Protein AF-A0A9D5T3R0-F1 (afdb_monomer)

Mean predicted aligned error: 9.76 Å

Radius of gyration: 25.77 Å; Cα contacts (8 Å, |Δi|>4): 1450; chains: 1; bounding box: 68×59×73 Å

Sequence (669 aa):
MNKKFLKVVSVVVALMMLISTFTFAYAADATETNAGKAVSDIINTDEATLSSIEKLIADYVKGYNERHAQPENQWLITLNGKQIDILSLPGAKEAILNIGDVNELKYVFMQYLEVLASGILNALANTIPDPASFKPEAEYKSENFYAGTGYQKAPSANAKWSLGYANASLVPEDWETKDYYLGGFIDINNGFSNNVESIVDDMKIRIVALDDGSGRGISIFATIDSIGVSNKHIREIRAQAAQIAAEKGVKIASINVAATHSHSGIDTQGLWTNLFPKLFGNLAKGWIGLGELEKGVDEDYMAFVVAKSSEAMGRAIDDMKTGTLTYSKKDIGDGYFNNKNRPSATSKDNTVTRLVFTPDDVTATPTIIANMAGHPEVAGLPTDDGKGTGRELCGEYIYYIEKYLNEFKDETLAINEGGEGYNFYFINGAIAGIYMARGLTGDSVPTVHRYEESIRYGTEIGRILLALNMTEEEILANDKISGESIIKEEIEKHGLQDSYTIWYEGWTPVEEVELEPLLNVIIKEIRVPVTNNFIKLAGRLNLVNYNILRKADGSYEVVTETGYVEIGQKMKAVMVPGEMVTDIVYGGGSITAEGSFTCQDFQYKSIQEIFGDNQLTAFGLCNDALGYIVPDNDYSLISYHELISLGNKTASSVVGALSEIAAEIKAAA

pLDDT: mean 81.65, std 20.26, range [25.42, 98.94]

Nearest PDB structures (foldseek):
  2zws-assembly1_A  TM=6.554E-01  e=2.056E-18  Pseudomonas aeruginosa
  4wgk-assembly2_B  TM=6.215E-01  e=2.148E-17  Homo sapiens
  4wgk-assembly1_A  TM=6.067E-01  e=1.388E-17  Homo sapiens
  2zxc-assembly1_A  TM=6.189E-01  e=3.324E-17  Pseudomonas aeruginosa
  3ngq-assembly1_A  TM=4.071E-01  e=1.440E+00  Homo sapiens

Structure (mmCIF, N/CA/C/O backbone):
data_AF-A0A9D5T3R0-F1
#
_entry.id   AF-A0A9D5T3R0-F1
#
loop_
_atom_site.group_PDB
_atom_site.id
_atom_site.type_symbol
_atom_site.label_atom_id
_atom_site.label_alt_id
_atom_site.label_comp_id
_atom_site.label_asym_id
_atom_site.label_entity_id
_atom_site.label_seq_id
_atom_site.pdbx_PDB_ins_code
_atom_site.Cartn_x
_atom_site.Cartn_y
_atom_site.Cartn_z
_atom_site.occupancy
_atom_site.B_iso_or_equiv
_atom_site.auth_seq_id
_atom_site.auth_comp_id
_atom_site.auth_asym_id
_atom_site.auth_atom_id
_atom_site.pdbx_PDB_model_num
ATOM 1 N N . MET A 1 1 ? 32.465 -14.367 -29.317 1.00 44.66 1 MET A N 1
ATOM 2 C CA . MET A 1 1 ? 31.686 -13.222 -28.796 1.00 44.66 1 MET A CA 1
ATOM 3 C C . MET A 1 1 ? 31.649 -12.132 -29.864 1.00 44.66 1 MET A C 1
ATOM 5 O O . MET A 1 1 ? 32.705 -11.748 -30.354 1.00 44.66 1 MET A O 1
ATOM 9 N N . ASN A 1 2 ? 30.466 -11.728 -30.337 1.00 46.22 2 ASN A N 1
ATOM 10 C CA . ASN A 1 2 ? 30.318 -10.803 -31.472 1.00 46.22 2 ASN A CA 1
ATOM 11 C C . ASN A 1 2 ? 30.859 -9.404 -31.096 1.00 46.22 2 ASN A C 1
ATOM 13 O O . ASN A 1 2 ? 30.504 -8.887 -30.046 1.00 46.22 2 ASN A O 1
ATOM 17 N N . LYS A 1 3 ? 31.685 -8.750 -31.927 1.00 38.75 3 LYS A N 1
ATOM 18 C CA . LYS A 1 3 ? 32.181 -7.380 -31.648 1.00 38.75 3 LYS A CA 1
ATOM 19 C C . LYS A 1 3 ? 31.045 -6.360 -31.457 1.00 38.75 3 LYS A C 1
ATOM 21 O O . LYS A 1 3 ? 31.244 -5.362 -30.772 1.00 38.75 3 LYS A O 1
ATOM 26 N N . LYS A 1 4 ? 29.860 -6.620 -32.026 1.00 43.81 4 LYS A N 1
ATOM 27 C CA . LYS A 1 4 ? 28.641 -5.837 -31.765 1.00 43.81 4 LYS A CA 1
ATOM 28 C C . LYS A 1 4 ? 28.136 -5.996 -30.322 1.00 43.81 4 LYS A C 1
ATOM 30 O O . LYS A 1 4 ? 27.757 -5.001 -29.728 1.00 43.81 4 LYS A O 1
ATOM 35 N N . PHE A 1 5 ? 28.214 -7.204 -29.751 1.00 40.75 5 PHE A N 1
ATOM 36 C CA . PHE A 1 5 ? 27.823 -7.510 -28.366 1.00 40.75 5 PHE A CA 1
ATOM 37 C C . PHE A 1 5 ? 28.626 -6.675 -27.361 1.00 40.75 5 PHE A C 1
ATOM 39 O O . PHE A 1 5 ? 28.040 -5.960 -26.560 1.00 40.75 5 PHE A O 1
ATOM 46 N N . LEU A 1 6 ? 29.966 -6.696 -27.453 1.00 41.81 6 LEU A N 1
ATOM 47 C CA . LEU A 1 6 ? 30.811 -5.917 -26.537 1.00 41.81 6 LEU A CA 1
ATOM 48 C C . LEU A 1 6 ? 30.565 -4.412 -26.661 1.00 41.81 6 LEU A C 1
ATOM 50 O O . LEU A 1 6 ? 30.475 -3.741 -25.645 1.00 41.81 6 LEU A O 1
ATOM 54 N N . LYS A 1 7 ? 30.431 -3.885 -27.886 1.00 45.41 7 LYS A N 1
ATOM 55 C CA . LYS A 1 7 ? 30.175 -2.451 -28.094 1.00 45.41 7 LYS A CA 1
ATOM 56 C C . LYS A 1 7 ? 28.870 -2.002 -27.446 1.00 45.41 7 LYS A C 1
ATOM 58 O O . LYS A 1 7 ? 28.828 -0.944 -26.837 1.00 45.41 7 LYS A O 1
ATOM 63 N N . VAL A 1 8 ? 27.824 -2.810 -27.569 1.00 42.78 8 VAL A N 1
ATOM 64 C CA . VAL A 1 8 ? 26.516 -2.502 -26.996 1.00 42.78 8 VAL A CA 1
ATOM 65 C C . VAL A 1 8 ? 26.540 -2.605 -25.467 1.00 42.78 8 VAL A C 1
ATOM 67 O O . VAL A 1 8 ? 26.046 -1.705 -24.800 1.00 42.78 8 VAL A O 1
ATOM 70 N N . VAL A 1 9 ? 27.187 -3.631 -24.905 1.00 41.12 9 VAL A N 1
ATOM 71 C CA . VAL A 1 9 ? 27.389 -3.753 -23.450 1.00 41.12 9 VAL A CA 1
ATOM 72 C C . VAL A 1 9 ? 28.175 -2.562 -22.889 1.00 41.12 9 VAL A C 1
ATOM 74 O O . VAL A 1 9 ? 27.787 -2.005 -21.869 1.00 41.12 9 VAL A O 1
ATOM 77 N N . SER A 1 10 ? 29.230 -2.109 -23.573 1.00 42.78 10 SER A N 1
ATOM 78 C CA . SER A 1 10 ? 29.981 -0.912 -23.172 1.00 42.78 10 SER A CA 1
ATOM 79 C C . SER A 1 10 ? 29.132 0.363 -23.202 1.00 42.78 10 SER A C 1
ATOM 81 O O . SER A 1 10 ? 29.291 1.202 -22.323 1.00 42.78 10 SER A O 1
ATOM 83 N N . VAL A 1 11 ? 28.211 0.497 -24.163 1.00 45.72 11 VAL A N 1
ATOM 84 C CA . VAL A 1 11 ? 27.263 1.625 -24.224 1.00 45.72 11 VAL A CA 1
ATOM 85 C C . VAL A 1 11 ? 26.250 1.560 -23.080 1.00 45.72 11 VAL A C 1
ATOM 87 O O . VAL A 1 11 ? 25.974 2.589 -22.479 1.00 45.72 11 VAL A O 1
ATOM 90 N N . VAL A 1 12 ? 25.742 0.373 -22.731 1.00 43.22 12 VAL A N 1
ATOM 91 C CA . VAL A 1 12 ? 24.824 0.191 -21.589 1.00 43.22 12 VAL A CA 1
ATOM 92 C C . VAL A 1 12 ? 25.504 0.567 -20.275 1.00 43.22 12 VAL A C 1
ATOM 94 O O . VAL A 1 12 ? 24.943 1.334 -19.503 1.00 43.22 12 VAL A O 1
ATOM 97 N N . VAL A 1 13 ? 26.730 0.089 -20.044 1.00 43.22 13 VAL A N 1
ATOM 98 C CA . VAL A 1 13 ? 27.495 0.416 -18.829 1.00 43.22 13 VAL A CA 1
ATOM 99 C C . VAL A 1 13 ? 27.820 1.908 -18.771 1.00 43.22 13 VAL A C 1
ATOM 101 O O . VAL A 1 13 ? 27.628 2.528 -17.731 1.00 43.22 13 VAL A O 1
ATOM 104 N N . ALA A 1 14 ? 28.248 2.507 -19.887 1.00 44.25 14 ALA A N 1
ATOM 105 C CA . ALA A 1 14 ? 28.514 3.942 -19.951 1.00 44.25 14 ALA A CA 1
ATOM 106 C C . ALA A 1 14 ? 27.248 4.776 -19.704 1.00 44.25 14 ALA A C 1
ATOM 108 O O . ALA A 1 14 ? 27.322 5.776 -19.001 1.00 44.25 14 ALA A O 1
ATOM 109 N N . LEU A 1 15 ? 26.091 4.353 -20.226 1.00 48.31 15 LEU A N 1
ATOM 110 C CA . LEU A 1 15 ? 24.811 5.031 -20.024 1.00 48.31 15 LEU A CA 1
ATOM 111 C C . LEU A 1 15 ? 24.330 4.907 -18.575 1.00 48.31 15 LEU A C 1
ATOM 113 O O . LEU A 1 15 ? 23.912 5.903 -18.003 1.00 48.31 15 LEU A O 1
ATOM 117 N N . MET A 1 16 ? 24.433 3.723 -17.964 1.00 43.59 16 MET A N 1
ATOM 118 C CA . MET A 1 16 ? 24.093 3.530 -16.549 1.00 43.59 16 MET A CA 1
ATOM 119 C C . MET A 1 16 ? 24.992 4.370 -15.637 1.00 43.59 16 MET A C 1
ATOM 121 O O . MET A 1 16 ? 24.485 4.994 -14.712 1.00 43.59 16 MET A O 1
ATOM 125 N N . MET A 1 17 ? 26.292 4.457 -15.943 1.00 41.06 17 MET A N 1
ATOM 126 C CA . MET A 1 17 ? 27.224 5.337 -15.230 1.00 41.06 17 MET A CA 1
ATOM 127 C C . MET A 1 17 ? 26.916 6.825 -15.454 1.00 41.06 17 MET A C 1
ATOM 129 O O . MET A 1 17 ? 27.020 7.618 -14.524 1.00 41.06 17 MET A O 1
ATOM 133 N N . LEU A 1 18 ? 26.530 7.229 -16.668 1.00 43.69 18 LEU A N 1
ATOM 134 C CA . LEU A 1 18 ? 26.141 8.612 -16.970 1.00 43.69 18 LEU A CA 1
ATOM 135 C C . LEU A 1 18 ? 24.854 9.004 -16.247 1.00 43.69 18 LEU A C 1
ATOM 137 O O . LEU A 1 18 ? 24.812 10.060 -15.623 1.00 43.69 18 LEU A O 1
ATOM 141 N N . ILE A 1 19 ? 23.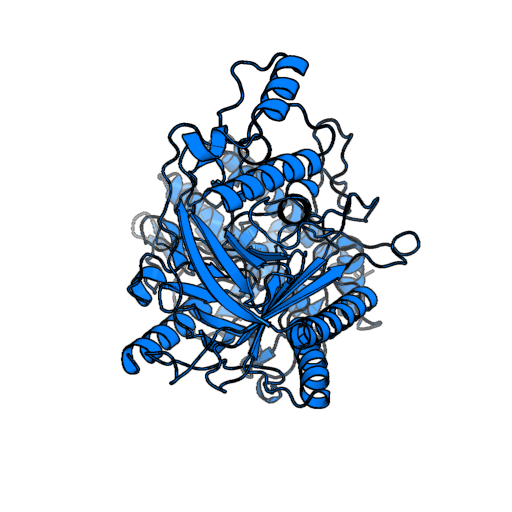839 8.138 -16.297 1.00 44.22 19 ILE A N 1
ATOM 142 C CA . ILE A 1 19 ? 22.567 8.331 -15.602 1.00 44.22 19 ILE A CA 1
ATOM 143 C C . ILE A 1 19 ? 22.846 8.458 -14.107 1.00 44.22 19 ILE A C 1
ATOM 145 O O . ILE A 1 19 ? 22.510 9.501 -13.557 1.00 44.22 19 ILE A O 1
ATOM 149 N N . SER A 1 20 ? 23.560 7.503 -13.491 1.00 37.34 20 SER A N 1
ATOM 150 C CA . SER A 1 20 ? 23.880 7.535 -12.055 1.00 37.34 20 SER A CA 1
ATOM 151 C C . SER A 1 20 ? 24.650 8.795 -11.651 1.00 37.34 20 SER A C 1
ATOM 153 O O . SER A 1 20 ? 24.315 9.437 -10.660 1.00 37.34 20 SER A O 1
ATOM 155 N N . THR A 1 21 ? 25.650 9.209 -12.436 1.00 36.56 21 THR A N 1
ATOM 156 C CA . THR A 1 21 ? 26.457 10.408 -12.140 1.00 36.56 21 THR A CA 1
ATOM 157 C C . THR A 1 21 ? 25.610 11.686 -12.173 1.00 36.56 21 THR A C 1
ATOM 159 O O . THR A 1 21 ? 25.823 12.586 -11.361 1.00 36.56 21 THR A O 1
ATOM 162 N N . PHE A 1 22 ? 24.618 11.763 -13.064 1.00 40.44 22 PHE A N 1
ATOM 163 C CA . PHE A 1 22 ? 23.688 12.893 -13.129 1.00 40.44 22 PHE A CA 1
ATOM 164 C C . PHE A 1 22 ? 22.579 12.828 -12.075 1.00 40.44 22 PHE A C 1
ATOM 166 O O . PHE A 1 22 ? 22.177 13.878 -11.577 1.00 40.44 22 PHE A O 1
ATOM 173 N N . THR A 1 23 ? 22.128 11.636 -11.672 1.00 36.53 23 THR A N 1
ATOM 174 C CA . THR A 1 23 ? 21.137 11.493 -10.590 1.00 36.53 23 THR A CA 1
ATOM 175 C C . THR A 1 23 ? 21.703 11.974 -9.255 1.00 36.53 23 THR A C 1
ATOM 177 O O . THR A 1 23 ? 21.031 12.706 -8.532 1.00 36.53 23 THR A O 1
ATOM 180 N N . PHE A 1 24 ? 22.977 11.672 -8.970 1.00 29.33 24 PHE A N 1
ATOM 181 C CA . PHE A 1 24 ? 23.679 12.209 -7.797 1.00 29.33 24 PHE A CA 1
ATOM 182 C C . PHE A 1 24 ? 23.873 13.734 -7.860 1.00 29.33 24 PHE A C 1
ATOM 184 O O . PHE A 1 24 ? 23.825 14.398 -6.827 1.00 29.33 24 PHE A O 1
ATOM 191 N N . ALA A 1 25 ? 24.046 14.313 -9.054 1.00 29.89 25 ALA A N 1
ATOM 192 C CA . ALA A 1 25 ? 24.128 15.765 -9.229 1.00 29.89 25 ALA A CA 1
ATOM 193 C C . ALA A 1 25 ? 22.759 16.467 -9.104 1.00 29.89 25 ALA A C 1
ATOM 195 O O . ALA A 1 25 ? 22.703 17.619 -8.684 1.00 29.89 25 ALA A O 1
ATOM 196 N N . TYR A 1 26 ? 21.660 15.789 -9.444 1.00 33.03 26 TYR A N 1
ATOM 197 C CA . TYR A 1 26 ? 20.297 16.304 -9.270 1.00 33.03 26 TYR A CA 1
ATOM 198 C C . TYR A 1 26 ? 19.854 16.284 -7.796 1.00 33.03 26 TYR A C 1
ATOM 200 O O . TYR A 1 26 ? 19.180 17.206 -7.349 1.00 33.03 26 TYR A O 1
ATOM 208 N N . ALA A 1 27 ? 20.284 15.277 -7.025 1.00 30.12 27 ALA A N 1
ATOM 209 C CA . ALA A 1 27 ? 19.973 15.154 -5.597 1.00 30.12 27 ALA A CA 1
ATOM 210 C C . ALA A 1 27 ? 20.772 16.114 -4.692 1.00 30.12 27 ALA A C 1
ATOM 212 O O . ALA A 1 27 ? 20.330 16.439 -3.593 1.00 30.12 27 ALA A O 1
ATOM 213 N N . ALA A 1 28 ? 21.945 16.574 -5.134 1.00 25.42 28 ALA A N 1
ATOM 214 C CA . ALA A 1 28 ? 22.837 17.416 -4.342 1.00 25.42 28 ALA A CA 1
ATOM 215 C C . ALA A 1 28 ? 22.983 18.803 -4.970 1.00 25.42 28 ALA A C 1
ATOM 217 O O . ALA A 1 28 ? 23.997 19.044 -5.615 1.00 25.42 28 ALA A O 1
ATOM 218 N N . ASP A 1 29 ? 21.974 19.669 -4.804 1.00 33.50 29 ASP A N 1
ATOM 219 C CA . ASP A 1 29 ? 21.969 21.131 -5.033 1.00 33.50 29 ASP A CA 1
ATOM 220 C C . ASP A 1 29 ? 23.157 21.655 -5.879 1.00 33.50 29 ASP A C 1
ATOM 222 O O . ASP A 1 29 ? 24.047 22.377 -5.411 1.00 33.50 29 ASP A O 1
ATOM 226 N N . ALA A 1 30 ? 23.266 21.157 -7.119 1.00 30.20 30 ALA A N 1
ATOM 227 C CA . ALA A 1 30 ? 24.535 21.209 -7.828 1.00 30.20 30 ALA A CA 1
ATOM 228 C C . ALA A 1 30 ? 24.803 22.634 -8.302 1.00 30.20 30 ALA A C 1
ATOM 230 O O . ALA A 1 30 ? 24.195 23.129 -9.253 1.00 30.20 30 ALA A O 1
ATOM 231 N N . THR A 1 31 ? 25.766 23.276 -7.641 1.00 30.45 31 THR A N 1
ATOM 232 C CA . THR A 1 31 ? 26.364 24.538 -8.089 1.00 30.45 31 THR A CA 1
ATOM 233 C C . THR A 1 31 ? 26.766 24.454 -9.571 1.00 30.45 31 THR A C 1
ATOM 235 O O . THR A 1 31 ? 27.229 23.408 -10.040 1.00 30.45 31 THR A O 1
ATOM 238 N N . GLU A 1 32 ? 26.613 25.567 -10.304 1.00 32.88 32 GLU A N 1
ATOM 239 C CA . GLU A 1 32 ? 26.855 25.727 -11.758 1.00 32.88 32 GLU A CA 1
ATOM 240 C C . GLU A 1 32 ? 28.153 25.069 -12.276 1.00 32.88 32 GLU A C 1
ATOM 242 O O . GLU A 1 32 ? 28.251 24.655 -13.432 1.00 32.88 32 GLU A O 1
ATOM 247 N N . THR A 1 33 ? 29.148 24.916 -11.404 1.00 31.34 33 THR A N 1
ATOM 248 C CA . THR A 1 33 ? 30.463 24.328 -11.663 1.00 31.34 33 THR A CA 1
ATOM 249 C C . THR A 1 33 ? 30.451 22.841 -12.050 1.00 31.34 33 THR A C 1
ATOM 251 O O . THR A 1 33 ? 31.287 22.421 -12.853 1.00 31.34 33 THR A O 1
ATOM 254 N N . ASN A 1 34 ? 29.530 22.027 -11.519 1.00 33.19 34 ASN A N 1
ATOM 255 C CA . ASN A 1 34 ? 29.547 20.569 -11.735 1.00 33.19 34 ASN A CA 1
ATOM 256 C C . ASN A 1 34 ? 28.872 20.148 -13.052 1.00 33.19 34 ASN A C 1
ATOM 258 O O . ASN A 1 34 ? 29.372 19.255 -13.740 1.00 33.19 34 ASN A O 1
ATOM 262 N N . ALA A 1 35 ? 27.801 20.838 -13.457 1.00 32.28 35 ALA A N 1
ATOM 263 C CA . ALA A 1 35 ? 27.125 20.597 -14.734 1.00 32.28 35 ALA A CA 1
ATOM 264 C C . ALA A 1 35 ? 28.022 20.958 -15.932 1.00 32.28 35 ALA A C 1
ATOM 266 O O . ALA A 1 35 ? 28.137 20.180 -16.878 1.00 32.28 35 ALA A O 1
ATOM 267 N N . GLY A 1 36 ? 28.743 22.085 -15.864 1.00 32.97 36 GLY A N 1
ATOM 268 C CA . GLY A 1 36 ? 29.680 22.497 -16.917 1.00 32.97 36 GLY A CA 1
ATOM 269 C C . GLY A 1 36 ? 30.843 21.517 -17.121 1.00 32.97 36 GLY A C 1
ATOM 270 O O . GLY A 1 36 ? 31.285 21.298 -18.250 1.00 32.97 36 GLY A O 1
ATOM 271 N N . LYS A 1 37 ? 31.306 20.868 -16.045 1.00 34.56 37 LYS A N 1
ATOM 272 C CA . LYS A 1 37 ? 32.356 19.844 -16.109 1.00 34.56 37 LYS A CA 1
ATOM 273 C C . LYS A 1 37 ? 31.848 18.530 -16.711 1.00 34.56 37 LYS A C 1
ATOM 275 O O . LYS A 1 37 ? 32.503 17.995 -17.596 1.00 34.56 37 LYS A O 1
ATOM 280 N N . ALA A 1 38 ? 30.661 18.065 -16.316 1.00 36.62 38 ALA A N 1
ATOM 281 C CA . ALA A 1 38 ? 30.048 16.865 -16.891 1.00 36.62 38 ALA A CA 1
ATOM 282 C C . ALA A 1 38 ? 29.744 17.027 -18.396 1.00 36.62 38 ALA A C 1
ATOM 284 O O . ALA A 1 38 ? 30.004 16.123 -19.187 1.00 36.62 38 ALA A O 1
ATOM 285 N N . VAL A 1 39 ? 29.280 18.211 -18.814 1.00 35.94 39 VAL A N 1
ATOM 286 C CA . VAL A 1 39 ? 29.096 18.566 -20.233 1.00 35.94 39 VAL A CA 1
ATOM 287 C C . VAL A 1 39 ? 30.434 18.582 -20.982 1.00 35.94 39 VAL A C 1
ATOM 289 O O . VAL A 1 39 ? 30.528 18.038 -22.080 1.00 35.94 39 VAL A O 1
ATOM 292 N N . SER A 1 40 ? 31.489 19.146 -20.384 1.00 36.31 40 SER A N 1
ATOM 293 C CA . SER A 1 40 ? 32.852 19.118 -20.934 1.00 36.31 40 SER A CA 1
ATOM 294 C C . SER A 1 40 ? 33.382 17.687 -21.098 1.00 36.31 40 SER A C 1
ATOM 296 O O . SER A 1 40 ? 33.946 17.360 -22.139 1.00 36.31 40 SER A O 1
ATOM 298 N N . ASP A 1 41 ? 33.170 16.810 -20.119 1.00 40.34 41 ASP A N 1
ATOM 299 C CA . ASP A 1 41 ? 33.640 15.421 -20.162 1.00 40.34 41 ASP A CA 1
ATOM 300 C C . ASP A 1 41 ? 32.889 14.584 -21.220 1.00 40.34 41 ASP A C 1
ATOM 302 O O . ASP A 1 41 ? 33.509 13.773 -21.907 1.00 40.34 41 ASP A O 1
ATOM 306 N N . ILE A 1 42 ? 31.596 14.853 -21.455 1.00 38.12 42 ILE A N 1
ATOM 307 C CA . ILE A 1 42 ? 30.822 14.267 -22.567 1.00 38.12 42 ILE A CA 1
ATOM 308 C C . ILE A 1 42 ? 31.348 14.753 -23.923 1.00 38.12 42 ILE A C 1
ATOM 310 O O . ILE A 1 42 ? 31.553 13.939 -24.825 1.00 38.12 42 ILE A O 1
ATOM 314 N N . ILE A 1 43 ? 31.613 16.056 -24.065 1.00 37.47 43 ILE A N 1
ATOM 315 C CA . ILE A 1 43 ? 32.200 16.648 -25.282 1.00 37.47 43 ILE A CA 1
ATOM 316 C C . ILE A 1 43 ? 33.583 16.048 -25.585 1.00 37.47 43 ILE A C 1
ATOM 318 O O . ILE A 1 43 ? 33.951 15.922 -26.750 1.00 37.47 43 ILE A O 1
ATOM 322 N N . ASN A 1 44 ? 34.325 15.642 -24.552 1.00 38.31 44 ASN A N 1
ATOM 323 C CA . ASN A 1 44 ? 35.656 15.047 -24.671 1.00 38.31 44 ASN A CA 1
ATOM 324 C C . ASN A 1 44 ? 35.649 13.515 -24.871 1.00 38.31 44 ASN A C 1
ATOM 326 O O . ASN A 1 44 ? 36.719 12.902 -24.906 1.00 38.31 44 ASN A O 1
ATOM 330 N N . THR A 1 45 ? 34.477 12.883 -25.013 1.00 42.44 45 THR A N 1
ATOM 331 C CA . THR A 1 45 ? 34.362 11.463 -25.396 1.00 42.44 45 THR A CA 1
ATOM 332 C C . THR A 1 45 ? 34.926 11.262 -26.811 1.00 42.44 45 THR A C 1
ATOM 334 O O . THR A 1 45 ? 34.788 12.133 -27.662 1.00 42.44 45 THR A O 1
ATOM 337 N N . ASP A 1 46 ? 35.581 10.129 -27.091 1.00 42.12 46 ASP A N 1
ATOM 338 C CA . ASP A 1 46 ? 36.233 9.893 -28.390 1.00 42.12 46 ASP A CA 1
ATOM 339 C C . ASP A 1 46 ? 35.251 10.016 -29.585 1.00 42.12 46 ASP A C 1
ATOM 341 O O . ASP A 1 46 ? 34.153 9.448 -29.570 1.00 42.12 46 ASP A O 1
ATOM 345 N N . GLU A 1 47 ? 35.673 10.734 -30.635 1.00 41.44 47 GLU A N 1
ATOM 346 C CA . GLU A 1 47 ? 34.904 11.028 -31.860 1.00 41.44 47 GLU A CA 1
ATOM 347 C C . GLU A 1 47 ? 34.287 9.784 -32.521 1.00 41.44 47 GLU A C 1
ATOM 349 O O . GLU A 1 47 ? 33.195 9.858 -33.085 1.00 41.44 47 GLU A O 1
ATOM 354 N N . ALA A 1 48 ? 34.938 8.620 -32.458 1.00 40.34 48 ALA A N 1
ATOM 355 C CA . ALA A 1 48 ? 34.430 7.388 -33.059 1.00 40.34 48 ALA A CA 1
ATOM 356 C C . ALA A 1 48 ? 33.245 6.801 -32.276 1.00 40.34 48 ALA A C 1
ATOM 358 O O . ALA A 1 48 ? 32.341 6.186 -32.864 1.00 40.34 48 ALA A O 1
ATOM 359 N N . THR A 1 49 ? 33.241 6.989 -30.956 1.00 39.06 49 THR A N 1
ATOM 360 C CA . THR A 1 49 ? 32.146 6.590 -30.068 1.00 39.06 49 THR A CA 1
ATOM 361 C C . THR A 1 49 ? 30.961 7.541 -30.231 1.00 39.06 49 THR A C 1
ATOM 363 O O . THR A 1 49 ? 29.845 7.071 -30.465 1.00 39.06 49 THR A O 1
ATOM 366 N N . LEU A 1 50 ? 31.210 8.856 -30.251 1.00 40.97 50 LEU A N 1
ATOM 367 C CA . LEU A 1 50 ? 30.203 9.882 -30.558 1.00 40.97 50 LEU A CA 1
ATOM 368 C C . LEU A 1 50 ? 29.573 9.669 -31.940 1.00 40.97 50 LEU A C 1
ATOM 370 O O . LEU A 1 50 ? 28.357 9.563 -32.034 1.00 40.97 50 LEU A O 1
ATOM 374 N N . SER A 1 51 ? 30.370 9.465 -32.991 1.00 42.34 51 SER A N 1
ATOM 375 C CA . SER A 1 51 ? 29.864 9.249 -34.357 1.00 42.34 51 SER A CA 1
ATOM 376 C C . SER A 1 51 ? 29.017 7.974 -34.502 1.00 42.34 51 SER A C 1
ATOM 378 O O . SER A 1 51 ? 28.054 7.915 -35.274 1.00 42.34 51 SER A O 1
ATOM 380 N N . SER A 1 52 ? 29.334 6.933 -33.725 1.00 39.06 52 SER A N 1
ATOM 381 C CA . SER A 1 52 ? 28.530 5.705 -33.687 1.00 39.06 52 SER A CA 1
ATOM 382 C C . SER A 1 52 ? 27.180 5.924 -32.997 1.00 39.06 52 SER A C 1
ATOM 384 O O . SER A 1 52 ? 26.181 5.362 -33.444 1.00 39.06 52 SER A O 1
ATOM 386 N N . ILE A 1 53 ? 27.152 6.735 -31.936 1.00 39.22 53 ILE A N 1
ATOM 387 C CA . ILE A 1 53 ? 25.942 7.135 -31.207 1.00 39.22 53 ILE A CA 1
ATOM 388 C C . ILE A 1 53 ? 25.088 8.082 -32.069 1.00 39.22 53 ILE A C 1
ATOM 390 O O . ILE A 1 53 ? 23.894 7.843 -32.223 1.00 39.22 53 ILE A O 1
ATOM 394 N N . GLU A 1 54 ? 25.701 9.073 -32.723 1.00 43.38 54 GLU A N 1
ATOM 395 C CA . GLU A 1 54 ? 25.067 10.025 -33.651 1.00 43.38 54 GLU A CA 1
ATOM 396 C C . GLU A 1 54 ? 24.287 9.318 -34.757 1.00 43.38 54 GLU A C 1
ATOM 398 O O . GLU A 1 54 ? 23.126 9.635 -35.021 1.00 43.38 54 GLU A O 1
ATOM 403 N N . LYS A 1 55 ? 24.908 8.316 -35.386 1.00 44.03 55 LYS A N 1
ATOM 404 C CA . LYS A 1 55 ? 24.256 7.532 -36.432 1.00 44.03 55 LYS A CA 1
ATOM 405 C C . LYS A 1 55 ? 23.058 6.747 -35.891 1.00 44.03 55 LYS A C 1
ATOM 407 O O . LYS A 1 55 ? 22.032 6.658 -36.557 1.00 44.03 55 LYS A O 1
ATOM 412 N N . LEU A 1 56 ? 23.179 6.202 -34.682 1.00 38.50 56 LEU A N 1
ATOM 413 C CA . LEU A 1 56 ? 22.141 5.395 -34.040 1.00 38.50 56 LEU A CA 1
ATOM 414 C C . LEU A 1 56 ? 20.923 6.244 -33.634 1.00 38.50 56 LEU A C 1
ATOM 416 O O . LEU A 1 56 ? 19.789 5.806 -33.823 1.00 38.50 56 LEU A O 1
ATOM 420 N N . ILE A 1 57 ? 21.155 7.468 -33.145 1.00 39.41 57 ILE A N 1
ATOM 421 C CA . ILE A 1 57 ? 20.111 8.458 -32.835 1.00 39.41 57 ILE A CA 1
ATOM 422 C C . ILE A 1 57 ? 19.420 8.925 -34.115 1.00 39.41 57 ILE A C 1
ATOM 424 O O . ILE A 1 57 ? 18.194 8.902 -34.184 1.00 39.41 57 ILE A O 1
ATOM 428 N N . ALA A 1 58 ? 20.182 9.305 -35.145 1.00 41.78 58 ALA A N 1
ATOM 429 C CA . ALA A 1 58 ? 19.626 9.786 -36.409 1.00 41.78 58 ALA A CA 1
ATOM 430 C C . ALA A 1 58 ? 18.756 8.720 -37.102 1.00 41.78 58 ALA A C 1
ATOM 432 O O . ALA A 1 58 ? 17.658 9.024 -37.573 1.00 41.78 58 ALA A O 1
ATOM 433 N N . ASP A 1 59 ? 19.205 7.460 -37.107 1.00 40.81 59 ASP A N 1
ATOM 434 C CA . ASP A 1 59 ? 18.440 6.330 -37.645 1.00 40.81 59 ASP A CA 1
ATOM 435 C C . ASP A 1 59 ? 17.176 6.044 -36.802 1.00 40.81 59 ASP A C 1
ATOM 437 O O . ASP A 1 59 ? 16.121 5.706 -37.352 1.00 40.81 59 ASP A O 1
ATOM 441 N N . TYR A 1 60 ? 17.243 6.224 -35.475 1.00 35.59 60 TYR A N 1
ATOM 442 C CA . TYR A 1 60 ? 16.096 6.067 -34.576 1.00 35.59 60 TYR A CA 1
ATOM 443 C C . TYR A 1 60 ? 15.041 7.164 -34.764 1.00 35.59 60 TYR A C 1
ATOM 445 O O . TYR A 1 60 ? 13.872 6.833 -34.969 1.00 35.59 60 TYR A O 1
ATOM 453 N N . VAL A 1 61 ? 15.441 8.440 -34.748 1.00 36.41 61 VAL A N 1
ATOM 454 C CA . VAL A 1 61 ? 14.555 9.606 -34.936 1.00 36.41 61 VAL A CA 1
ATOM 455 C C . VAL A 1 61 ? 13.848 9.521 -36.286 1.00 36.41 61 VAL A C 1
ATOM 457 O O . VAL A 1 61 ? 12.628 9.674 -36.364 1.00 36.41 61 VAL A O 1
ATOM 460 N N . LYS A 1 62 ? 14.588 9.174 -37.344 1.00 40.31 62 LYS A N 1
ATOM 461 C CA . LYS A 1 62 ? 14.021 8.962 -38.677 1.00 40.31 62 LYS A CA 1
ATOM 462 C C . LYS A 1 62 ? 12.965 7.853 -38.677 1.00 40.31 62 LYS A C 1
ATOM 464 O O . LYS A 1 62 ? 11.844 8.075 -39.123 1.00 40.31 62 LYS A O 1
ATOM 469 N N . GLY A 1 63 ? 13.288 6.684 -38.121 1.00 34.06 63 GLY A N 1
ATOM 470 C CA . GLY A 1 63 ? 12.344 5.568 -38.063 1.00 34.06 63 GLY A CA 1
ATOM 471 C C . GLY A 1 63 ? 11.143 5.820 -37.144 1.00 34.06 63 GLY A C 1
ATOM 472 O O . GLY A 1 63 ? 10.067 5.282 -37.386 1.00 34.06 63 GLY A O 1
ATOM 473 N N . TYR A 1 64 ? 11.304 6.603 -36.076 1.00 32.50 64 TYR A N 1
ATOM 474 C CA . TYR A 1 64 ? 10.222 6.977 -35.164 1.00 32.50 64 TYR A CA 1
ATOM 475 C C . TYR A 1 64 ? 9.205 7.892 -35.858 1.00 32.50 64 TYR A C 1
ATOM 477 O O . TYR A 1 64 ? 8.011 7.576 -35.857 1.00 32.50 64 TYR A O 1
ATOM 485 N N . ASN A 1 65 ? 9.693 8.937 -36.535 1.00 35.84 65 ASN A N 1
ATOM 486 C CA . ASN A 1 65 ? 8.879 9.887 -37.299 1.00 35.84 65 ASN A CA 1
ATOM 487 C C . ASN A 1 65 ? 8.134 9.212 -38.462 1.00 35.84 65 ASN A C 1
ATOM 489 O O . ASN A 1 65 ? 6.981 9.536 -38.729 1.00 35.84 65 ASN A O 1
ATOM 493 N N . GLU A 1 66 ? 8.751 8.220 -39.110 1.00 38.19 66 GLU A N 1
ATOM 494 C CA . GLU A 1 66 ? 8.120 7.435 -40.180 1.00 38.19 66 GLU A CA 1
ATOM 495 C C . GLU A 1 66 ? 6.998 6.499 -39.676 1.00 38.19 66 GLU A C 1
ATOM 497 O O . GLU A 1 66 ? 6.122 6.130 -40.457 1.00 38.19 66 GLU A O 1
ATOM 502 N N . ARG A 1 67 ? 7.002 6.102 -38.392 1.00 34.09 67 ARG A N 1
ATOM 503 C CA . ARG A 1 67 ? 6.084 5.082 -37.841 1.00 34.09 67 ARG A CA 1
ATOM 504 C C . ARG A 1 67 ? 4.856 5.625 -37.108 1.00 34.09 67 ARG A C 1
ATOM 506 O O . ARG A 1 67 ? 3.881 4.889 -37.010 1.00 34.09 67 ARG A O 1
ATOM 513 N N . HIS A 1 68 ? 4.891 6.850 -36.576 1.00 31.53 68 HIS A N 1
ATOM 514 C CA . HIS A 1 68 ? 3.919 7.255 -35.545 1.00 31.53 68 HIS A CA 1
ATOM 515 C C . HIS A 1 68 ? 2.940 8.375 -35.902 1.00 31.53 68 HIS A C 1
ATOM 517 O O . HIS A 1 68 ? 2.105 8.652 -35.054 1.00 31.53 68 HIS A O 1
ATOM 523 N N . ALA A 1 69 ? 2.986 8.987 -37.096 1.00 29.22 69 ALA A N 1
ATOM 524 C CA . ALA A 1 69 ? 2.017 10.005 -37.556 1.00 29.22 69 ALA A CA 1
ATOM 525 C C . ALA A 1 69 ? 1.478 10.937 -36.438 1.00 29.22 69 ALA A C 1
ATOM 527 O O . ALA A 1 69 ? 0.284 11.222 -36.365 1.00 29.22 69 ALA A O 1
ATOM 528 N N . GLN A 1 70 ? 2.361 11.373 -35.537 1.00 29.88 70 GLN A N 1
ATOM 529 C CA . GLN A 1 70 ? 2.087 12.430 -34.571 1.00 29.88 70 GLN A CA 1
ATOM 530 C C . GLN A 1 70 ? 2.383 13.753 -35.286 1.00 29.88 70 GLN A C 1
ATOM 532 O O . GLN A 1 70 ? 3.271 13.771 -36.147 1.00 29.88 70 GLN A O 1
ATOM 537 N N . PRO A 1 71 ? 1.643 14.838 -34.999 1.00 32.09 71 PRO A N 1
ATOM 538 C CA . PRO A 1 71 ? 1.827 16.100 -35.697 1.00 32.09 71 PRO A CA 1
ATOM 539 C C . PRO A 1 71 ? 3.286 16.536 -35.606 1.00 32.09 71 PRO A C 1
ATOM 541 O O . PRO A 1 71 ? 3.926 16.411 -34.563 1.00 32.09 71 PRO A O 1
ATOM 544 N N . GLU A 1 72 ? 3.793 17.030 -36.727 1.00 40.16 72 GLU A N 1
ATOM 545 C CA . GLU A 1 72 ? 5.093 17.670 -36.825 1.00 40.16 72 GLU A CA 1
ATOM 546 C C . GLU A 1 72 ? 5.282 18.665 -35.662 1.00 40.16 72 GLU A C 1
ATOM 548 O O . GLU A 1 72 ? 4.422 19.512 -35.421 1.00 40.16 72 GLU A O 1
ATOM 553 N N . ASN A 1 73 ? 6.439 18.578 -34.998 1.00 43.16 73 ASN A N 1
ATOM 554 C CA . ASN A 1 73 ? 7.017 19.573 -34.083 1.00 43.16 73 ASN A CA 1
ATOM 555 C C . ASN A 1 73 ? 6.474 19.626 -32.643 1.00 43.16 73 ASN A C 1
ATOM 557 O O . ASN A 1 73 ? 5.532 20.353 -32.344 1.00 43.16 73 ASN A O 1
ATOM 561 N N . GLN A 1 74 ? 7.195 19.000 -31.705 1.00 45.97 74 GLN A N 1
ATOM 562 C CA . GLN A 1 74 ? 7.145 19.401 -30.287 1.00 45.97 74 GLN A CA 1
ATOM 563 C C . GLN A 1 74 ? 8.512 19.653 -29.630 1.00 45.97 74 GLN A C 1
ATOM 565 O O . GLN A 1 74 ? 8.553 20.102 -28.495 1.00 45.97 74 GLN A O 1
ATOM 570 N N . TRP A 1 75 ? 9.631 19.482 -30.343 1.00 51.94 75 TRP A N 1
ATOM 571 C CA . TRP A 1 75 ? 10.980 19.687 -29.779 1.00 51.94 75 TRP A CA 1
ATOM 572 C C . TRP A 1 75 ? 11.755 20.785 -30.513 1.00 51.94 75 TRP A C 1
ATOM 574 O O . TRP A 1 75 ? 12.970 20.721 -30.687 1.00 51.94 75 TRP A O 1
ATOM 584 N N . LEU A 1 76 ? 11.018 21.789 -30.990 1.00 50.03 76 LEU A N 1
ATOM 585 C CA . LEU A 1 76 ? 11.572 23.012 -31.552 1.00 50.03 76 LEU A CA 1
ATOM 586 C C . LEU A 1 76 ? 11.487 24.101 -30.489 1.00 50.03 76 LEU A C 1
ATOM 588 O O . LEU A 1 76 ? 10.398 24.587 -30.188 1.00 50.03 76 LEU A O 1
ATOM 592 N N . ILE A 1 77 ? 12.629 24.506 -29.941 1.00 45.97 77 ILE A N 1
ATOM 593 C CA . ILE A 1 77 ? 12.685 25.704 -29.098 1.00 45.97 77 ILE A CA 1
ATOM 594 C C . ILE A 1 77 ? 12.916 26.925 -29.983 1.00 45.97 77 ILE A C 1
ATOM 596 O O . ILE A 1 77 ? 13.550 26.827 -31.036 1.00 45.97 77 ILE A O 1
ATOM 600 N N . THR A 1 78 ? 12.400 28.083 -29.579 1.00 51.59 78 THR A N 1
ATOM 601 C CA . THR A 1 78 ? 12.641 29.333 -30.308 1.00 51.59 78 THR A CA 1
ATOM 602 C C . THR A 1 78 ? 13.700 30.147 -29.584 1.00 51.59 78 THR A C 1
ATOM 604 O O . THR A 1 78 ? 13.399 30.788 -28.586 1.00 51.59 78 THR A O 1
ATOM 607 N N . LEU A 1 79 ? 14.923 30.168 -30.116 1.00 50.38 79 LEU A N 1
ATOM 608 C CA . LEU A 1 79 ? 15.996 31.028 -29.612 1.00 50.38 79 LEU A CA 1
ATOM 609 C C . LEU A 1 79 ? 16.316 32.097 -30.646 1.00 50.38 79 LEU A C 1
ATOM 611 O O . LEU A 1 79 ? 16.495 31.804 -31.828 1.00 50.38 79 LEU A O 1
ATOM 615 N N . ASN A 1 80 ? 16.367 33.357 -30.209 1.00 55.69 80 ASN A N 1
ATOM 616 C CA . ASN A 1 80 ? 16.642 34.509 -31.076 1.00 55.69 80 ASN A CA 1
ATOM 617 C C . ASN A 1 80 ? 15.737 34.576 -32.328 1.00 55.69 80 ASN A C 1
ATOM 619 O O . ASN A 1 80 ? 16.164 35.013 -33.396 1.00 55.69 80 ASN A O 1
ATOM 623 N N . GLY A 1 81 ? 14.483 34.120 -32.214 1.00 49.03 81 GLY A N 1
ATOM 624 C CA . GLY A 1 81 ? 13.519 34.094 -33.320 1.00 49.03 81 GLY A CA 1
ATOM 625 C C . GLY A 1 81 ? 13.722 32.964 -34.340 1.00 49.03 81 GLY A C 1
ATOM 626 O O . GLY A 1 81 ? 13.038 32.950 -35.363 1.00 49.03 81 GLY A O 1
ATOM 627 N N . LYS A 1 82 ? 14.630 32.014 -34.080 1.00 55.72 82 LYS A N 1
ATOM 628 C CA . LYS A 1 82 ? 14.867 30.821 -34.902 1.00 55.72 82 LYS A CA 1
ATOM 629 C C . LYS A 1 82 ? 14.357 29.577 -34.176 1.00 55.72 82 LYS A C 1
ATOM 631 O O . LYS A 1 82 ? 14.626 29.406 -32.992 1.00 55.72 82 LYS A O 1
ATOM 636 N N . GLN A 1 83 ? 13.660 28.700 -34.896 1.00 60.03 83 GLN A N 1
ATOM 637 C CA . GLN A 1 83 ? 13.312 27.379 -34.376 1.00 60.03 83 GLN A CA 1
ATOM 638 C C . GLN A 1 83 ? 14.510 26.434 -34.469 1.00 60.03 83 GLN A C 1
ATOM 640 O O . GLN A 1 83 ? 15.128 26.307 -35.530 1.00 60.03 83 GLN A O 1
ATOM 645 N N . ILE A 1 84 ? 14.845 25.803 -33.349 1.00 57.88 84 ILE A N 1
ATOM 646 C CA . ILE A 1 84 ? 16.005 24.930 -33.191 1.00 57.88 84 ILE A CA 1
ATOM 647 C C . ILE A 1 84 ? 15.528 23.550 -32.758 1.00 57.88 84 ILE A C 1
ATOM 649 O O . ILE A 1 84 ? 14.875 23.416 -31.726 1.00 57.88 84 ILE A O 1
ATOM 653 N N . ASP A 1 85 ? 15.891 22.536 -33.545 1.00 63.19 85 ASP A N 1
ATOM 654 C CA . ASP A 1 85 ? 15.640 21.127 -33.242 1.00 63.19 85 ASP A CA 1
ATOM 655 C C . ASP A 1 85 ? 16.672 20.602 -32.247 1.00 63.19 85 ASP A C 1
ATOM 657 O O . ASP A 1 85 ? 17.809 20.274 -32.613 1.00 63.19 85 ASP A O 1
ATOM 661 N N . ILE A 1 86 ? 16.259 20.516 -30.984 1.00 53.91 86 ILE A N 1
ATOM 662 C CA . ILE A 1 86 ? 17.111 20.047 -29.888 1.00 53.91 86 ILE A CA 1
ATOM 663 C C . ILE A 1 86 ? 17.341 18.529 -29.919 1.00 53.91 86 ILE A C 1
ATOM 665 O O . ILE A 1 86 ? 18.184 18.036 -29.176 1.00 53.91 86 ILE A O 1
ATOM 669 N N . LEU A 1 87 ? 16.658 17.782 -30.797 1.00 49.50 87 LEU A N 1
ATOM 670 C CA . LEU A 1 87 ? 16.929 16.357 -31.028 1.00 49.50 87 LEU A CA 1
ATOM 671 C C . LEU A 1 87 ? 18.138 16.137 -31.944 1.00 49.50 87 LEU A C 1
ATOM 673 O O . LEU A 1 87 ? 18.669 15.028 -32.031 1.00 49.50 87 LEU A O 1
ATOM 677 N N . SER A 1 88 ? 18.594 17.188 -32.627 1.00 49.72 88 SER A N 1
ATOM 678 C CA . SER A 1 88 ? 19.830 17.170 -33.400 1.00 49.72 88 SER A CA 1
ATOM 679 C C . SER A 1 88 ? 20.991 17.662 -32.533 1.00 49.72 88 SER A C 1
ATOM 681 O O . SER A 1 88 ? 20.897 18.718 -31.916 1.00 49.72 88 SER A O 1
ATOM 683 N N . LEU A 1 89 ? 22.125 16.951 -32.509 1.00 48.78 89 LEU A N 1
ATOM 684 C CA . LEU A 1 89 ? 23.325 17.409 -31.789 1.00 48.78 89 LEU A CA 1
ATOM 685 C C . LEU A 1 89 ? 23.748 18.847 -32.185 1.00 48.78 89 LEU A C 1
ATOM 687 O O . LEU A 1 89 ? 24.093 19.621 -31.292 1.00 48.78 89 LEU A O 1
ATOM 691 N N . PRO A 1 90 ? 23.685 19.269 -33.470 1.00 54.75 90 PRO A N 1
ATOM 692 C CA . PRO A 1 90 ? 23.938 20.659 -33.846 1.00 54.75 90 PRO A CA 1
ATOM 693 C C . PRO A 1 90 ? 22.936 21.643 -33.238 1.00 54.75 90 PRO A C 1
ATOM 695 O O . PRO A 1 90 ? 23.355 22.708 -32.800 1.00 54.75 90 PRO A O 1
ATOM 698 N N . GLY A 1 91 ? 21.648 21.294 -33.182 1.00 60.44 91 GLY A N 1
ATOM 699 C CA . GLY A 1 91 ? 20.613 22.136 -32.587 1.00 60.44 91 GLY A CA 1
ATOM 700 C C . GLY A 1 91 ? 20.679 22.174 -31.061 1.00 60.44 91 GLY A C 1
ATOM 701 O O . GLY A 1 91 ? 20.606 23.252 -30.489 1.00 60.44 91 GLY A O 1
ATOM 702 N N . ALA A 1 92 ? 20.947 21.050 -30.394 1.00 52.53 92 ALA A N 1
ATOM 703 C CA . ALA A 1 92 ? 21.230 21.007 -28.959 1.00 52.53 92 ALA A CA 1
ATOM 704 C C . ALA A 1 92 ? 22.470 21.844 -28.610 1.00 52.53 92 ALA A C 1
ATOM 706 O O . ALA A 1 92 ? 22.444 22.639 -27.676 1.00 52.53 92 ALA A O 1
ATOM 707 N N . LYS A 1 93 ? 23.544 21.739 -29.402 1.00 52.78 93 LYS A N 1
ATOM 708 C CA . LYS A 1 93 ? 24.756 22.555 -29.242 1.00 52.78 93 LYS A CA 1
ATOM 709 C C . LYS A 1 93 ? 24.487 24.038 -29.508 1.00 52.78 93 LYS A C 1
ATOM 711 O O . LYS A 1 93 ? 24.979 24.879 -28.765 1.00 52.78 93 LYS A O 1
ATOM 716 N N . GLU A 1 94 ? 23.713 24.366 -30.543 1.00 59.59 94 GLU A N 1
ATOM 717 C CA . GLU A 1 94 ? 23.279 25.738 -30.833 1.00 59.59 94 GLU A CA 1
ATOM 718 C C . GLU A 1 94 ? 22.438 26.295 -29.678 1.00 59.59 94 GLU A C 1
ATOM 720 O O . GLU A 1 94 ? 22.663 27.426 -29.263 1.00 59.59 94 GLU A O 1
ATOM 725 N N . ALA A 1 95 ? 21.544 25.495 -29.102 1.00 55.84 95 ALA A N 1
ATOM 726 C CA . ALA A 1 95 ? 20.742 25.885 -27.956 1.00 55.84 95 ALA A CA 1
ATOM 727 C C . ALA A 1 95 ? 21.588 26.126 -26.701 1.00 55.84 95 ALA A C 1
ATOM 729 O O . ALA A 1 95 ? 21.541 27.210 -26.124 1.00 55.84 95 ALA A O 1
AT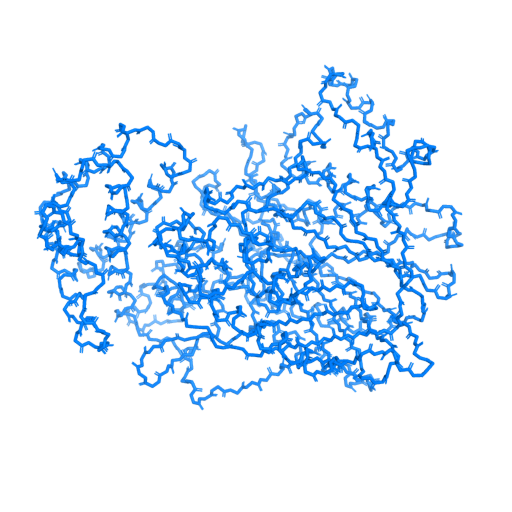OM 730 N N . ILE A 1 96 ? 22.440 25.164 -26.340 1.00 52.88 96 ILE A N 1
ATOM 731 C CA . ILE A 1 96 ? 23.321 25.227 -25.166 1.00 52.88 96 ILE A CA 1
ATOM 732 C C . ILE A 1 96 ? 24.243 26.454 -25.202 1.00 52.88 96 ILE A C 1
ATOM 734 O O . ILE A 1 96 ? 24.535 27.042 -24.167 1.00 52.88 96 ILE A O 1
ATOM 738 N N . LEU A 1 97 ? 24.701 26.856 -26.391 1.00 53.19 97 LEU A N 1
ATOM 739 C CA . LEU A 1 97 ? 25.606 27.996 -26.563 1.00 53.19 97 LEU A CA 1
ATOM 740 C C . LEU A 1 97 ? 24.906 29.363 -26.568 1.00 53.19 97 LEU A C 1
ATOM 742 O O . LEU A 1 97 ? 25.594 30.376 -26.448 1.00 53.19 97 LEU A O 1
ATOM 746 N N . ASN A 1 98 ? 23.585 29.411 -26.760 1.00 51.75 98 ASN A N 1
ATOM 747 C CA . ASN A 1 98 ? 22.847 30.663 -26.972 1.00 51.75 98 ASN A CA 1
ATOM 748 C C . ASN A 1 98 ? 21.758 30.940 -25.924 1.00 51.75 98 ASN A C 1
ATOM 750 O O . ASN A 1 98 ? 21.198 32.037 -25.930 1.00 51.75 98 ASN A O 1
ATOM 754 N N . ILE A 1 99 ? 21.463 29.993 -25.031 1.00 52.94 99 ILE A N 1
ATOM 755 C CA . ILE A 1 99 ? 20.575 30.217 -23.888 1.00 52.94 99 ILE A CA 1
ATOM 756 C C . ILE A 1 99 ? 21.349 30.950 -22.788 1.00 52.94 99 ILE A C 1
ATOM 758 O O . ILE A 1 99 ? 22.358 30.458 -22.288 1.00 52.94 99 ILE A O 1
ATOM 762 N N . GLY A 1 100 ? 20.873 32.141 -22.422 1.00 40.22 100 GLY A N 1
ATOM 763 C CA . GLY A 1 100 ? 21.435 32.936 -21.325 1.00 40.22 100 GLY A CA 1
ATOM 764 C C . GLY A 1 100 ? 20.816 32.640 -19.957 1.00 40.22 100 GLY A C 1
ATOM 765 O O . GLY A 1 100 ? 21.371 33.062 -18.946 1.00 40.22 100 GLY A O 1
ATOM 766 N N . ASP A 1 101 ? 19.681 31.937 -19.923 1.00 48.28 101 ASP A N 1
ATOM 767 C CA . ASP A 1 101 ? 18.978 31.558 -18.700 1.00 48.28 101 ASP A CA 1
ATOM 768 C C . ASP A 1 101 ? 19.375 30.143 -18.252 1.00 48.28 101 ASP A C 1
ATOM 770 O O . ASP A 1 101 ? 19.254 29.163 -18.987 1.00 48.28 101 ASP A O 1
ATOM 774 N N . VAL A 1 102 ? 19.868 30.021 -17.022 1.00 43.50 102 VAL A N 1
ATOM 775 C CA . VAL A 1 102 ? 20.400 28.757 -16.493 1.00 43.50 102 VAL A CA 1
ATOM 776 C C . VAL A 1 102 ? 19.316 27.679 -16.361 1.00 43.50 102 VAL A C 1
ATOM 778 O O . VAL A 1 102 ? 19.623 26.494 -16.505 1.00 43.50 102 VAL A O 1
ATOM 781 N N . ASN A 1 103 ? 18.057 28.049 -16.121 1.00 44.91 103 ASN A N 1
ATOM 782 C CA . ASN A 1 103 ? 16.962 27.088 -15.981 1.00 44.91 103 ASN A CA 1
ATOM 783 C C . ASN A 1 103 ? 16.504 26.568 -17.347 1.00 44.91 103 ASN A C 1
ATOM 785 O O . ASN A 1 103 ? 16.330 25.361 -17.516 1.00 44.91 103 ASN A O 1
ATOM 789 N N . GLU A 1 104 ? 16.406 27.447 -18.342 1.00 49.53 104 GLU A N 1
ATOM 790 C CA . GLU A 1 104 ? 16.120 27.062 -19.729 1.00 49.53 104 GLU A CA 1
ATOM 791 C C . GLU A 1 104 ? 17.245 26.181 -20.310 1.00 49.53 104 GLU A C 1
ATOM 793 O O . GLU A 1 104 ? 16.984 25.190 -20.997 1.00 49.53 104 GLU A O 1
ATOM 798 N N . LEU A 1 105 ? 18.506 26.464 -19.956 1.00 48.69 105 LEU A N 1
ATOM 799 C CA . LEU A 1 105 ? 19.663 25.659 -20.356 1.00 48.69 105 LEU A CA 1
ATOM 800 C C . LEU A 1 105 ? 19.613 24.251 -19.749 1.00 48.69 105 LEU A C 1
ATOM 802 O O . LEU A 1 105 ? 19.833 23.261 -20.452 1.00 48.69 105 LEU A O 1
ATOM 806 N N . LYS A 1 106 ? 19.308 24.161 -18.447 1.00 48.78 106 LYS A N 1
ATOM 807 C CA . LYS A 1 106 ? 19.103 22.887 -17.747 1.00 48.78 106 LYS A CA 1
ATOM 808 C C . LYS A 1 106 ? 17.984 22.086 -18.408 1.00 48.78 106 LYS A C 1
ATOM 810 O O . LYS A 1 106 ? 18.193 20.915 -18.708 1.00 48.78 106 LYS A O 1
ATOM 815 N N . TYR A 1 107 ? 16.845 22.714 -18.694 1.00 52.66 107 TYR A N 1
ATOM 816 C CA . TYR A 1 107 ? 15.716 22.065 -19.359 1.00 52.66 107 TYR A CA 1
ATOM 817 C C . TYR A 1 107 ? 16.115 21.457 -20.712 1.00 52.66 107 TYR A C 1
ATOM 819 O O . TYR A 1 107 ? 15.944 20.258 -20.926 1.00 52.66 107 TYR A O 1
ATOM 827 N N . VAL A 1 108 ? 16.728 22.242 -21.602 1.00 52.62 108 VAL A N 1
ATOM 828 C CA . VAL A 1 108 ? 17.124 21.764 -22.939 1.00 52.62 108 VAL A CA 1
ATOM 829 C C . VAL A 1 108 ? 18.145 20.628 -22.871 1.00 52.62 108 VAL A C 1
ATOM 831 O O . VAL A 1 108 ? 18.050 19.658 -23.625 1.00 52.62 108 VAL A O 1
ATOM 834 N N . PHE A 1 109 ? 19.109 20.717 -21.956 1.00 54.00 109 PHE A N 1
ATOM 835 C CA . PHE A 1 109 ? 20.107 19.667 -21.769 1.00 54.00 109 PHE A CA 1
ATOM 836 C C . PHE A 1 109 ? 19.488 18.356 -21.258 1.00 54.00 109 PHE A C 1
ATOM 838 O O . PHE A 1 109 ? 19.814 17.277 -21.754 1.00 54.00 109 PHE A O 1
ATOM 845 N N . MET A 1 110 ? 18.558 18.448 -20.310 1.00 54.38 110 MET A N 1
ATOM 846 C CA . MET A 1 110 ? 17.845 17.300 -19.750 1.00 54.38 110 MET A CA 1
ATOM 847 C C . MET A 1 110 ? 16.973 16.599 -20.801 1.00 54.38 110 MET A C 1
ATOM 849 O O . MET A 1 110 ? 17.040 15.377 -20.933 1.00 54.38 110 MET A O 1
ATOM 853 N N . GLN A 1 111 ? 16.260 17.365 -21.632 1.00 57.34 111 GLN A N 1
ATOM 854 C CA . GLN A 1 111 ? 15.501 16.831 -22.770 1.00 57.34 111 GLN A CA 1
ATOM 855 C C . GLN A 1 111 ? 16.399 16.092 -23.771 1.00 57.34 111 GLN A C 1
ATOM 857 O O . GLN A 1 111 ? 16.066 15.007 -24.251 1.00 57.34 111 GLN A O 1
ATOM 862 N N . TYR A 1 112 ? 17.580 16.644 -24.060 1.00 59.03 112 TYR A N 1
ATOM 863 C CA . TYR A 1 112 ? 18.552 15.991 -24.934 1.00 59.03 112 TYR A CA 1
ATOM 864 C C . TYR A 1 112 ? 19.039 14.644 -24.364 1.00 59.03 112 TYR A C 1
ATOM 866 O O . TYR A 1 112 ? 19.100 13.649 -25.094 1.00 59.03 112 TYR A O 1
ATOM 874 N N . LEU A 1 113 ? 19.350 14.579 -23.063 1.00 60.25 113 LEU A N 1
ATOM 875 C CA . LEU A 1 113 ? 19.748 13.331 -22.399 1.00 60.25 113 LEU A CA 1
ATOM 876 C C . LEU A 1 113 ? 18.627 12.288 -22.392 1.00 60.25 113 LEU A C 1
ATOM 878 O O . LEU A 1 113 ? 18.889 11.110 -22.642 1.00 60.25 113 LEU A O 1
ATOM 882 N N . GLU A 1 114 ? 17.387 12.708 -22.153 1.00 63.50 114 GLU A N 1
ATOM 883 C CA . GLU A 1 114 ? 16.215 11.834 -22.186 1.00 63.50 114 GLU A CA 1
ATOM 884 C C . GLU A 1 114 ? 16.024 11.191 -23.566 1.00 63.50 114 GLU A C 1
ATOM 886 O O . GLU A 1 114 ? 15.816 9.978 -23.675 1.00 63.50 114 GLU A O 1
ATOM 891 N N . VAL A 1 115 ? 16.171 11.972 -24.635 1.00 61.34 115 VAL A N 1
ATOM 892 C CA . VAL A 1 115 ? 16.083 11.493 -26.022 1.00 61.34 115 VAL A CA 1
ATOM 893 C C . VAL A 1 115 ? 17.207 10.511 -26.334 1.00 61.34 115 VAL A C 1
ATOM 895 O O . VAL A 1 115 ? 16.957 9.447 -26.913 1.00 61.34 115 VAL A O 1
ATOM 898 N N . LEU A 1 116 ? 18.436 10.841 -25.931 1.00 62.50 116 LEU A N 1
ATOM 899 C CA . LEU A 1 116 ? 19.604 9.978 -26.091 1.00 62.50 116 LEU A CA 1
ATOM 900 C C . LEU A 1 116 ? 19.391 8.629 -25.388 1.00 62.50 116 LEU A C 1
ATOM 902 O O . LEU A 1 116 ? 19.522 7.574 -26.018 1.00 62.50 116 LEU A O 1
ATOM 906 N N . ALA A 1 117 ? 19.026 8.659 -24.104 1.00 63.00 117 ALA A N 1
ATOM 907 C CA . ALA A 1 117 ? 18.786 7.468 -23.297 1.00 63.00 117 ALA A CA 1
ATOM 908 C C . ALA A 1 117 ? 17.638 6.628 -23.876 1.00 63.00 117 ALA A C 1
ATOM 910 O O . ALA A 1 117 ? 17.794 5.424 -24.093 1.00 63.00 117 ALA A O 1
ATOM 911 N N . SER A 1 118 ? 16.520 7.267 -24.224 1.00 64.94 118 SER A N 1
ATOM 912 C CA . SER A 1 118 ? 15.355 6.618 -24.833 1.00 64.94 118 SER A CA 1
ATOM 913 C C . SER A 1 118 ? 15.677 5.957 -26.166 1.00 64.94 118 SER A C 1
ATOM 915 O O . SER A 1 118 ? 15.228 4.836 -26.416 1.00 64.94 118 SER A O 1
ATOM 917 N N . GLY A 1 119 ? 16.451 6.628 -27.023 1.00 61.41 119 GLY A N 1
ATOM 918 C CA . GLY A 1 119 ? 16.857 6.105 -28.324 1.00 61.41 119 GLY A CA 1
ATOM 919 C C . GLY A 1 119 ? 17.754 4.879 -28.199 1.00 61.41 119 GLY A C 1
ATOM 920 O O . GLY A 1 119 ? 17.529 3.881 -28.889 1.00 61.41 119 GLY A O 1
ATOM 921 N N . ILE A 1 120 ? 18.711 4.909 -27.266 1.00 64.56 120 ILE A N 1
ATOM 922 C CA . ILE A 1 120 ? 19.582 3.766 -26.964 1.00 64.56 120 ILE A CA 1
ATOM 923 C C . ILE A 1 120 ? 18.766 2.602 -26.393 1.00 64.56 120 ILE A C 1
ATOM 925 O O . ILE A 1 120 ? 18.859 1.488 -26.913 1.00 64.56 120 ILE A O 1
ATOM 929 N N . LEU A 1 121 ? 17.932 2.846 -25.377 1.00 68.31 121 LEU A N 1
ATOM 930 C CA . LEU A 1 121 ? 17.081 1.822 -24.758 1.00 68.31 121 LEU A CA 1
ATOM 931 C C . LEU A 1 121 ? 16.122 1.193 -25.769 1.00 68.31 121 LEU A C 1
ATOM 933 O O . LEU A 1 121 ? 15.959 -0.025 -25.787 1.00 68.31 121 LEU A O 1
ATOM 937 N N . ASN A 1 122 ? 15.528 1.987 -26.658 1.00 67.06 122 ASN A N 1
ATOM 938 C CA . ASN A 1 122 ? 14.656 1.457 -27.696 1.00 67.06 122 ASN A CA 1
ATOM 939 C C . ASN A 1 122 ? 15.428 0.656 -28.758 1.00 67.06 122 ASN A C 1
ATOM 941 O O . ASN A 1 122 ? 14.965 -0.403 -29.188 1.00 67.06 122 ASN A O 1
ATOM 945 N N . ALA A 1 123 ? 16.601 1.128 -29.189 1.00 65.31 123 ALA A N 1
ATOM 946 C CA . ALA A 1 123 ? 17.439 0.378 -30.122 1.00 65.31 123 ALA A CA 1
ATOM 947 C C . ALA A 1 123 ? 17.855 -0.975 -29.527 1.00 65.31 123 ALA A C 1
ATOM 949 O O . ALA A 1 123 ? 17.771 -1.992 -30.210 1.00 65.31 123 ALA A O 1
ATOM 950 N N . LEU A 1 124 ? 18.222 -0.996 -28.243 1.00 66.69 124 LEU A N 1
ATOM 951 C CA . LEU A 1 124 ? 18.499 -2.208 -27.474 1.00 66.69 124 LEU A CA 1
ATOM 952 C C . LEU A 1 124 ? 17.288 -3.128 -27.412 1.00 66.69 124 LEU A C 1
ATOM 954 O O . LEU A 1 124 ? 17.373 -4.276 -27.848 1.00 66.69 124 LEU A O 1
ATOM 958 N N . ALA A 1 125 ? 16.159 -2.616 -26.924 1.00 68.81 125 ALA A N 1
ATOM 959 C CA . ALA A 1 125 ? 14.939 -3.388 -26.775 1.00 68.81 125 ALA A CA 1
ATOM 960 C C . ALA A 1 125 ? 14.569 -4.061 -28.096 1.00 68.81 125 ALA A C 1
ATOM 962 O O . ALA A 1 125 ? 14.268 -5.249 -28.097 1.00 68.81 125 ALA A O 1
ATOM 963 N N . ASN A 1 126 ? 14.623 -3.353 -29.228 1.00 71.31 126 ASN A N 1
ATOM 964 C CA . ASN A 1 126 ? 14.208 -3.885 -30.533 1.00 71.31 126 ASN A CA 1
ATOM 965 C C . ASN A 1 126 ? 15.168 -4.907 -31.151 1.00 71.31 126 ASN A C 1
ATOM 967 O O . ASN A 1 126 ? 14.837 -5.513 -32.168 1.00 71.31 126 ASN A O 1
ATOM 971 N N . THR A 1 127 ? 16.338 -5.128 -30.551 1.00 72.12 127 THR A N 1
ATOM 972 C CA . THR A 1 127 ? 17.208 -6.250 -30.937 1.00 72.12 127 THR A CA 1
ATOM 973 C C . THR A 1 127 ? 16.830 -7.565 -30.258 1.00 72.12 127 THR A C 1
ATOM 975 O O . THR A 1 127 ? 17.358 -8.608 -30.641 1.00 72.12 127 THR A O 1
ATOM 978 N N . ILE A 1 128 ? 15.933 -7.527 -29.270 1.00 76.56 128 ILE A N 1
ATOM 979 C CA . ILE A 1 128 ? 15.468 -8.686 -28.509 1.00 76.56 128 ILE A CA 1
ATOM 980 C C . ILE A 1 128 ? 14.006 -8.934 -28.895 1.00 76.56 128 ILE A C 1
ATOM 982 O O . ILE A 1 128 ? 13.206 -7.996 -28.839 1.00 76.56 128 ILE A O 1
ATOM 986 N N . PRO A 1 129 ? 13.640 -10.152 -29.332 1.00 81.19 129 PRO A N 1
ATOM 987 C CA . PRO A 1 129 ? 12.256 -10.456 -29.669 1.00 81.19 129 PRO A CA 1
ATOM 988 C C . PRO A 1 129 ? 11.364 -10.368 -28.428 1.00 81.19 129 PRO A C 1
ATOM 990 O O . PRO A 1 129 ? 11.824 -10.555 -27.302 1.00 81.19 129 PRO A O 1
ATOM 993 N N . ASP A 1 130 ? 10.073 -10.118 -28.641 1.00 85.56 130 ASP A N 1
ATOM 994 C CA . ASP A 1 130 ? 9.106 -10.185 -27.550 1.00 85.56 130 ASP A CA 1
ATOM 995 C C . ASP A 1 130 ? 9.063 -11.607 -26.965 1.00 85.56 130 ASP A C 1
ATOM 997 O O . ASP A 1 130 ? 8.990 -12.581 -27.726 1.00 85.56 130 ASP A O 1
ATOM 1001 N N . PRO A 1 131 ? 9.079 -11.752 -25.631 1.00 82.19 131 PRO A N 1
ATOM 1002 C CA . PRO A 1 131 ? 8.911 -13.045 -24.989 1.00 82.19 131 PRO A CA 1
ATOM 1003 C C . PRO A 1 131 ? 7.469 -13.540 -25.153 1.00 82.19 131 PRO A C 1
ATOM 1005 O O . PRO A 1 131 ? 6.541 -12.762 -25.367 1.00 82.19 131 PRO A O 1
ATOM 1008 N N . ALA A 1 132 ? 7.253 -14.846 -24.980 1.00 81.12 132 ALA A N 1
ATOM 1009 C CA . ALA A 1 132 ? 5.914 -15.445 -25.039 1.00 81.12 132 ALA A CA 1
ATOM 1010 C C . ALA A 1 132 ? 4.947 -14.898 -23.967 1.00 81.12 132 ALA A C 1
ATOM 1012 O O . ALA A 1 132 ? 3.733 -15.007 -24.119 1.00 81.12 132 ALA A O 1
ATOM 1013 N N . SER A 1 133 ? 5.476 -14.302 -22.894 1.00 80.94 133 SER A N 1
ATOM 1014 C CA . SER A 1 133 ? 4.686 -13.611 -21.873 1.00 80.94 133 SER A CA 1
ATOM 1015 C C . SER A 1 133 ? 3.996 -12.348 -22.402 1.00 80.94 133 SER A C 1
ATOM 1017 O O . SER A 1 133 ? 2.985 -11.946 -21.832 1.00 80.94 133 SER A O 1
ATOM 1019 N N . PHE A 1 134 ? 4.486 -11.749 -23.496 1.00 88.12 134 PHE A N 1
ATOM 1020 C CA . PHE A 1 134 ? 3.863 -10.584 -24.123 1.00 88.12 134 PHE A CA 1
ATOM 1021 C C . PHE A 1 134 ? 2.722 -11.051 -25.028 1.00 88.12 134 PHE A C 1
ATOM 1023 O O . PHE A 1 134 ? 2.913 -11.374 -26.207 1.00 88.12 134 PHE A O 1
ATOM 1030 N N . LYS A 1 135 ? 1.521 -11.119 -24.454 1.00 89.25 135 LYS A N 1
ATOM 1031 C CA . LYS A 1 135 ? 0.335 -11.622 -25.152 1.00 89.25 135 LYS A CA 1
ATOM 1032 C C . LYS A 1 135 ? -0.243 -10.560 -26.092 1.00 89.25 135 LYS A C 1
ATOM 1034 O O . LYS A 1 135 ? -0.227 -9.377 -25.755 1.00 89.25 135 LYS A O 1
ATOM 1039 N N . PRO A 1 136 ? -0.787 -10.936 -27.261 1.00 92.38 136 PRO A N 1
ATOM 1040 C CA . PRO A 1 136 ? -1.593 -10.019 -28.059 1.00 92.38 136 PRO A CA 1
ATOM 1041 C C . PRO A 1 136 ? -2.788 -9.492 -27.256 1.00 92.38 136 PRO A C 1
ATOM 1043 O O . PRO A 1 136 ? -3.447 -10.255 -26.554 1.00 92.38 136 PRO A O 1
ATOM 1046 N N . GLU A 1 137 ? -3.113 -8.208 -27.405 1.00 92.94 137 GLU A N 1
ATOM 1047 C CA . GLU A 1 137 ? -4.252 -7.573 -26.725 1.00 92.94 137 GLU A CA 1
ATOM 1048 C C . GLU A 1 137 ? -5.569 -8.330 -26.969 1.00 92.94 137 GLU A C 1
ATOM 1050 O O . GLU A 1 137 ? -6.347 -8.547 -26.044 1.00 92.94 137 GLU A O 1
ATOM 1055 N N . ALA A 1 138 ? -5.783 -8.810 -28.198 1.00 91.12 138 ALA A N 1
ATOM 1056 C CA . ALA A 1 138 ? -6.974 -9.568 -28.585 1.00 91.12 138 ALA A CA 1
ATOM 1057 C C . ALA A 1 138 ? -7.133 -10.915 -27.849 1.00 91.12 138 ALA A C 1
ATOM 1059 O O . ALA A 1 138 ? -8.218 -11.494 -27.862 1.00 91.12 138 ALA A O 1
ATOM 1060 N N . GLU A 1 139 ? -6.068 -11.428 -27.228 1.00 92.31 139 GLU A N 1
ATOM 1061 C CA . GLU A 1 139 ? -6.092 -12.659 -26.430 1.00 92.31 139 GLU A CA 1
ATOM 1062 C C . GLU A 1 139 ? -6.318 -12.391 -24.937 1.00 92.31 139 GLU A C 1
ATOM 1064 O O . GLU A 1 139 ? -6.496 -13.335 -24.162 1.00 92.31 139 GLU A O 1
ATOM 1069 N N . TYR A 1 140 ? -6.318 -11.123 -24.516 1.00 92.06 140 TYR A N 1
ATOM 1070 C CA . TYR A 1 140 ? -6.538 -10.764 -23.125 1.00 92.06 140 TYR A CA 1
ATOM 1071 C C . TYR A 1 140 ? -7.965 -11.101 -22.685 1.00 92.06 140 TYR A C 1
ATOM 1073 O O . TYR A 1 140 ? -8.948 -10.733 -23.332 1.00 92.06 140 TYR A O 1
ATOM 1081 N N . LYS A 1 141 ? -8.070 -11.759 -21.531 1.00 91.81 141 LYS A N 1
ATOM 1082 C CA . LYS A 1 141 ? -9.324 -11.986 -20.817 1.00 91.81 141 LYS A CA 1
ATOM 1083 C C . LYS A 1 141 ? -9.139 -11.522 -19.386 1.00 91.81 141 LYS A C 1
ATOM 1085 O O . LYS A 1 141 ? -8.177 -11.925 -18.735 1.00 91.81 141 LYS A O 1
ATOM 1090 N N . SER A 1 142 ? -10.061 -10.691 -18.913 1.00 93.25 142 SER A N 1
ATOM 1091 C CA . SER A 1 142 ? -10.088 -10.331 -17.503 1.00 93.25 142 SER A CA 1
ATOM 1092 C C . SER A 1 142 ? -10.580 -11.526 -16.692 1.00 93.25 142 SER A C 1
ATOM 1094 O O . SER A 1 142 ? -11.684 -12.027 -16.902 1.00 93.25 142 SER A O 1
ATOM 1096 N N . GLU A 1 143 ? -9.733 -12.001 -15.786 1.00 94.12 143 GLU A N 1
ATOM 1097 C CA . GLU A 1 143 ? -10.001 -13.127 -14.892 1.00 94.12 143 GLU A CA 1
ATOM 1098 C C . GLU A 1 143 ? -9.609 -12.740 -13.466 1.00 94.12 143 GLU A C 1
ATOM 1100 O O . GLU A 1 143 ? -8.605 -12.057 -13.267 1.00 94.12 143 GLU A O 1
ATOM 1105 N N . ASN A 1 144 ? -10.374 -13.173 -12.460 1.00 96.62 144 ASN A N 1
ATOM 1106 C CA . ASN A 1 144 ? -10.112 -12.846 -11.049 1.00 96.62 144 ASN A CA 1
ATOM 1107 C C . ASN A 1 144 ? -10.053 -11.328 -10.771 1.00 96.62 144 ASN A C 1
ATOM 1109 O O . ASN A 1 144 ? -9.310 -10.860 -9.911 1.00 96.62 144 ASN A O 1
ATOM 1113 N N . PHE A 1 145 ? -10.833 -10.558 -11.527 1.00 97.31 145 PHE A N 1
ATOM 1114 C CA . PHE A 1 145 ? -11.101 -9.146 -11.282 1.00 97.31 145 PHE A CA 1
ATOM 1115 C C . PHE A 1 145 ? -12.391 -8.999 -10.468 1.00 97.31 145 PHE A C 1
ATOM 1117 O O . PHE A 1 145 ? -13.363 -9.719 -10.711 1.00 97.31 145 PHE A O 1
ATOM 1124 N N . TYR A 1 146 ? -12.412 -8.049 -9.534 1.00 97.62 146 TYR A N 1
ATOM 1125 C CA . TYR A 1 146 ? -13.589 -7.717 -8.734 1.00 97.62 146 TYR A CA 1
ATOM 1126 C C . TYR A 1 146 ? -13.963 -6.257 -8.959 1.00 97.62 146 TYR A C 1
ATOM 1128 O O . TYR A 1 146 ? -13.153 -5.379 -8.702 1.00 97.62 146 TYR A O 1
ATOM 1136 N N . ALA A 1 147 ? -15.205 -5.995 -9.369 1.00 97.19 147 ALA A N 1
ATOM 1137 C CA . ALA A 1 147 ? -15.714 -4.627 -9.506 1.00 97.19 147 ALA A CA 1
ATOM 1138 C C . ALA A 1 147 ? -16.073 -3.976 -8.152 1.00 97.19 147 ALA A C 1
ATOM 1140 O O . ALA A 1 147 ? -16.246 -2.761 -8.082 1.00 97.19 147 ALA A O 1
ATOM 1141 N N . GLY A 1 148 ? -16.179 -4.779 -7.085 1.00 97.75 148 GLY A N 1
ATOM 1142 C CA . GLY A 1 148 ? -16.546 -4.339 -5.741 1.00 97.75 148 GLY A CA 1
ATOM 1143 C C . GLY A 1 148 ? -18.044 -4.422 -5.435 1.00 97.75 148 GLY A C 1
ATOM 1144 O O . GLY A 1 148 ? -18.814 -5.077 -6.138 1.00 97.75 148 GLY A O 1
ATOM 1145 N N . THR A 1 149 ? -18.456 -3.779 -4.341 1.00 97.25 149 THR A N 1
ATOM 1146 C CA . THR A 1 149 ? -19.849 -3.743 -3.861 1.00 97.25 149 THR A CA 1
ATOM 1147 C C . THR A 1 149 ? -20.723 -2.733 -4.617 1.00 97.25 149 THR A C 1
ATOM 1149 O O . THR A 1 149 ? -21.944 -2.718 -4.424 1.00 97.25 149 THR A O 1
ATOM 1152 N N . GLY A 1 150 ? -20.129 -1.885 -5.463 1.00 96.44 150 GLY A N 1
ATOM 1153 C CA . GLY A 1 150 ? -20.810 -0.755 -6.093 1.00 96.44 150 GLY A CA 1
ATOM 1154 C C . GLY A 1 150 ? -21.111 0.373 -5.099 1.00 96.44 150 GLY A C 1
ATOM 1155 O O . GLY A 1 150 ? -20.626 0.373 -3.968 1.00 96.44 150 GLY A O 1
ATOM 1156 N N . TYR A 1 151 ? -21.932 1.338 -5.519 1.00 97.44 151 TYR A N 1
ATOM 1157 C CA . TYR A 1 151 ? -22.310 2.483 -4.687 1.00 97.44 151 TYR A CA 1
ATOM 1158 C C . TYR A 1 151 ? -23.702 2.323 -4.064 1.00 97.44 151 TYR A C 1
ATOM 1160 O O . TYR A 1 151 ? -24.678 2.024 -4.757 1.00 97.44 151 TYR A O 1
ATOM 1168 N N . GLN A 1 152 ? -23.807 2.589 -2.764 1.00 96.56 152 GLN A N 1
ATOM 1169 C CA . GLN A 1 152 ? -25.058 2.802 -2.043 1.00 96.56 152 GLN A CA 1
ATOM 1170 C C . GLN A 1 152 ? -24.957 4.088 -1.224 1.00 96.56 152 GLN A C 1
ATOM 1172 O O . GLN A 1 152 ? -23.973 4.322 -0.532 1.00 96.56 152 GLN A O 1
ATOM 1177 N N . LYS A 1 153 ? -26.001 4.917 -1.267 1.00 95.38 153 LYS A N 1
ATOM 1178 C CA . LYS A 1 153 ? -26.037 6.196 -0.543 1.00 95.38 153 LYS A CA 1
ATOM 1179 C C . LYS A 1 153 ? -26.240 6.037 0.969 1.00 95.38 153 LYS A C 1
ATOM 1181 O O . LYS A 1 153 ? -25.882 6.921 1.738 1.00 95.38 153 LYS A O 1
ATOM 1186 N N . ALA A 1 154 ? -26.873 4.947 1.394 1.00 96.38 154 ALA A N 1
ATOM 1187 C CA . ALA A 1 154 ? -27.237 4.704 2.784 1.00 96.38 154 ALA A CA 1
ATOM 1188 C C . ALA A 1 154 ? -27.125 3.207 3.118 1.00 96.38 154 ALA A C 1
ATOM 1190 O O . ALA A 1 154 ? -27.273 2.389 2.204 1.00 96.38 154 ALA A O 1
ATOM 1191 N N . PRO A 1 155 ? -26.904 2.856 4.399 1.00 97.38 155 PRO A N 1
ATOM 1192 C CA . PRO A 1 155 ? -26.922 1.475 4.870 1.00 97.38 155 PRO A CA 1
ATOM 1193 C C . PRO A 1 155 ? -28.198 0.725 4.484 1.00 97.38 155 PRO A C 1
ATOM 1195 O O . PRO A 1 155 ? -29.286 1.302 4.373 1.00 97.38 155 PRO A O 1
ATOM 1198 N N . SER A 1 156 ? -28.079 -0.594 4.351 1.00 96.31 156 SER A N 1
ATOM 1199 C CA . SER A 1 156 ? -29.247 -1.470 4.238 1.00 96.31 156 SER A CA 1
ATOM 1200 C C . SER A 1 156 ? -30.010 -1.559 5.568 1.00 96.31 156 SER A C 1
ATOM 1202 O O . SER A 1 156 ? -29.469 -1.315 6.644 1.00 96.31 156 SER A O 1
ATOM 1204 N N . ALA A 1 157 ? -31.295 -1.917 5.517 1.00 95.06 157 ALA A N 1
ATOM 1205 C CA . ALA A 1 157 ? -32.098 -2.060 6.731 1.00 95.06 157 ALA A CA 1
ATOM 1206 C C . ALA A 1 157 ? -31.541 -3.173 7.638 1.00 95.06 157 ALA A C 1
ATOM 1208 O O . ALA A 1 157 ? -31.365 -4.302 7.183 1.00 95.06 157 ALA A O 1
ATOM 1209 N N . ASN A 1 158 ? -31.333 -2.864 8.924 1.00 92.88 158 ASN A N 1
ATOM 1210 C CA . ASN A 1 158 ? -30.707 -3.752 9.917 1.00 92.88 158 ASN A CA 1
ATOM 1211 C C . ASN A 1 158 ? -29.269 -4.179 9.567 1.00 92.88 158 ASN A C 1
ATOM 1213 O O . ASN A 1 158 ? -28.812 -5.218 10.043 1.00 92.88 158 ASN A O 1
ATOM 1217 N N . ALA A 1 159 ? -28.580 -3.400 8.728 1.00 96.94 159 ALA A N 1
ATOM 1218 C CA . ALA A 1 159 ? -27.164 -3.585 8.454 1.00 96.94 159 ALA A CA 1
ATOM 1219 C C . ALA A 1 159 ? -26.356 -3.544 9.760 1.00 96.94 159 ALA A C 1
ATOM 1221 O O . ALA A 1 159 ? -26.711 -2.840 10.709 1.00 96.94 159 ALA A O 1
ATOM 1222 N N . LYS A 1 160 ? -25.287 -4.335 9.810 1.00 98.06 160 LYS A N 1
ATOM 1223 C CA . LYS A 1 160 ? -24.383 -4.420 10.953 1.00 98.06 160 LYS A CA 1
ATOM 1224 C C . LYS A 1 160 ? -22.998 -4.777 10.451 1.00 98.06 160 LYS A C 1
ATOM 1226 O O . LYS A 1 160 ? -22.861 -5.690 9.639 1.00 98.06 160 LYS A O 1
ATOM 1231 N N . TRP A 1 161 ? -21.989 -4.088 10.972 1.00 98.75 161 TRP A N 1
ATOM 1232 C CA . TRP A 1 161 ? -20.609 -4.424 10.674 1.00 98.75 161 TRP A CA 1
ATOM 1233 C C . TRP A 1 161 ? -20.279 -5.827 11.161 1.00 98.75 161 TRP A C 1
ATOM 1235 O O . TRP A 1 161 ? -20.608 -6.214 12.287 1.00 98.75 161 TRP A O 1
ATOM 1245 N N . SER A 1 162 ? -19.570 -6.565 10.319 1.00 98.81 162 SER A N 1
ATOM 1246 C CA . SER A 1 162 ? -18.817 -7.728 10.751 1.00 98.81 162 SER A CA 1
ATOM 1247 C C . SER A 1 162 ? -17.413 -7.691 10.176 1.00 98.81 162 SER A C 1
ATOM 1249 O O . SER A 1 162 ? -17.217 -7.325 9.015 1.00 98.81 162 SER A O 1
ATOM 1251 N N . LEU A 1 163 ? -16.444 -8.039 11.015 1.00 98.88 163 LEU A N 1
ATOM 1252 C CA . LEU A 1 163 ? -15.033 -8.031 10.680 1.00 98.88 163 LEU A CA 1
ATOM 1253 C C . LEU A 1 163 ? -14.374 -9.301 11.201 1.00 98.88 163 LEU A C 1
ATOM 1255 O O . LEU A 1 163 ? -14.606 -9.706 12.340 1.00 98.88 163 LEU A O 1
ATOM 1259 N N . GLY A 1 164 ? -13.550 -9.916 10.364 1.00 98.81 164 GLY A N 1
ATOM 1260 C CA . GLY A 1 164 ? -12.640 -10.984 10.759 1.00 98.81 164 GLY A CA 1
ATOM 1261 C C . GLY A 1 164 ? -11.205 -10.604 10.443 1.00 98.81 164 GLY A C 1
ATOM 1262 O O . GLY A 1 164 ? -10.948 -9.892 9.465 1.00 98.81 164 GLY A O 1
ATOM 1263 N N . TYR A 1 165 ? -10.276 -11.055 11.279 1.00 98.75 165 TYR A N 1
ATOM 1264 C CA . TYR A 1 165 ? -8.863 -10.725 11.161 1.00 98.75 165 TYR A CA 1
ATOM 1265 C C . TYR A 1 165 ? -8.014 -11.988 11.046 1.00 98.75 165 TYR A C 1
ATOM 1267 O O . TYR A 1 165 ? -8.271 -13.005 11.686 1.00 98.75 165 TYR A O 1
ATOM 1275 N N . ALA A 1 166 ? -6.965 -11.918 10.234 1.00 98.75 166 ALA A N 1
ATOM 1276 C CA . ALA A 1 166 ? -5.900 -12.907 10.251 1.00 98.75 166 ALA A CA 1
ATOM 1277 C C . ALA A 1 166 ? -4.582 -12.284 9.801 1.00 98.75 166 ALA A C 1
ATOM 1279 O O . ALA A 1 166 ? -4.549 -11.304 9.057 1.00 98.75 166 ALA A O 1
ATOM 1280 N N . ASN A 1 167 ? -3.482 -12.919 10.187 1.00 98.38 167 ASN A N 1
ATOM 1281 C CA . ASN A 1 167 ? -2.175 -12.669 9.602 1.00 98.38 167 ASN A CA 1
ATOM 1282 C C . ASN A 1 167 ? -1.445 -13.989 9.307 1.00 98.38 167 ASN A C 1
ATOM 1284 O O . ASN A 1 167 ? -1.916 -15.086 9.647 1.00 98.38 167 ASN A O 1
ATOM 1288 N N . ALA A 1 168 ? -0.321 -13.889 8.605 1.00 98.50 168 ALA A N 1
ATOM 1289 C CA . ALA A 1 168 ? 0.629 -14.979 8.433 1.00 98.50 168 ALA A CA 1
ATOM 1290 C C . ALA A 1 168 ? 2.036 -14.425 8.215 1.00 98.50 168 ALA A C 1
ATOM 1292 O O . ALA A 1 168 ? 2.188 -13.428 7.509 1.00 98.50 168 ALA A O 1
ATOM 1293 N N . SER A 1 169 ? 3.039 -15.118 8.759 1.00 98.19 169 SER A N 1
ATOM 1294 C CA . SER A 1 169 ? 4.442 -14.881 8.420 1.00 98.19 169 SER A CA 1
ATOM 1295 C C . SER A 1 169 ? 4.709 -15.225 6.953 1.00 98.19 169 SER A C 1
ATOM 1297 O O . SER A 1 169 ? 4.186 -16.211 6.415 1.00 98.19 169 SER A O 1
ATOM 1299 N N . LEU A 1 170 ? 5.530 -14.391 6.326 1.00 97.94 170 LEU A N 1
ATOM 1300 C CA . LEU A 1 170 ? 6.036 -14.501 4.963 1.00 97.94 170 LEU A CA 1
ATOM 1301 C C . LEU A 1 170 ? 7.555 -14.726 4.933 1.00 97.94 170 LEU A C 1
ATOM 1303 O O . LEU A 1 170 ? 8.179 -14.589 3.878 1.00 97.94 170 LEU A O 1
ATOM 1307 N N . VAL A 1 171 ? 8.140 -15.090 6.072 1.00 97.25 171 VAL A N 1
ATOM 1308 C CA . VAL A 1 171 ? 9.516 -15.567 6.162 1.00 97.25 171 VAL A CA 1
ATOM 1309 C C . VAL A 1 171 ? 9.541 -17.048 5.758 1.00 97.25 171 VAL A C 1
ATOM 1311 O O . VAL A 1 171 ? 8.857 -17.862 6.388 1.00 97.25 171 VAL A O 1
ATOM 1314 N N . PRO A 1 172 ? 10.283 -17.432 4.707 1.00 95.81 172 PRO A N 1
ATOM 1315 C CA . PRO A 1 172 ? 10.334 -18.817 4.266 1.00 95.81 172 PRO A CA 1
ATOM 1316 C C . PRO A 1 172 ? 11.213 -19.660 5.206 1.00 95.81 172 PRO A C 1
ATOM 1318 O O . PRO A 1 172 ? 12.258 -19.215 5.674 1.00 95.81 172 PRO A O 1
ATOM 1321 N N . GLU A 1 173 ? 10.807 -20.904 5.477 1.00 94.75 173 GLU A N 1
ATOM 1322 C CA . GLU A 1 173 ? 11.528 -21.803 6.398 1.00 94.75 173 GLU A CA 1
ATOM 1323 C C . GLU A 1 173 ? 12.934 -22.182 5.898 1.00 94.75 173 GLU A C 1
ATOM 1325 O O . GLU A 1 173 ? 13.798 -22.544 6.693 1.00 94.75 173 GLU A O 1
ATOM 1330 N N . ASP A 1 174 ? 13.174 -22.103 4.587 1.00 95.06 174 ASP A N 1
ATOM 1331 C CA . ASP A 1 174 ? 14.424 -22.495 3.934 1.00 95.06 174 ASP A CA 1
ATOM 1332 C C . ASP A 1 174 ? 15.416 -21.334 3.731 1.00 95.06 174 ASP A C 1
ATOM 1334 O O . ASP A 1 174 ? 16.432 -21.531 3.058 1.00 95.06 174 ASP A O 1
ATOM 1338 N N . TRP A 1 175 ? 15.166 -20.161 4.333 1.00 93.50 175 TRP A N 1
ATOM 1339 C CA . TRP A 1 175 ? 15.976 -18.943 4.162 1.00 93.50 175 TRP A CA 1
ATOM 1340 C C . TRP A 1 175 ? 17.471 -19.120 4.473 1.00 93.50 175 TRP A C 1
ATOM 1342 O O . TRP A 1 175 ? 18.299 -18.469 3.850 1.00 93.50 175 TRP A O 1
ATOM 1352 N N . GLU A 1 176 ? 17.842 -20.026 5.387 1.00 92.38 176 GLU A N 1
ATOM 1353 C CA . GLU A 1 176 ? 19.254 -20.316 5.702 1.00 92.38 176 GLU A CA 1
ATOM 1354 C C . GLU A 1 176 ? 19.959 -21.145 4.616 1.00 92.38 176 GLU A C 1
ATOM 1356 O O . GLU A 1 176 ? 21.187 -21.230 4.577 1.00 92.38 176 GLU A O 1
ATOM 1361 N N . THR A 1 177 ? 19.189 -21.822 3.760 1.00 92.94 177 THR A N 1
ATOM 1362 C CA . THR A 1 177 ? 19.701 -22.791 2.776 1.00 92.94 177 THR A CA 1
ATOM 1363 C C . THR A 1 177 ? 19.547 -22.338 1.328 1.00 92.94 177 THR A C 1
ATOM 1365 O O . THR A 1 177 ? 20.181 -22.918 0.442 1.00 92.94 177 THR A O 1
ATOM 1368 N N . LYS A 1 178 ? 18.729 -21.311 1.087 1.00 93.38 178 LYS A N 1
ATOM 1369 C CA . LYS A 1 178 ? 18.443 -20.733 -0.224 1.00 93.38 178 LYS A CA 1
ATOM 1370 C C . LYS A 1 178 ? 18.666 -19.225 -0.176 1.00 93.38 178 LYS A C 1
ATOM 1372 O O . LYS A 1 178 ? 18.172 -18.557 0.722 1.00 93.38 178 LYS A O 1
ATOM 1377 N N . ASP A 1 179 ? 19.379 -18.699 -1.170 1.00 91.75 179 ASP A N 1
ATOM 1378 C CA . ASP A 1 179 ? 19.599 -17.258 -1.293 1.00 91.75 179 ASP A CA 1
ATOM 1379 C C . ASP A 1 179 ? 18.284 -16.545 -1.641 1.00 91.75 179 ASP A C 1
ATOM 1381 O O . ASP A 1 179 ? 17.697 -16.776 -2.704 1.00 91.75 179 ASP A O 1
ATOM 1385 N N . TYR A 1 180 ? 17.864 -15.635 -0.768 1.00 93.38 180 TYR A N 1
ATOM 1386 C CA . TYR A 1 180 ? 16.784 -14.684 -1.016 1.00 93.38 180 TYR A CA 1
ATOM 1387 C C . TYR A 1 180 ? 17.359 -13.274 -1.117 1.00 93.38 180 TYR A C 1
ATOM 1389 O O . TYR A 1 180 ? 18.418 -12.986 -0.571 1.00 93.38 180 TYR A O 1
ATOM 1397 N N . TYR A 1 181 ? 16.673 -12.378 -1.823 1.00 91.56 181 TYR A N 1
ATOM 1398 C CA . TYR A 1 181 ? 17.133 -11.004 -2.020 1.00 91.56 181 TYR A CA 1
ATOM 1399 C C . TYR A 1 181 ? 16.074 -10.025 -1.540 1.00 91.56 181 TYR A C 1
ATOM 1401 O O . TYR A 1 181 ? 14.902 -10.227 -1.851 1.00 91.56 181 TYR A O 1
ATOM 1409 N N . LEU A 1 182 ? 16.476 -8.978 -0.825 1.00 91.50 182 LEU A N 1
ATOM 1410 C CA . LEU A 1 182 ? 15.586 -7.896 -0.419 1.00 91.50 182 LEU A CA 1
ATOM 1411 C C . LEU A 1 182 ? 15.164 -7.042 -1.625 1.00 91.50 182 LEU A C 1
ATOM 1413 O O . LEU A 1 182 ? 15.957 -6.771 -2.532 1.00 91.50 182 LEU A O 1
ATOM 1417 N N . GLY A 1 183 ? 13.897 -6.638 -1.637 1.00 86.56 183 GLY A N 1
ATOM 1418 C CA . GLY A 1 183 ? 13.329 -5.674 -2.570 1.00 86.56 183 GLY A CA 1
ATOM 1419 C C . GLY A 1 183 ? 13.609 -4.257 -2.094 1.00 86.56 183 GLY A C 1
ATOM 1420 O O . GLY A 1 183 ? 13.393 -3.982 -0.928 1.00 86.56 183 GLY A O 1
ATOM 1421 N N . GLY A 1 184 ? 14.042 -3.361 -2.978 1.00 75.44 184 GLY A N 1
ATOM 1422 C CA . GLY A 1 184 ? 14.507 -2.017 -2.602 1.00 75.44 184 GLY A CA 1
ATOM 1423 C C . GLY A 1 184 ? 16.029 -1.884 -2.710 1.00 75.44 184 GLY A C 1
ATOM 1424 O O . GLY A 1 184 ? 16.715 -2.879 -2.865 1.00 75.44 184 GLY A O 1
ATOM 1425 N N . PHE A 1 185 ? 16.551 -0.655 -2.751 1.00 68.62 185 PHE A N 1
ATOM 1426 C CA . PHE A 1 185 ? 17.981 -0.269 -2.801 1.00 68.62 185 PHE A CA 1
ATOM 1427 C C . PHE A 1 185 ? 18.994 -1.282 -3.392 1.00 68.62 185 PHE A C 1
ATOM 1429 O O . PHE A 1 185 ? 19.502 -2.135 -2.685 1.00 68.62 185 PHE A O 1
ATOM 1436 N N . ILE A 1 186 ? 19.402 -1.140 -4.661 1.00 60.12 186 ILE A N 1
ATOM 1437 C CA . ILE A 1 186 ? 20.694 -1.680 -5.143 1.00 60.12 186 ILE A CA 1
ATOM 1438 C C . ILE A 1 186 ? 21.623 -0.486 -5.344 1.00 60.12 186 ILE A C 1
ATOM 1440 O O . ILE A 1 186 ? 21.378 0.331 -6.232 1.00 60.12 186 ILE A O 1
ATOM 1444 N N . ASP A 1 187 ? 22.687 -0.386 -4.550 1.00 60.44 187 ASP A N 1
ATOM 1445 C CA . ASP A 1 187 ? 23.611 0.750 -4.589 1.00 60.44 187 ASP A CA 1
ATOM 1446 C C . ASP A 1 187 ? 25.077 0.313 -4.425 1.00 60.44 187 ASP A C 1
ATOM 1448 O O . ASP A 1 187 ? 25.401 -0.783 -3.969 1.00 60.44 187 ASP A O 1
ATOM 1452 N N . ILE A 1 188 ? 26.010 1.190 -4.785 1.00 55.28 188 ILE A N 1
ATOM 1453 C CA . ILE A 1 188 ? 27.437 0.977 -4.548 1.00 55.28 188 ILE A CA 1
ATOM 1454 C C . ILE A 1 188 ? 27.742 0.774 -3.058 1.00 55.28 188 ILE A C 1
ATOM 1456 O O . ILE A 1 188 ? 28.630 -0.010 -2.720 1.00 55.28 188 ILE A O 1
ATOM 1460 N N . ASN A 1 189 ? 26.982 1.429 -2.175 1.00 55.03 189 ASN A N 1
ATOM 1461 C CA . ASN A 1 189 ? 27.191 1.379 -0.730 1.00 55.03 189 ASN A CA 1
ATOM 1462 C C . ASN A 1 189 ? 26.778 0.037 -0.103 1.00 55.03 189 ASN A C 1
ATOM 1464 O O . ASN A 1 189 ? 27.333 -0.329 0.928 1.00 55.03 189 ASN A O 1
ATOM 1468 N N . ASN A 1 190 ? 25.887 -0.733 -0.743 1.00 61.94 190 ASN A N 1
ATOM 1469 C CA . ASN A 1 190 ? 25.550 -2.100 -0.321 1.00 61.94 190 ASN A CA 1
ATOM 1470 C C . ASN A 1 190 ? 26.262 -3.183 -1.154 1.00 61.94 190 ASN A C 1
ATOM 1472 O O . ASN A 1 190 ? 25.927 -4.366 -1.096 1.00 61.94 190 ASN A O 1
ATOM 1476 N N . GLY A 1 191 ? 27.283 -2.793 -1.928 1.00 59.69 191 GLY A N 1
ATOM 1477 C CA . GLY A 1 191 ? 28.073 -3.720 -2.735 1.00 59.69 191 GLY A CA 1
ATOM 1478 C C . GLY A 1 191 ? 27.312 -4.306 -3.926 1.00 59.69 191 GLY A C 1
ATOM 1479 O O . GLY A 1 191 ? 27.713 -5.357 -4.431 1.00 59.69 191 GLY A O 1
ATOM 1480 N N . PHE A 1 192 ? 26.245 -3.639 -4.383 1.00 67.69 192 PHE A N 1
ATOM 1481 C CA . PHE A 1 192 ? 25.359 -4.092 -5.459 1.00 67.69 192 PHE A CA 1
ATOM 1482 C C . PHE A 1 192 ? 24.707 -5.459 -5.197 1.00 67.69 192 PHE A C 1
ATOM 1484 O O . PHE A 1 192 ? 24.470 -6.231 -6.132 1.00 67.69 192 PHE A O 1
ATOM 1491 N N . SER A 1 193 ? 24.442 -5.775 -3.931 1.00 75.62 193 SER A N 1
ATOM 1492 C CA . SER A 1 193 ? 23.803 -7.021 -3.519 1.00 75.62 193 SER A CA 1
ATOM 1493 C C . SER A 1 193 ? 22.779 -6.743 -2.438 1.00 75.62 193 SER A C 1
ATOM 1495 O O . SER A 1 193 ? 23.057 -5.987 -1.519 1.00 75.62 193 SER A O 1
ATOM 1497 N N . ASN A 1 194 ? 21.652 -7.444 -2.517 1.00 85.19 194 ASN A N 1
ATOM 1498 C CA . ASN A 1 194 ? 20.602 -7.444 -1.501 1.00 85.19 194 ASN A CA 1
ATOM 1499 C C . ASN A 1 194 ? 20.366 -8.835 -0.919 1.00 85.19 194 ASN A C 1
ATOM 1501 O O . ASN A 1 194 ? 19.273 -9.121 -0.445 1.00 85.19 194 ASN A O 1
ATOM 1505 N N . ASN A 1 195 ? 21.350 -9.737 -1.018 1.00 89.62 195 ASN A N 1
ATOM 1506 C CA . ASN A 1 195 ? 21.199 -11.080 -0.458 1.00 89.62 195 ASN A CA 1
ATOM 1507 C C . ASN A 1 195 ? 20.909 -10.983 1.048 1.00 89.62 195 ASN A C 1
ATOM 1509 O O . ASN A 1 195 ? 21.660 -10.304 1.751 1.00 89.62 195 ASN A O 1
ATOM 1513 N N . VAL A 1 196 ? 19.838 -11.638 1.495 1.00 92.38 196 VAL A N 1
ATOM 1514 C CA . VAL A 1 196 ? 19.394 -11.697 2.890 1.00 92.38 196 VAL A CA 1
ATOM 1515 C C . VAL A 1 196 ? 20.485 -12.346 3.736 1.00 92.38 196 VAL A C 1
ATOM 1517 O O . VAL A 1 196 ? 20.891 -13.477 3.481 1.00 92.38 196 VAL A O 1
ATOM 1520 N N . GLU A 1 197 ? 20.962 -11.637 4.758 1.00 91.81 197 GLU A N 1
ATOM 1521 C CA . GLU A 1 197 ? 22.038 -12.131 5.632 1.00 91.81 197 GLU A CA 1
ATOM 1522 C C . GLU A 1 197 ? 21.530 -12.642 6.978 1.00 91.81 197 GLU A C 1
ATOM 1524 O O . GLU A 1 197 ? 22.154 -13.503 7.602 1.00 91.81 197 GLU A O 1
ATOM 1529 N N . SER A 1 198 ? 20.419 -12.086 7.450 1.00 92.69 198 SER A N 1
ATOM 1530 C CA . SER A 1 198 ? 19.821 -12.409 8.738 1.00 92.69 198 SER A CA 1
ATOM 1531 C C . SER A 1 198 ? 18.352 -11.996 8.766 1.00 92.69 198 SER A C 1
ATOM 1533 O O . SER A 1 198 ? 17.877 -11.272 7.890 1.00 92.69 198 SER A O 1
ATOM 1535 N N . ILE A 1 199 ? 17.640 -12.453 9.793 1.00 94.81 199 ILE A N 1
ATOM 1536 C CA . ILE A 1 199 ? 16.268 -12.051 10.096 1.00 94.81 199 ILE A CA 1
ATOM 1537 C C . ILE A 1 199 ? 16.275 -11.330 11.439 1.00 94.81 199 ILE A C 1
ATOM 1539 O O . ILE A 1 199 ? 16.733 -11.891 12.437 1.00 94.81 199 ILE A O 1
ATOM 1543 N N . VAL A 1 200 ? 15.758 -10.104 11.462 1.00 94.69 200 VAL A N 1
ATOM 1544 C CA . VAL A 1 200 ? 15.591 -9.309 12.690 1.00 94.69 200 VAL A CA 1
ATOM 1545 C C . VAL A 1 200 ? 14.226 -9.577 13.307 1.00 94.69 200 VAL A C 1
ATOM 1547 O O . VAL A 1 200 ? 14.110 -9.792 14.514 1.00 94.69 200 VAL A O 1
ATOM 1550 N N . ASP A 1 201 ? 13.195 -9.584 12.469 1.00 95.38 201 ASP A N 1
ATOM 1551 C CA . ASP A 1 201 ? 11.803 -9.760 12.860 1.00 95.38 201 ASP A CA 1
ATOM 1552 C C . ASP A 1 201 ? 10.967 -10.317 11.690 1.00 95.38 201 ASP A C 1
ATOM 1554 O O . ASP A 1 201 ? 11.513 -10.843 10.721 1.00 95.38 201 ASP A O 1
ATOM 1558 N N . ASP A 1 202 ? 9.640 -10.303 11.816 1.00 95.38 202 ASP A N 1
ATOM 1559 C CA . ASP A 1 202 ? 8.747 -10.973 10.876 1.00 95.38 202 ASP A CA 1
ATOM 1560 C C . ASP A 1 202 ? 8.270 -10.035 9.760 1.00 95.38 202 ASP A C 1
ATOM 1562 O O . ASP A 1 202 ? 7.854 -8.902 10.004 1.00 95.38 202 ASP A O 1
ATOM 1566 N N . MET A 1 203 ? 8.213 -10.560 8.540 1.00 94.25 203 MET A N 1
ATOM 1567 C CA . MET A 1 203 ? 7.425 -9.978 7.456 1.00 94.25 203 MET A CA 1
ATOM 1568 C C . MET A 1 203 ? 6.082 -10.683 7.400 1.00 94.25 203 MET A C 1
ATOM 1570 O O . MET A 1 203 ? 6.041 -11.912 7.355 1.00 94.25 203 MET A O 1
ATOM 1574 N N . LYS A 1 204 ? 4.977 -9.945 7.327 1.00 97.69 204 LYS A N 1
ATOM 1575 C CA . LYS A 1 204 ? 3.640 -10.539 7.371 1.00 97.69 204 LYS A CA 1
ATOM 1576 C C . LYS A 1 204 ? 2.757 -10.140 6.204 1.00 97.69 204 LYS A C 1
ATOM 1578 O O . LYS A 1 204 ? 2.902 -9.083 5.596 1.00 97.69 204 LYS A O 1
ATOM 1583 N N . ILE A 1 205 ? 1.751 -10.969 5.956 1.00 98.62 205 ILE A N 1
ATOM 1584 C CA . ILE A 1 205 ? 0.486 -10.500 5.394 1.00 98.62 205 ILE A CA 1
ATOM 1585 C C . ILE A 1 205 ? -0.501 -10.257 6.534 1.00 98.62 205 ILE A C 1
ATOM 1587 O O . ILE A 1 205 ? -0.646 -11.104 7.414 1.00 98.62 205 ILE A O 1
ATOM 1591 N N . ARG A 1 206 ? -1.200 -9.120 6.501 1.00 98.69 206 ARG A N 1
ATOM 1592 C CA . ARG A 1 206 ? -2.278 -8.759 7.439 1.00 98.69 206 ARG A CA 1
ATOM 1593 C C . ARG A 1 206 ? -3.576 -8.618 6.668 1.00 98.69 206 ARG A C 1
ATOM 1595 O O . ARG A 1 206 ? -3.586 -7.953 5.633 1.00 98.69 206 ARG A O 1
ATOM 1602 N N . ILE A 1 207 ? -4.650 -9.239 7.145 1.00 98.94 207 ILE A N 1
ATOM 1603 C CA . ILE A 1 207 ? -5.930 -9.314 6.438 1.00 98.94 207 ILE A CA 1
ATOM 1604 C C . ILE A 1 207 ? -7.077 -8.906 7.349 1.00 98.94 207 ILE A C 1
ATOM 1606 O O . ILE A 1 207 ? -7.199 -9.383 8.475 1.00 98.94 207 ILE A O 1
ATOM 1610 N N . VAL A 1 208 ? -7.962 -8.090 6.789 1.00 98.88 208 VAL A N 1
ATOM 1611 C CA . VAL A 1 208 ? -9.289 -7.786 7.308 1.00 98.88 208 VAL A CA 1
ATOM 1612 C C . VAL A 1 208 ? -10.329 -8.245 6.286 1.00 98.88 208 VAL A C 1
ATOM 1614 O O . VAL A 1 208 ? -10.320 -7.811 5.134 1.00 98.88 208 VAL A O 1
ATOM 1617 N N . ALA A 1 209 ? -11.242 -9.117 6.701 1.00 98.88 209 ALA A N 1
ATOM 1618 C CA . ALA A 1 209 ? -12.466 -9.431 5.970 1.00 98.88 209 ALA A CA 1
ATOM 1619 C C . ALA A 1 209 ? -13.594 -8.561 6.535 1.00 98.88 209 ALA A C 1
ATOM 1621 O O . ALA A 1 209 ? -13.903 -8.689 7.714 1.00 98.88 209 ALA A O 1
ATOM 1622 N N . LEU A 1 210 ? -14.182 -7.674 5.728 1.00 98.88 210 LEU A N 1
ATOM 1623 C CA . LEU A 1 210 ? -15.186 -6.698 6.165 1.00 98.88 210 LEU A CA 1
ATOM 1624 C C . LEU A 1 210 ? -16.499 -6.877 5.394 1.00 98.88 210 LEU A C 1
ATOM 1626 O O . LEU A 1 210 ? -16.503 -6.940 4.163 1.00 98.88 210 LEU A O 1
ATOM 1630 N N . ASP A 1 211 ? -17.616 -6.910 6.114 1.00 98.69 211 ASP A N 1
ATOM 1631 C CA . ASP A 1 211 ? -18.970 -6.911 5.552 1.00 98.69 211 ASP A CA 1
ATOM 1632 C C . ASP A 1 211 ? -19.831 -5.887 6.304 1.00 98.69 211 ASP A C 1
ATOM 1634 O O . ASP A 1 211 ? -19.783 -5.793 7.533 1.00 98.69 211 ASP A O 1
ATOM 1638 N N . ASP A 1 212 ? -20.612 -5.112 5.557 1.00 98.50 212 ASP A N 1
ATOM 1639 C CA . ASP A 1 212 ? -21.550 -4.123 6.091 1.00 98.50 212 ASP A CA 1
ATOM 1640 C C . ASP A 1 212 ? -22.921 -4.729 6.443 1.00 98.50 212 ASP A C 1
ATOM 1642 O O . ASP A 1 212 ? -23.835 -4.028 6.873 1.00 98.50 212 ASP A O 1
ATOM 1646 N N . GLY A 1 213 ? -23.106 -6.035 6.250 1.00 97.88 213 GLY A N 1
ATOM 1647 C CA . GLY A 1 213 ? -24.357 -6.738 6.518 1.00 97.88 213 GLY A CA 1
ATOM 1648 C C . GLY A 1 213 ? -25.443 -6.465 5.473 1.00 97.88 213 GLY A C 1
ATOM 1649 O O . GLY A 1 213 ? -26.597 -6.844 5.674 1.00 97.88 213 GLY A O 1
ATOM 1650 N N . SER A 1 214 ? -25.109 -5.834 4.342 1.00 97.00 214 SER A N 1
ATOM 1651 C CA . SER A 1 214 ? -26.064 -5.552 3.257 1.00 97.00 214 SER A CA 1
ATOM 1652 C C . SER A 1 214 ? -26.417 -6.779 2.407 1.00 97.00 214 SER A C 1
ATOM 1654 O O . SER A 1 214 ? -27.342 -6.732 1.593 1.00 97.00 214 SER A O 1
ATOM 1656 N N . GLY A 1 215 ? -25.660 -7.875 2.534 1.00 96.31 215 GLY A N 1
ATOM 1657 C CA . GLY A 1 215 ? -25.756 -9.045 1.651 1.00 96.31 215 GLY A CA 1
ATOM 1658 C C . GLY A 1 215 ? -25.069 -8.853 0.288 1.00 96.31 215 GLY A C 1
ATOM 1659 O O . GLY A 1 215 ? -25.144 -9.724 -0.595 1.00 96.31 215 GLY A O 1
ATOM 1660 N N . ARG A 1 216 ? -24.364 -7.729 0.084 1.00 97.00 216 ARG A N 1
ATOM 1661 C CA . ARG A 1 216 ? -23.522 -7.513 -1.106 1.00 97.00 216 ARG A CA 1
ATOM 1662 C C . ARG A 1 216 ? -22.300 -8.435 -1.127 1.00 97.00 216 ARG A C 1
ATOM 1664 O O . ARG A 1 216 ? -21.876 -8.795 -2.224 1.00 97.00 216 ARG A O 1
ATOM 1671 N N . GLY A 1 217 ? -21.883 -8.948 0.029 1.00 97.56 217 GLY A N 1
ATOM 1672 C CA . GLY A 1 217 ? -20.796 -9.911 0.198 1.00 97.56 217 GLY A CA 1
ATOM 1673 C C . GLY A 1 217 ? -19.592 -9.282 0.888 1.00 97.56 217 GLY A C 1
ATOM 1674 O O . GLY A 1 217 ? -19.514 -8.063 1.020 1.00 97.56 217 GLY A O 1
ATOM 1675 N N . ILE A 1 218 ? -18.643 -10.125 1.281 1.00 98.75 218 ILE A N 1
ATOM 1676 C CA . ILE A 1 218 ? -17.459 -9.716 2.038 1.00 98.75 218 ILE A CA 1
ATOM 1677 C C . ILE A 1 218 ? -16.448 -9.046 1.109 1.00 98.75 218 ILE A C 1
ATOM 1679 O O . ILE A 1 218 ? -16.100 -9.586 0.053 1.00 98.75 218 ILE A O 1
ATOM 1683 N N . SER A 1 219 ? -15.919 -7.907 1.533 1.00 98.81 219 SER A N 1
ATOM 1684 C CA . SER A 1 219 ? -14.737 -7.288 0.945 1.00 98.81 219 SER A CA 1
ATOM 1685 C C . SER A 1 219 ? -13.517 -7.608 1.802 1.00 98.81 219 SER A C 1
ATOM 1687 O O . SER A 1 219 ? -13.446 -7.238 2.971 1.00 98.81 219 SER A O 1
ATOM 1689 N N . ILE A 1 220 ? -12.543 -8.297 1.217 1.00 98.88 220 ILE A N 1
ATOM 1690 C CA . ILE A 1 220 ? -11.270 -8.613 1.865 1.00 98.88 220 ILE A CA 1
ATOM 1691 C C . ILE A 1 220 ? -10.266 -7.512 1.531 1.00 98.88 220 ILE A C 1
ATOM 1693 O O . ILE A 1 220 ? -10.100 -7.163 0.362 1.00 98.88 220 ILE A O 1
ATOM 1697 N N . PHE A 1 221 ? -9.586 -6.994 2.546 1.00 98.88 221 PHE A N 1
ATOM 1698 C CA . PHE A 1 221 ? -8.465 -6.070 2.438 1.00 98.88 221 PHE A CA 1
ATOM 1699 C C . PHE A 1 221 ? -7.243 -6.737 3.053 1.00 98.88 221 PHE A C 1
ATOM 1701 O O . PHE A 1 221 ? -7.283 -7.189 4.194 1.00 98.88 221 PHE A O 1
ATOM 1708 N N . ALA A 1 222 ? -6.168 -6.834 2.287 1.00 98.81 222 ALA A N 1
ATOM 1709 C CA . ALA A 1 222 ? -4.930 -7.451 2.716 1.00 98.81 222 ALA A CA 1
ATOM 1710 C C . ALA A 1 222 ? -3.753 -6.532 2.418 1.00 98.81 222 ALA A C 1
ATOM 1712 O O . ALA A 1 222 ? -3.775 -5.821 1.419 1.00 98.81 222 ALA A O 1
ATOM 1713 N N . THR A 1 223 ? -2.730 -6.568 3.261 1.00 98.62 223 THR A N 1
ATOM 1714 C CA . THR A 1 223 ? -1.487 -5.828 3.043 1.00 98.62 223 THR A CA 1
ATOM 1715 C C . THR A 1 223 ? -0.314 -6.756 3.281 1.00 98.62 223 THR A C 1
ATOM 1717 O O . THR A 1 223 ? -0.240 -7.401 4.326 1.00 98.62 223 THR A O 1
ATOM 1720 N N . ILE A 1 224 ? 0.568 -6.837 2.291 1.00 98.56 224 ILE A N 1
ATOM 1721 C CA . ILE A 1 224 ? 1.755 -7.690 2.285 1.00 98.56 224 ILE A CA 1
ATOM 1722 C C . ILE A 1 224 ? 2.975 -6.830 2.615 1.00 98.56 224 ILE A C 1
ATOM 1724 O O . ILE A 1 224 ? 3.234 -5.839 1.925 1.00 98.56 224 ILE A O 1
ATOM 1728 N N . ASP A 1 225 ? 3.747 -7.231 3.624 1.00 97.69 225 ASP A N 1
ATOM 1729 C CA . ASP A 1 225 ? 5.063 -6.657 3.899 1.00 97.69 225 ASP A CA 1
ATOM 1730 C C . ASP A 1 225 ? 6.001 -6.976 2.739 1.00 97.69 225 ASP A C 1
ATOM 1732 O O . ASP A 1 225 ? 6.522 -8.078 2.619 1.00 97.69 225 ASP A O 1
ATOM 1736 N N . SER A 1 226 ? 6.128 -6.030 1.813 1.00 95.56 226 SER A N 1
ATOM 1737 C CA . SER A 1 226 ? 6.894 -6.176 0.576 1.00 95.56 226 SER A CA 1
ATOM 1738 C C . SER A 1 226 ? 7.049 -4.827 -0.110 1.00 95.56 226 SER A C 1
ATOM 1740 O O . SER A 1 226 ? 6.264 -3.911 0.147 1.00 95.56 226 SER A O 1
ATOM 1742 N N . ILE A 1 227 ? 7.997 -4.736 -1.042 1.00 93.25 227 ILE A N 1
ATOM 1743 C CA . ILE A 1 227 ? 8.206 -3.550 -1.879 1.00 93.25 227 ILE A CA 1
ATOM 1744 C C . ILE A 1 227 ? 6.997 -3.243 -2.786 1.00 93.25 227 ILE A C 1
ATOM 1746 O O . ILE A 1 227 ? 6.729 -2.093 -3.117 1.00 93.25 227 ILE A O 1
ATOM 1750 N N . GLY A 1 228 ? 6.225 -4.257 -3.177 1.00 95.06 228 GLY A N 1
ATOM 1751 C CA . GLY A 1 228 ? 5.066 -4.125 -4.056 1.00 95.06 228 GLY A CA 1
ATOM 1752 C C . GLY A 1 228 ? 4.673 -5.474 -4.640 1.00 95.06 228 GLY A C 1
ATOM 1753 O O . GLY A 1 228 ? 5.528 -6.329 -4.843 1.00 95.06 228 GLY A O 1
ATOM 1754 N N . VAL A 1 229 ? 3.403 -5.685 -4.984 1.00 95.25 229 VAL A N 1
ATOM 1755 C CA . VAL A 1 229 ? 2.947 -6.961 -5.564 1.00 95.25 229 VAL A CA 1
ATOM 1756 C C . VAL A 1 229 ? 2.277 -6.702 -6.904 1.00 95.25 229 VAL A C 1
ATOM 1758 O O . VAL A 1 229 ? 1.373 -5.880 -7.004 1.00 95.25 229 VAL A O 1
ATOM 1761 N N . SER A 1 230 ? 2.734 -7.386 -7.957 1.00 94.06 230 SER A N 1
ATOM 1762 C CA . SER A 1 230 ? 2.184 -7.170 -9.295 1.00 94.06 230 SER A CA 1
ATOM 1763 C C . SER A 1 230 ? 0.757 -7.709 -9.415 1.00 94.06 230 SER A C 1
ATOM 1765 O O . SER A 1 230 ? 0.410 -8.738 -8.822 1.00 94.06 230 SER A O 1
ATOM 1767 N N . ASN A 1 231 ? -0.059 -7.074 -10.260 1.00 94.69 231 ASN A N 1
ATOM 1768 C CA . ASN A 1 231 ? -1.444 -7.489 -10.505 1.00 94.69 231 ASN A CA 1
ATOM 1769 C C . ASN A 1 231 ? -1.551 -8.960 -10.941 1.00 94.69 231 ASN A C 1
ATOM 1771 O O . ASN A 1 231 ? -2.521 -9.637 -10.608 1.00 94.69 231 ASN A O 1
ATOM 1775 N N . LYS A 1 232 ? -0.524 -9.490 -11.623 1.00 92.19 232 LYS A N 1
ATOM 1776 C CA . LYS A 1 232 ? -0.421 -10.917 -11.962 1.00 92.19 232 LYS A CA 1
ATOM 1777 C C . LYS A 1 232 ? -0.531 -11.804 -10.713 1.00 92.19 232 LYS A C 1
ATOM 1779 O O . LYS A 1 232 ? -1.426 -12.642 -10.653 1.00 92.19 232 LYS A O 1
ATOM 1784 N N . HIS A 1 233 ? 0.344 -11.613 -9.726 1.00 95.06 233 HIS A N 1
ATOM 1785 C CA . HIS A 1 233 ? 0.358 -12.438 -8.513 1.00 95.06 233 HIS A CA 1
ATOM 1786 C C . HIS A 1 233 ? -0.845 -12.142 -7.610 1.00 95.06 233 HIS A C 1
ATOM 1788 O O . HIS A 1 233 ? -1.389 -13.049 -6.984 1.00 95.06 233 HIS A O 1
ATOM 1794 N N . ILE A 1 234 ? -1.347 -10.903 -7.609 1.00 97.56 234 ILE A N 1
ATOM 1795 C CA . ILE A 1 234 ? -2.601 -10.567 -6.920 1.00 97.56 234 ILE A CA 1
ATOM 1796 C C . ILE A 1 234 ? -3.776 -11.355 -7.515 1.00 97.56 234 ILE A C 1
ATOM 1798 O O . ILE A 1 234 ? -4.581 -11.904 -6.766 1.00 97.56 234 ILE A O 1
ATOM 1802 N N . ARG A 1 235 ? -3.872 -11.494 -8.843 1.00 96.88 235 ARG A N 1
ATOM 1803 C CA . ARG A 1 235 ? -4.906 -12.332 -9.478 1.00 96.88 235 ARG A CA 1
ATOM 1804 C C . ARG A 1 235 ? -4.763 -13.817 -9.135 1.00 96.88 235 ARG A C 1
ATOM 1806 O O . ARG A 1 235 ? -5.782 -14.495 -9.022 1.00 96.88 235 ARG A O 1
ATOM 1813 N N . GLU A 1 236 ? -3.547 -14.313 -8.925 1.00 97.50 236 GLU A N 1
ATOM 1814 C CA . GLU A 1 236 ? -3.302 -15.682 -8.444 1.00 97.50 236 GLU A CA 1
ATOM 1815 C C . GLU A 1 236 ? -3.777 -15.864 -6.990 1.00 97.50 236 GLU A C 1
ATOM 1817 O O . GLU A 1 236 ? -4.508 -16.817 -6.709 1.00 97.50 236 GLU A O 1
ATOM 1822 N N . ILE A 1 237 ? -3.473 -14.910 -6.095 1.00 98.69 237 ILE A N 1
ATOM 1823 C CA . ILE A 1 237 ? -4.015 -14.868 -4.719 1.00 98.69 237 ILE A CA 1
ATOM 1824 C C . ILE A 1 237 ? -5.544 -14.880 -4.756 1.00 98.69 237 ILE A C 1
ATOM 1826 O O . ILE A 1 237 ? -6.183 -15.675 -4.067 1.00 98.69 237 ILE A O 1
ATOM 1830 N N . ARG A 1 238 ? -6.139 -14.025 -5.593 1.00 98.62 238 ARG A N 1
ATOM 1831 C CA . ARG A 1 238 ? -7.592 -13.907 -5.751 1.00 98.62 238 ARG A CA 1
ATOM 1832 C C . ARG A 1 238 ? -8.238 -15.198 -6.222 1.00 98.62 238 ARG A C 1
ATOM 1834 O O . ARG A 1 238 ? -9.298 -15.539 -5.709 1.00 98.62 238 ARG A O 1
ATOM 1841 N N . ALA A 1 239 ? -7.626 -15.899 -7.173 1.00 98.50 239 ALA A N 1
ATOM 1842 C CA . ALA A 1 239 ? -8.143 -17.168 -7.672 1.00 98.50 239 ALA A CA 1
ATOM 1843 C C . ALA A 1 239 ? -8.216 -18.219 -6.553 1.00 98.50 239 ALA A C 1
ATOM 1845 O O . ALA A 1 239 ? -9.261 -18.843 -6.358 1.00 98.50 239 ALA A O 1
ATOM 1846 N N . GLN A 1 240 ? -7.135 -18.371 -5.779 1.00 98.69 240 GLN A N 1
ATOM 1847 C CA . GLN A 1 240 ? -7.083 -19.336 -4.675 1.00 98.69 240 GLN A CA 1
ATOM 1848 C C . GLN A 1 240 ? -8.022 -18.944 -3.526 1.00 98.69 240 GLN A C 1
ATOM 1850 O O . GLN A 1 240 ? -8.792 -19.772 -3.043 1.00 98.69 240 GLN A O 1
ATOM 1855 N N . ALA A 1 241 ? -8.040 -17.668 -3.135 1.00 98.56 241 ALA A N 1
ATOM 1856 C CA . ALA A 1 241 ? -8.935 -17.176 -2.090 1.00 98.56 241 ALA A CA 1
ATOM 1857 C C . ALA A 1 241 ? -10.420 -17.298 -2.484 1.00 98.56 241 ALA A C 1
ATOM 1859 O O . ALA A 1 241 ? -11.252 -17.656 -1.651 1.00 98.56 241 ALA A O 1
ATOM 1860 N N . ALA A 1 242 ? -10.761 -17.064 -3.757 1.00 97.38 242 ALA A N 1
ATOM 1861 C CA . ALA A 1 242 ? -12.117 -17.258 -4.271 1.00 97.38 242 ALA A CA 1
ATOM 1862 C C . ALA A 1 242 ? -12.557 -18.723 -4.192 1.00 97.38 242 ALA A C 1
ATOM 1864 O O . ALA A 1 242 ? -13.702 -18.997 -3.832 1.00 97.38 242 ALA A O 1
ATOM 1865 N N . GLN A 1 243 ? -11.655 -19.662 -4.495 1.00 98.25 243 GLN A N 1
ATOM 1866 C CA . GLN A 1 243 ? -11.927 -21.088 -4.338 1.00 98.25 243 GLN A CA 1
ATOM 1867 C C . GLN A 1 243 ? -12.208 -21.433 -2.869 1.00 98.25 243 GLN A C 1
ATOM 1869 O O . GLN A 1 243 ? -13.234 -22.048 -2.579 1.00 98.25 243 GLN A O 1
ATOM 1874 N N . ILE A 1 244 ? -11.356 -20.978 -1.945 1.00 98.50 244 ILE A N 1
ATOM 1875 C CA . ILE A 1 244 ? -11.532 -21.199 -0.500 1.00 98.50 244 ILE A CA 1
ATOM 1876 C C . ILE A 1 244 ? -12.880 -20.636 -0.019 1.00 98.50 244 ILE A C 1
ATOM 1878 O O . ILE A 1 244 ? -13.617 -21.307 0.705 1.00 98.50 244 ILE A O 1
ATOM 1882 N N . ALA A 1 245 ? -13.241 -19.420 -0.437 1.00 97.94 245 ALA A N 1
ATOM 1883 C CA . ALA A 1 245 ? -14.523 -18.815 -0.082 1.00 97.94 245 ALA A CA 1
ATOM 1884 C C . ALA A 1 245 ? -15.719 -19.594 -0.662 1.00 97.94 245 ALA A C 1
ATOM 1886 O O . ALA A 1 245 ? -16.715 -19.805 0.033 1.00 97.94 245 ALA A O 1
ATOM 1887 N N . ALA A 1 246 ? -15.616 -20.076 -1.905 1.00 97.75 246 ALA A N 1
ATOM 1888 C CA . ALA A 1 246 ? -16.658 -20.877 -2.544 1.00 97.75 246 ALA A CA 1
ATOM 1889 C C . ALA A 1 246 ? -16.885 -22.217 -1.824 1.00 97.75 246 ALA A C 1
ATOM 1891 O O . ALA A 1 246 ? -18.034 -22.607 -1.615 1.00 97.75 246 ALA A O 1
ATOM 1892 N N . GLU A 1 247 ? -15.816 -22.890 -1.388 1.00 98.06 247 GLU A N 1
ATOM 1893 C CA . GLU A 1 247 ? -15.888 -24.125 -0.589 1.00 98.06 247 GLU A CA 1
ATOM 1894 C C . GLU A 1 247 ? -16.585 -23.903 0.764 1.00 98.06 247 GLU A C 1
ATOM 1896 O O . GLU A 1 247 ? -17.282 -24.789 1.259 1.00 98.06 247 GLU A O 1
ATOM 1901 N N . LYS A 1 248 ? -16.468 -22.693 1.323 1.00 96.81 248 LYS A N 1
ATOM 1902 C CA . LYS A 1 248 ? -17.163 -22.257 2.545 1.00 96.81 248 LYS A CA 1
ATOM 1903 C C . LYS A 1 248 ? -18.595 -21.754 2.297 1.00 96.81 248 LYS A C 1
ATOM 1905 O O . LYS A 1 248 ? -19.304 -21.453 3.252 1.00 96.81 248 LYS A O 1
ATOM 1910 N N . GLY A 1 249 ? -19.042 -21.649 1.041 1.00 97.38 249 GLY A N 1
ATOM 1911 C CA . GLY A 1 249 ? -20.353 -21.087 0.688 1.00 97.38 249 GLY A CA 1
ATOM 1912 C C . GLY A 1 249 ? -20.463 -19.574 0.914 1.00 97.38 249 GLY A C 1
ATOM 1913 O O . GLY A 1 249 ? -21.563 -19.053 1.098 1.00 97.38 249 GLY A O 1
ATOM 1914 N N . VAL A 1 250 ? -19.331 -18.872 0.915 1.00 97.44 250 VAL A N 1
ATOM 1915 C CA . VAL A 1 250 ? -19.222 -17.447 1.229 1.00 97.44 250 VAL A CA 1
ATOM 1916 C C . VAL A 1 250 ? -19.190 -16.613 -0.050 1.00 97.44 250 VAL A C 1
ATOM 1918 O O . VAL A 1 250 ? -18.466 -16.911 -1.000 1.00 97.44 250 VAL A O 1
ATOM 1921 N N . LYS A 1 251 ? -19.974 -15.531 -0.075 1.00 97.62 251 LYS A N 1
ATOM 1922 C CA . LYS A 1 251 ? -20.000 -14.574 -1.185 1.00 97.62 251 LYS A CA 1
ATOM 1923 C C . LYS A 1 251 ? -18.948 -13.486 -0.967 1.00 97.62 251 LYS A C 1
ATOM 1925 O O . LYS A 1 251 ? -19.044 -12.723 -0.011 1.00 97.62 251 LYS A O 1
ATOM 1930 N N . ILE A 1 252 ? -18.009 -13.371 -1.902 1.00 98.44 252 ILE A N 1
ATOM 1931 C CA . ILE A 1 252 ? -16.991 -12.314 -1.927 1.00 98.44 252 ILE A CA 1
ATOM 1932 C C . ILE A 1 252 ? -17.424 -11.193 -2.873 1.00 98.44 252 ILE A C 1
ATOM 1934 O O . ILE A 1 252 ? -17.797 -11.451 -4.018 1.00 98.44 252 ILE A O 1
ATOM 1938 N N . ALA A 1 253 ? -17.371 -9.953 -2.394 1.00 98.25 253 ALA A N 1
ATOM 1939 C CA . ALA A 1 253 ? -17.608 -8.749 -3.185 1.00 98.25 253 ALA A CA 1
ATOM 1940 C C . ALA A 1 253 ? -16.312 -8.188 -3.792 1.00 98.25 253 ALA A C 1
ATOM 1942 O O . ALA A 1 253 ? -16.308 -7.742 -4.940 1.00 98.25 253 ALA A O 1
ATOM 1943 N N . SER A 1 254 ? -15.206 -8.228 -3.043 1.00 98.56 254 SER A N 1
ATOM 1944 C CA . SER A 1 254 ? -13.881 -7.833 -3.532 1.00 98.56 254 SER A CA 1
ATOM 1945 C C . SER A 1 254 ? -12.754 -8.468 -2.731 1.00 98.56 254 SER A C 1
ATOM 1947 O O . SER A 1 254 ? -12.921 -8.793 -1.559 1.00 98.56 254 SER A O 1
ATOM 1949 N N . ILE A 1 255 ? -11.578 -8.564 -3.348 1.00 98.81 255 ILE A N 1
ATOM 1950 C CA . ILE A 1 255 ? -10.322 -8.904 -2.676 1.00 98.81 255 ILE A CA 1
ATOM 1951 C C . ILE A 1 255 ? -9.292 -7.856 -3.083 1.00 98.81 255 ILE A C 1
ATOM 1953 O O . ILE A 1 255 ? -8.853 -7.830 -4.234 1.00 98.81 255 ILE A O 1
ATOM 1957 N N . ASN A 1 256 ? -8.923 -6.995 -2.144 1.00 98.75 256 ASN A N 1
ATOM 1958 C CA . ASN A 1 256 ? -8.003 -5.887 -2.341 1.00 98.75 256 ASN A CA 1
ATOM 1959 C C . ASN A 1 256 ? -6.681 -6.205 -1.652 1.00 98.75 256 ASN A C 1
ATOM 1961 O O . ASN A 1 256 ? -6.675 -6.473 -0.453 1.00 98.75 256 ASN A O 1
ATOM 1965 N N . VAL A 1 257 ? -5.581 -6.203 -2.397 1.00 98.75 257 VAL A N 1
ATOM 1966 C CA . VAL A 1 257 ? -4.257 -6.563 -1.874 1.00 98.75 257 VAL A CA 1
ATOM 1967 C C . VAL A 1 257 ? -3.327 -5.379 -2.072 1.00 98.75 257 VAL A C 1
ATOM 1969 O O . VAL A 1 257 ? -3.072 -4.987 -3.204 1.00 98.75 257 VAL A O 1
ATOM 1972 N N . ALA A 1 258 ? -2.848 -4.807 -0.977 1.00 98.44 258 ALA A N 1
ATOM 1973 C CA . ALA A 1 258 ? -1.867 -3.737 -0.954 1.00 98.44 258 ALA A CA 1
ATOM 1974 C C . ALA A 1 258 ? -0.482 -4.253 -0.539 1.00 98.44 258 ALA A C 1
ATOM 1976 O O . ALA A 1 258 ? -0.340 -5.376 -0.047 1.00 98.44 258 ALA A O 1
ATOM 1977 N N . ALA A 1 259 ? 0.536 -3.413 -0.696 1.00 98.06 259 ALA A N 1
ATOM 1978 C CA . ALA A 1 259 ? 1.850 -3.629 -0.104 1.00 98.06 259 ALA A CA 1
ATOM 1979 C C . ALA A 1 259 ? 2.184 -2.517 0.895 1.00 98.06 259 ALA A C 1
ATOM 1981 O O . ALA A 1 259 ? 1.762 -1.372 0.722 1.00 98.06 259 ALA A O 1
ATOM 1982 N N . THR A 1 260 ? 2.964 -2.836 1.930 1.00 97.44 260 THR A N 1
ATOM 1983 C CA . THR A 1 260 ? 3.495 -1.800 2.832 1.00 97.44 260 THR A CA 1
ATOM 1984 C C . THR A 1 260 ? 4.563 -0.945 2.172 1.00 97.44 260 THR A C 1
ATOM 1986 O O . THR A 1 260 ? 4.783 0.167 2.637 1.00 97.44 260 THR A O 1
ATOM 1989 N N . HIS A 1 261 ? 5.155 -1.427 1.076 1.00 96.12 261 HIS A N 1
ATOM 1990 C CA . HIS A 1 261 ? 6.331 -0.868 0.416 1.00 96.12 261 HIS A CA 1
ATOM 1991 C C . HIS A 1 261 ? 7.631 -1.057 1.222 1.00 96.12 261 HIS A C 1
ATOM 1993 O O . HIS A 1 261 ? 8.498 -0.195 1.199 1.00 96.12 261 HIS A O 1
ATOM 1999 N N . SER A 1 262 ? 7.765 -2.167 1.962 1.00 94.50 262 SER A N 1
ATOM 2000 C CA . SER A 1 262 ? 8.982 -2.469 2.736 1.00 94.50 262 SER A CA 1
ATOM 2001 C C . SER A 1 262 ? 10.193 -2.656 1.816 1.00 94.50 262 SER A C 1
ATOM 2003 O O . SER A 1 262 ? 10.138 -3.492 0.908 1.00 94.50 262 SER A O 1
ATOM 2005 N N . HIS A 1 263 ? 11.282 -1.917 2.080 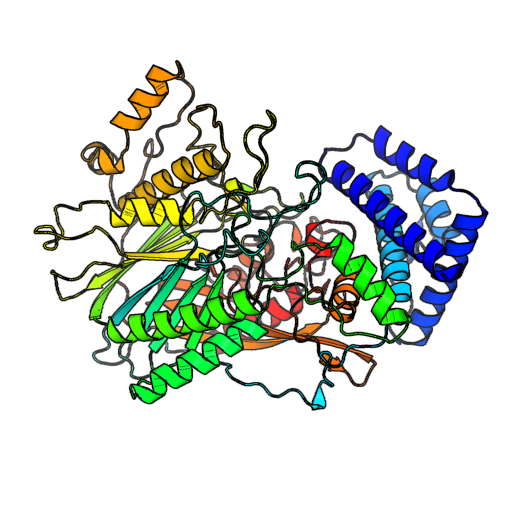1.00 92.31 263 HIS A N 1
ATOM 2006 C CA . HIS A 1 263 ? 12.587 -2.107 1.415 1.00 92.31 263 HIS A CA 1
ATOM 2007 C C . HIS A 1 263 ? 13.482 -3.142 2.120 1.00 92.31 263 HIS A C 1
ATOM 2009 O O . HIS A 1 263 ? 14.602 -3.405 1.690 1.00 92.31 263 HIS A O 1
ATOM 2015 N N . SER A 1 264 ? 12.981 -3.741 3.200 1.00 92.94 264 SER A N 1
ATOM 2016 C CA . SER A 1 264 ? 13.686 -4.749 4.005 1.00 92.94 264 SER A CA 1
ATOM 2017 C C . SER A 1 264 ? 13.020 -6.116 3.933 1.00 92.94 264 SER A C 1
ATOM 2019 O O . SER A 1 264 ? 13.281 -7.000 4.750 1.00 92.94 264 SER A O 1
ATOM 2021 N N . GLY A 1 265 ? 12.135 -6.291 2.950 1.00 93.81 265 GLY A N 1
ATOM 2022 C CA . GLY A 1 265 ? 11.456 -7.544 2.680 1.00 93.81 265 GLY A CA 1
ATOM 2023 C C . GLY A 1 265 ? 11.956 -8.237 1.421 1.00 93.81 265 GLY A C 1
ATOM 2024 O O . GLY A 1 265 ? 12.495 -7.587 0.536 1.00 93.81 265 GLY A O 1
ATOM 2025 N N . ILE A 1 266 ? 11.755 -9.552 1.305 1.00 94.75 266 ILE A N 1
ATOM 2026 C CA . ILE A 1 266 ? 12.130 -10.325 0.109 1.00 94.75 266 ILE A CA 1
ATOM 2027 C C . ILE A 1 266 ? 11.449 -9.752 -1.153 1.00 94.75 266 ILE A C 1
ATOM 2029 O O . ILE A 1 266 ? 10.259 -9.422 -1.157 1.00 94.75 266 ILE A O 1
ATOM 2033 N N . ASP A 1 267 ? 12.216 -9.635 -2.239 1.00 92.12 267 ASP A N 1
ATOM 2034 C CA . ASP A 1 267 ? 11.802 -9.021 -3.499 1.00 92.12 267 ASP A CA 1
ATOM 2035 C C . ASP A 1 267 ? 10.669 -9.805 -4.180 1.00 92.12 267 ASP A C 1
ATOM 2037 O O . ASP A 1 267 ? 10.781 -10.985 -4.517 1.00 92.12 267 ASP A O 1
ATOM 2041 N N . THR A 1 268 ? 9.580 -9.091 -4.444 1.00 93.62 268 THR A N 1
ATOM 2042 C CA . THR A 1 268 ? 8.340 -9.577 -5.070 1.00 93.62 268 THR A CA 1
ATOM 2043 C C . THR A 1 268 ? 8.080 -8.933 -6.442 1.00 93.62 268 THR A C 1
ATOM 2045 O O . THR A 1 268 ? 7.131 -9.298 -7.146 1.00 93.62 268 THR A O 1
ATOM 2048 N N . GLN A 1 269 ? 8.951 -8.015 -6.877 1.00 88.31 269 GLN A N 1
ATOM 2049 C CA . GLN A 1 269 ? 8.888 -7.314 -8.167 1.00 88.31 269 GLN A CA 1
ATOM 2050 C C . GLN A 1 269 ? 9.973 -7.782 -9.146 1.00 88.31 269 GLN A C 1
ATOM 2052 O O . GLN A 1 269 ? 9.734 -7.808 -10.357 1.00 88.31 269 GLN A O 1
ATOM 2057 N N . GLY A 1 270 ? 11.129 -8.211 -8.630 1.00 83.19 270 GLY A N 1
ATOM 2058 C CA . GLY A 1 270 ? 12.196 -8.897 -9.366 1.00 83.19 270 GLY A CA 1
ATOM 2059 C C . GLY A 1 270 ? 13.369 -8.016 -9.796 1.00 83.19 270 GLY A C 1
ATOM 2060 O O . GLY A 1 270 ? 14.372 -8.538 -10.295 1.00 83.19 270 GLY A O 1
ATOM 2061 N N . LEU A 1 271 ? 13.256 -6.701 -9.596 1.00 77.44 271 LEU A N 1
ATOM 2062 C CA . LEU A 1 271 ? 14.264 -5.710 -9.978 1.00 77.44 271 LEU A CA 1
ATOM 2063 C C . LEU A 1 271 ? 15.492 -5.716 -9.066 1.00 77.44 271 LEU A C 1
ATOM 2065 O O . LEU A 1 271 ? 16.567 -5.320 -9.513 1.00 77.44 271 LEU A O 1
ATOM 2069 N N . TRP A 1 272 ? 15.348 -6.167 -7.822 1.00 79.12 272 TRP A N 1
ATOM 2070 C CA . TRP A 1 272 ? 16.358 -6.024 -6.772 1.00 79.12 272 TRP A CA 1
ATOM 2071 C C . TRP A 1 272 ? 17.020 -7.349 -6.380 1.00 79.12 272 TRP A C 1
ATOM 2073 O O . TRP A 1 272 ? 17.734 -7.444 -5.387 1.00 79.12 272 TRP A O 1
ATOM 2083 N N . THR A 1 273 ? 16.824 -8.384 -7.197 1.00 77.94 273 THR A N 1
ATOM 2084 C CA . THR A 1 273 ? 17.507 -9.671 -7.032 1.00 77.94 273 THR A CA 1
ATOM 2085 C C . THR A 1 273 ? 18.958 -9.612 -7.526 1.00 77.94 273 THR A C 1
ATOM 2087 O O . THR A 1 273 ? 19.575 -8.551 -7.575 1.00 77.94 273 THR A O 1
ATOM 2090 N N . ASN A 1 274 ? 19.537 -10.747 -7.934 1.00 76.19 274 ASN A N 1
ATOM 2091 C CA . ASN A 1 274 ? 20.851 -10.816 -8.578 1.00 76.19 274 ASN A CA 1
ATOM 2092 C C . ASN A 1 274 ? 20.857 -10.173 -9.989 1.00 76.19 274 ASN A C 1
ATOM 2094 O O . ASN A 1 274 ? 21.076 -10.840 -11.008 1.00 76.19 274 ASN A O 1
ATOM 2098 N N . LEU A 1 275 ? 20.554 -8.874 -10.052 1.00 73.19 275 LEU A N 1
ATOM 2099 C CA . LEU A 1 275 ? 20.149 -8.133 -11.240 1.00 73.19 275 LEU A CA 1
ATOM 2100 C C . LEU A 1 275 ? 21.226 -8.147 -12.319 1.00 73.19 275 LEU A C 1
ATOM 2102 O O . LEU A 1 275 ? 20.916 -8.450 -13.465 1.00 73.19 275 LEU A O 1
ATOM 2106 N N . PHE A 1 276 ? 22.483 -7.836 -11.988 1.00 73.12 276 PHE A N 1
ATOM 2107 C CA . PHE A 1 276 ? 23.535 -7.714 -13.004 1.00 73.12 276 PHE A CA 1
ATOM 2108 C C . PHE A 1 276 ? 23.857 -9.053 -13.684 1.00 73.12 276 PHE A C 1
ATOM 2110 O O . PHE A 1 276 ? 23.840 -9.098 -14.919 1.00 73.12 276 PHE A O 1
ATOM 2117 N N . PRO A 1 277 ? 24.094 -10.164 -12.956 1.00 78.44 277 PRO A N 1
ATOM 2118 C CA . PRO A 1 277 ? 24.236 -11.476 -13.583 1.00 78.44 277 PRO A CA 1
ATOM 2119 C C . PRO A 1 277 ? 23.024 -11.878 -14.427 1.00 78.44 277 PRO A C 1
ATOM 2121 O O . PRO A 1 277 ? 23.216 -12.289 -15.575 1.00 78.44 277 PRO A O 1
ATOM 2124 N N . LYS A 1 278 ? 21.795 -11.688 -13.922 1.00 81.69 278 LYS A N 1
ATOM 2125 C CA . LYS A 1 278 ? 20.565 -11.975 -14.679 1.00 81.69 278 LYS A CA 1
ATOM 2126 C C . LYS A 1 278 ? 20.459 -11.113 -15.934 1.00 81.69 278 LYS A C 1
ATOM 2128 O O . LYS A 1 278 ? 20.176 -11.635 -17.006 1.00 81.69 278 LYS A O 1
ATOM 2133 N N . LEU A 1 279 ? 20.754 -9.817 -15.843 1.00 78.81 279 LEU A N 1
ATOM 2134 C CA . LEU A 1 279 ? 20.751 -8.875 -16.962 1.00 78.81 279 LEU A CA 1
ATOM 2135 C C . LEU A 1 279 ? 21.710 -9.335 -18.063 1.00 78.81 279 LEU A C 1
ATOM 2137 O O . LEU A 1 279 ? 21.297 -9.483 -19.213 1.00 78.81 279 LEU A O 1
ATOM 2141 N N . PHE A 1 280 ? 22.976 -9.604 -17.733 1.00 76.69 280 PHE A N 1
ATOM 2142 C CA . PHE A 1 280 ? 23.962 -10.046 -18.724 1.00 76.69 280 PHE A CA 1
ATOM 2143 C C . PHE A 1 280 ? 23.642 -11.434 -19.288 1.00 76.69 280 PHE A C 1
ATOM 2145 O O . PHE A 1 280 ? 23.764 -11.647 -20.499 1.00 76.69 280 PHE A O 1
ATOM 2152 N N . GLY A 1 281 ? 23.205 -12.363 -18.435 1.00 82.12 281 GLY A N 1
ATOM 2153 C CA . GLY A 1 281 ? 22.786 -13.704 -18.833 1.00 82.12 281 GLY A CA 1
ATOM 2154 C C . GLY A 1 281 ? 21.591 -13.672 -19.785 1.00 82.12 281 GLY A C 1
ATOM 2155 O O . GLY A 1 281 ? 21.644 -14.266 -20.864 1.00 82.12 281 GLY A O 1
ATOM 2156 N N . ASN A 1 282 ? 20.547 -12.921 -19.442 1.00 85.50 282 ASN A N 1
ATOM 2157 C CA . ASN A 1 282 ? 19.327 -12.800 -20.236 1.00 85.50 282 ASN A CA 1
ATOM 2158 C C . ASN A 1 282 ? 19.552 -12.011 -21.528 1.00 85.50 282 ASN A C 1
ATOM 2160 O O . ASN A 1 282 ? 19.020 -12.405 -22.563 1.00 85.50 282 ASN A O 1
ATOM 2164 N N . LEU A 1 283 ? 20.395 -10.971 -21.524 1.00 79.88 283 LEU A N 1
ATOM 2165 C CA . LEU A 1 283 ? 20.820 -10.289 -22.754 1.00 79.88 283 LEU A CA 1
ATOM 2166 C C . LEU A 1 283 ? 21.521 -11.256 -23.715 1.00 79.88 283 LEU A C 1
ATOM 2168 O O . LEU A 1 283 ? 21.219 -11.284 -24.910 1.00 79.88 283 LEU A O 1
ATOM 2172 N N . ALA A 1 284 ? 22.445 -12.076 -23.202 1.00 78.62 284 ALA A N 1
ATOM 2173 C CA . ALA A 1 284 ? 23.131 -13.074 -24.013 1.00 78.62 284 ALA A CA 1
ATOM 2174 C C . ALA A 1 284 ? 22.146 -14.102 -24.588 1.00 78.62 284 ALA A C 1
ATOM 2176 O O . ALA A 1 284 ? 22.147 -14.304 -25.803 1.00 78.62 284 ALA A O 1
ATOM 2177 N N . LYS A 1 285 ? 21.284 -14.691 -23.745 1.00 82.81 285 LYS A N 1
ATOM 2178 C CA . LYS A 1 285 ? 20.252 -15.674 -24.129 1.00 82.81 285 LYS A CA 1
ATOM 2179 C C . LYS A 1 285 ? 19.255 -15.107 -25.146 1.00 82.81 285 LYS A C 1
ATOM 2181 O O . LYS A 1 285 ? 19.002 -15.740 -26.171 1.00 82.81 285 LYS A O 1
ATOM 2186 N N . GLY A 1 286 ? 18.757 -13.893 -24.916 1.00 77.25 286 GLY A N 1
ATOM 2187 C CA . GLY A 1 286 ? 17.802 -13.208 -25.789 1.00 77.25 286 GLY A CA 1
ATOM 2188 C C . GLY A 1 286 ? 18.348 -12.944 -27.194 1.00 77.25 286 GLY A C 1
ATOM 2189 O O . GLY A 1 286 ? 17.621 -13.087 -28.173 1.00 77.25 286 GLY A O 1
ATOM 2190 N N . TRP A 1 287 ? 19.641 -12.634 -27.324 1.00 72.00 287 TRP A N 1
ATOM 2191 C CA . TRP A 1 287 ? 20.274 -12.434 -28.633 1.00 72.00 287 TRP A CA 1
ATOM 2192 C C . TRP A 1 287 ? 20.652 -13.717 -29.366 1.00 72.00 287 TRP A C 1
ATOM 2194 O O . TRP A 1 287 ? 20.628 -13.739 -30.597 1.00 72.00 287 TRP A O 1
ATOM 2204 N N . ILE A 1 288 ? 21.051 -14.767 -28.647 1.00 75.69 288 ILE A N 1
ATOM 2205 C CA . ILE A 1 288 ? 21.396 -16.054 -29.271 1.00 75.69 288 ILE A CA 1
ATOM 2206 C C . ILE A 1 288 ? 20.160 -16.919 -29.547 1.00 75.69 288 ILE A C 1
ATOM 2208 O O . ILE A 1 288 ? 20.256 -17.852 -30.341 1.00 75.69 288 ILE A O 1
ATOM 2212 N N . GLY A 1 289 ? 19.023 -16.624 -28.907 1.00 68.38 289 GLY A N 1
ATOM 2213 C CA . GLY A 1 289 ? 17.777 -17.382 -29.037 1.00 68.38 289 GLY A CA 1
ATOM 2214 C C . GLY A 1 289 ? 17.846 -18.791 -28.438 1.00 68.38 289 GLY A C 1
ATOM 2215 O O . GLY A 1 289 ? 17.136 -19.681 -28.898 1.00 68.38 289 GLY A O 1
ATOM 2216 N N . LEU A 1 290 ? 18.730 -19.021 -27.461 1.00 69.06 290 LEU A N 1
ATOM 2217 C CA . LEU A 1 290 ? 18.951 -20.320 -26.821 1.00 69.06 290 LEU A CA 1
ATOM 2218 C C . LEU A 1 290 ? 18.876 -20.184 -25.296 1.00 69.06 290 LEU A C 1
ATOM 2220 O O . LEU A 1 290 ? 19.573 -19.354 -24.713 1.00 69.06 290 LEU A O 1
ATOM 2224 N N . GLY A 1 291 ? 18.093 -21.067 -24.669 1.00 73.38 291 GLY A N 1
ATOM 2225 C CA . GLY A 1 291 ? 17.887 -21.129 -23.220 1.00 73.38 291 GLY A CA 1
ATOM 2226 C C . GLY A 1 291 ? 16.699 -20.297 -22.730 1.00 73.38 291 GLY A C 1
ATOM 2227 O O . GLY A 1 291 ? 16.236 -19.386 -23.413 1.00 73.38 291 GLY A O 1
ATOM 2228 N N . GLU A 1 292 ? 16.207 -20.624 -21.537 1.00 80.56 292 GLU A N 1
ATOM 2229 C CA . GLU A 1 292 ? 15.152 -19.859 -20.870 1.00 80.56 292 GLU A CA 1
ATOM 2230 C C . GLU A 1 292 ? 15.745 -18.653 -20.129 1.00 80.56 292 GLU A C 1
ATOM 2232 O O . GLU A 1 292 ? 16.808 -18.741 -19.495 1.00 80.56 292 GLU A O 1
ATOM 2237 N N . LEU A 1 293 ? 15.066 -17.510 -20.248 1.00 82.88 293 LEU A N 1
ATOM 2238 C CA . LEU A 1 293 ? 15.423 -16.298 -19.519 1.00 82.88 293 LEU A CA 1
ATOM 2239 C C . LEU A 1 293 ? 15.150 -16.512 -18.033 1.00 82.88 293 LEU A C 1
ATOM 2241 O O . LEU A 1 293 ? 14.053 -16.925 -17.653 1.00 82.88 293 LEU A O 1
ATOM 2245 N N . GLU A 1 294 ? 16.137 -16.195 -17.203 1.00 84.56 294 GLU A N 1
ATOM 2246 C CA . GLU A 1 294 ? 15.969 -16.211 -15.752 1.00 84.56 294 GLU A CA 1
ATOM 2247 C C . GLU A 1 294 ? 14.930 -15.172 -15.344 1.00 84.56 294 GLU A C 1
ATOM 2249 O O . GLU A 1 294 ? 14.857 -14.097 -15.941 1.00 84.56 294 GLU A O 1
ATOM 2254 N N . LYS A 1 295 ? 14.113 -15.504 -14.346 1.00 85.50 295 LYS A N 1
ATOM 2255 C CA . LYS A 1 295 ? 13.041 -14.629 -13.871 1.00 85.50 295 LYS A CA 1
ATOM 2256 C C . LYS A 1 295 ? 13.593 -13.595 -12.896 1.00 85.50 295 LYS A C 1
ATOM 2258 O O . LYS A 1 295 ? 14.557 -13.863 -12.171 1.00 85.50 295 LYS A O 1
ATOM 2263 N N . GLY A 1 296 ? 12.976 -12.417 -12.884 1.00 83.19 296 GLY A N 1
ATOM 2264 C CA . GLY A 1 296 ? 13.288 -11.347 -11.940 1.00 83.19 296 GLY A CA 1
ATOM 2265 C C . GLY A 1 296 ? 13.124 -11.817 -10.498 1.00 83.19 296 GLY A C 1
ATOM 2266 O O . GLY A 1 296 ? 14.078 -11.760 -9.737 1.00 83.19 296 GLY A O 1
ATOM 2267 N N . VAL A 1 297 ? 11.960 -12.370 -10.156 1.00 89.00 297 VAL A N 1
ATOM 2268 C CA . VAL A 1 297 ? 11.653 -12.897 -8.813 1.00 89.00 297 VAL A CA 1
ATOM 2269 C C . VAL A 1 297 ? 12.032 -14.361 -8.629 1.00 89.00 297 VAL A C 1
ATOM 2271 O O . VAL A 1 297 ? 12.243 -15.091 -9.600 1.00 89.00 297 VAL A O 1
ATOM 2274 N N . ASP A 1 298 ? 12.051 -14.787 -7.368 1.00 91.75 298 ASP A N 1
ATOM 2275 C CA . ASP A 1 298 ? 12.049 -16.194 -6.986 1.00 91.75 298 ASP A CA 1
ATOM 2276 C C . ASP A 1 298 ? 10.630 -16.785 -7.076 1.00 91.75 298 ASP A C 1
ATOM 2278 O O . ASP A 1 298 ? 9.700 -16.306 -6.429 1.00 91.75 298 ASP A O 1
ATOM 2282 N N . GLU A 1 299 ? 10.438 -17.811 -7.907 1.00 91.56 299 GLU A N 1
ATOM 2283 C CA . GLU A 1 299 ? 9.103 -18.377 -8.140 1.00 91.56 299 GLU A CA 1
ATOM 2284 C C . GLU A 1 299 ? 8.561 -19.188 -6.972 1.00 91.56 299 GLU A C 1
ATOM 2286 O O . GLU A 1 299 ? 7.354 -19.149 -6.731 1.00 91.56 299 GLU A O 1
ATOM 2291 N N . ASP A 1 300 ? 9.425 -19.909 -6.256 1.00 94.75 300 ASP A N 1
ATOM 2292 C CA . ASP A 1 300 ? 8.987 -20.696 -5.104 1.00 94.75 300 ASP A CA 1
ATOM 2293 C C . ASP A 1 300 ? 8.533 -19.750 -3.992 1.00 94.75 300 ASP A C 1
ATOM 2295 O O . ASP A 1 300 ? 7.506 -19.994 -3.356 1.00 94.75 300 ASP A O 1
ATOM 2299 N N . TYR A 1 301 ? 9.238 -18.625 -3.816 1.00 95.94 301 TYR A N 1
ATOM 2300 C CA . TYR A 1 301 ? 8.824 -17.580 -2.890 1.00 95.94 301 TYR A CA 1
ATOM 2301 C C . TYR A 1 301 ? 7.484 -16.967 -3.284 1.00 95.94 301 TYR A C 1
ATOM 2303 O O . TYR A 1 301 ? 6.593 -16.850 -2.446 1.00 95.94 301 TYR A O 1
ATOM 2311 N N . MET A 1 302 ? 7.286 -16.623 -4.562 1.00 96.44 302 MET A N 1
ATOM 2312 C CA . MET A 1 302 ? 5.997 -16.085 -5.001 1.00 96.44 302 MET A CA 1
ATOM 2313 C C . MET A 1 302 ? 4.861 -17.098 -4.819 1.00 96.44 302 MET A C 1
ATOM 2315 O O . MET A 1 302 ? 3.781 -16.719 -4.368 1.00 96.44 302 MET A O 1
ATOM 2319 N N . ALA A 1 303 ? 5.092 -18.383 -5.099 1.00 97.19 303 ALA A N 1
ATOM 2320 C CA . ALA A 1 303 ? 4.111 -19.438 -4.846 1.00 97.19 303 ALA A CA 1
ATOM 2321 C C . ALA A 1 303 ? 3.793 -19.580 -3.346 1.00 97.19 303 ALA A C 1
ATOM 2323 O O . ALA A 1 303 ? 2.625 -19.718 -2.973 1.00 97.19 303 ALA A O 1
ATOM 2324 N N . PHE A 1 304 ? 4.812 -19.485 -2.488 1.00 97.94 304 PHE A N 1
ATOM 2325 C CA . PHE A 1 304 ? 4.662 -19.454 -1.035 1.00 97.94 304 PHE A CA 1
ATOM 2326 C C . PHE A 1 304 ? 3.832 -18.248 -0.572 1.00 97.94 304 PHE A C 1
ATOM 2328 O O . PHE A 1 304 ? 2.874 -18.431 0.181 1.00 97.94 304 PHE A O 1
ATOM 2335 N N . VAL A 1 305 ? 4.116 -17.040 -1.073 1.00 98.25 305 VAL A N 1
ATOM 2336 C CA . VAL A 1 305 ? 3.336 -15.825 -0.777 1.00 98.25 305 VAL A CA 1
ATOM 2337 C C . VAL A 1 305 ? 1.882 -15.999 -1.214 1.00 98.25 305 VAL A C 1
ATOM 2339 O O . VAL A 1 305 ? 0.980 -15.703 -0.431 1.00 98.25 305 VAL A O 1
ATOM 2342 N N . VAL A 1 306 ? 1.625 -16.521 -2.418 1.00 98.62 306 VAL A N 1
ATOM 2343 C CA . VAL A 1 306 ? 0.261 -16.755 -2.926 1.00 98.62 306 VAL A CA 1
ATOM 2344 C C . VAL A 1 306 ? -0.518 -17.719 -2.021 1.00 98.62 306 VAL A C 1
ATOM 2346 O O . VAL A 1 306 ? -1.655 -17.422 -1.631 1.00 98.62 306 VAL A O 1
ATOM 2349 N N . ALA A 1 307 ? 0.095 -18.844 -1.650 1.00 98.56 307 ALA A N 1
ATOM 2350 C CA . ALA A 1 307 ? -0.524 -19.853 -0.793 1.00 98.56 307 ALA A CA 1
ATOM 2351 C C . ALA A 1 307 ? -0.796 -19.307 0.617 1.00 98.56 307 ALA A C 1
ATOM 2353 O O . ALA A 1 307 ? -1.939 -19.311 1.073 1.00 98.56 307 ALA A O 1
ATOM 2354 N N . LYS A 1 308 ? 0.220 -18.739 1.282 1.00 98.56 308 LYS A N 1
ATOM 2355 C CA . LYS A 1 308 ? 0.072 -18.166 2.631 1.00 98.56 308 LYS A CA 1
ATOM 2356 C C . LYS A 1 308 ? -0.976 -17.062 2.674 1.00 98.56 308 LYS A C 1
ATOM 2358 O O . LYS A 1 308 ? -1.764 -17.010 3.619 1.00 98.56 308 LYS A O 1
ATOM 2363 N N . SER A 1 309 ? -1.009 -16.217 1.645 1.00 98.75 309 SER A N 1
ATOM 2364 C CA . SER A 1 309 ? -1.968 -15.118 1.555 1.00 98.75 309 SER A CA 1
ATOM 2365 C C . SER A 1 309 ? -3.400 -15.621 1.434 1.00 98.75 309 SER A C 1
ATOM 2367 O O . SER A 1 309 ? -4.263 -15.213 2.209 1.00 98.75 309 SER A O 1
ATOM 2369 N N . SER A 1 310 ? -3.662 -16.529 0.494 1.00 98.69 310 SER A N 1
ATOM 2370 C CA . SER A 1 310 ? -5.014 -17.050 0.264 1.00 98.69 310 SER A CA 1
ATOM 2371 C C . SER A 1 310 ? -5.530 -17.895 1.437 1.00 98.69 310 SER A C 1
ATOM 2373 O O . SER A 1 310 ? -6.687 -17.747 1.836 1.00 98.69 310 SER A O 1
ATOM 2375 N N . GLU A 1 311 ? -4.673 -18.699 2.071 1.00 98.75 311 GLU A N 1
ATOM 2376 C CA . GLU A 1 311 ? -5.007 -19.437 3.296 1.00 98.75 311 GLU A CA 1
ATOM 2377 C C . GLU A 1 311 ? -5.352 -18.500 4.460 1.00 98.75 311 GLU A C 1
ATOM 2379 O O . GLU A 1 311 ? -6.333 -18.723 5.175 1.00 98.75 311 GLU A O 1
ATOM 2384 N N . ALA A 1 312 ? -4.563 -17.440 4.659 1.00 98.81 312 ALA A N 1
ATOM 2385 C CA . ALA A 1 312 ? -4.821 -16.451 5.698 1.00 98.81 312 ALA A CA 1
ATOM 2386 C C . ALA A 1 312 ? -6.127 -15.684 5.438 1.00 98.81 312 ALA A C 1
ATOM 2388 O O . ALA A 1 312 ? -6.864 -15.416 6.384 1.00 98.81 312 ALA A O 1
ATOM 2389 N N . MET A 1 313 ? -6.475 -15.404 4.176 1.00 98.81 313 MET A N 1
ATOM 2390 C CA . MET A 1 313 ? -7.785 -14.835 3.829 1.00 98.81 313 MET A CA 1
ATOM 2391 C C . MET A 1 313 ? -8.929 -15.775 4.220 1.00 98.81 313 MET A C 1
ATOM 2393 O O . MET A 1 313 ? -9.935 -15.324 4.763 1.00 98.81 313 MET A O 1
ATOM 2397 N N . GLY A 1 314 ? -8.757 -17.085 4.018 1.00 98.75 314 GLY A N 1
ATOM 2398 C CA . GLY A 1 314 ? -9.690 -18.099 4.511 1.00 98.75 314 GLY A CA 1
ATOM 2399 C C . GLY A 1 314 ? -9.872 -18.055 6.031 1.00 98.75 314 GLY A C 1
ATOM 2400 O O . GLY A 1 314 ? -11.004 -18.127 6.503 1.00 98.75 314 GLY A O 1
ATOM 2401 N N . ARG A 1 315 ? -8.780 -17.876 6.788 1.00 98.81 315 ARG A N 1
ATOM 2402 C CA . ARG A 1 315 ? -8.829 -17.719 8.253 1.00 98.81 315 ARG A CA 1
ATOM 2403 C C . ARG A 1 315 ? -9.512 -16.422 8.686 1.00 98.81 315 ARG A C 1
ATOM 2405 O O . ARG A 1 315 ? -10.277 -16.453 9.638 1.00 98.81 315 ARG A O 1
ATOM 2412 N N . ALA A 1 316 ? -9.297 -15.314 7.975 1.00 98.88 316 ALA A N 1
ATOM 2413 C CA . ALA A 1 316 ? -9.993 -14.058 8.260 1.00 98.88 316 ALA A CA 1
ATOM 2414 C C . ALA A 1 316 ? -11.509 -14.182 8.035 1.00 98.88 316 ALA A C 1
ATOM 2416 O O . ALA A 1 316 ? -12.283 -13.628 8.805 1.00 98.88 316 ALA A O 1
ATOM 2417 N N . ILE A 1 317 ? -11.946 -14.942 7.021 1.00 98.75 317 ILE A N 1
ATOM 2418 C CA . ILE A 1 317 ? -13.372 -15.264 6.824 1.00 98.75 317 ILE A CA 1
ATOM 2419 C C . ILE A 1 317 ? -13.913 -16.081 8.008 1.00 98.75 317 ILE A C 1
ATOM 2421 O O . ILE A 1 317 ? -15.006 -15.802 8.494 1.00 98.75 317 ILE A O 1
ATOM 2425 N N . ASP A 1 318 ? -13.161 -17.079 8.479 1.00 98.56 318 ASP A N 1
ATOM 2426 C CA . ASP A 1 318 ? -13.573 -17.919 9.613 1.00 98.56 318 ASP A CA 1
ATOM 2427 C C . ASP A 1 318 ? -13.635 -17.141 10.941 1.00 98.56 318 ASP A C 1
ATOM 2429 O O . ASP A 1 318 ? -14.415 -17.496 11.823 1.00 98.56 318 ASP A O 1
ATOM 2433 N N . ASP A 1 319 ? -12.837 -16.079 11.077 1.00 98.44 319 ASP A N 1
ATOM 2434 C CA . ASP A 1 319 ? -12.739 -15.244 12.280 1.00 98.44 319 ASP A CA 1
ATOM 2435 C C . ASP A 1 319 ? -13.781 -14.108 12.344 1.00 98.44 319 ASP A C 1
ATOM 2437 O O . ASP A 1 319 ? -13.776 -13.322 13.294 1.00 98.44 319 ASP A O 1
ATOM 2441 N N . MET A 1 320 ? -14.680 -13.987 11.360 1.00 98.56 320 MET A N 1
ATOM 2442 C CA . MET A 1 320 ? -15.635 -12.876 11.308 1.00 98.56 320 MET A CA 1
ATOM 2443 C C . MET A 1 320 ? -16.565 -12.814 12.525 1.00 98.56 320 MET A C 1
ATOM 2445 O O . MET A 1 320 ? -17.282 -13.764 12.846 1.00 98.56 320 MET A O 1
ATOM 2449 N N . LYS A 1 321 ? -16.613 -11.640 13.160 1.00 98.19 321 LYS A N 1
ATOM 2450 C CA . LYS A 1 321 ? -17.477 -11.315 14.304 1.00 98.19 321 LYS A CA 1
ATOM 2451 C C . LYS A 1 321 ? -18.286 -10.070 13.987 1.00 98.19 321 LYS A C 1
ATOM 2453 O O . LYS A 1 321 ? -17.812 -9.204 13.261 1.00 98.19 321 LYS A O 1
ATOM 2458 N N . THR A 1 322 ? -19.498 -9.958 14.521 1.00 98.69 322 THR A N 1
ATOM 2459 C CA . THR A 1 322 ? -20.273 -8.712 14.445 1.00 98.69 322 THR A CA 1
ATOM 2460 C C . THR A 1 322 ? -19.770 -7.699 15.471 1.00 98.69 322 THR A C 1
ATOM 2462 O O . THR A 1 322 ? -19.235 -8.087 16.512 1.00 98.69 322 THR A O 1
ATOM 2465 N N . GLY A 1 323 ? -19.926 -6.407 15.188 1.00 98.38 323 GLY A N 1
ATOM 2466 C CA . GLY A 1 323 ? -19.453 -5.352 16.084 1.00 98.38 323 GLY A CA 1
ATOM 2467 C C . GLY A 1 323 ? -19.779 -3.946 15.597 1.00 98.38 323 GLY A C 1
ATOM 2468 O O . GLY A 1 323 ? -20.639 -3.761 14.731 1.00 98.38 323 GLY A O 1
ATOM 2469 N N . THR A 1 324 ? -19.083 -2.966 16.163 1.00 98.50 324 THR A N 1
ATOM 2470 C CA . THR A 1 324 ? -19.131 -1.552 15.771 1.00 98.50 324 THR A CA 1
ATOM 2471 C C . THR A 1 324 ? -17.796 -1.120 15.179 1.00 98.50 324 THR A C 1
ATOM 2473 O O . THR A 1 324 ? -16.762 -1.733 15.439 1.00 98.50 324 THR A O 1
ATOM 2476 N N . LEU A 1 325 ? -17.817 -0.075 14.352 1.00 98.69 325 LEU A N 1
ATOM 2477 C CA . LEU A 1 325 ? -16.621 0.498 13.745 1.00 98.69 325 LEU A CA 1
ATOM 2478 C C . LEU A 1 325 ? -16.591 1.992 14.053 1.00 98.69 325 LEU A C 1
ATOM 2480 O O . LEU A 1 325 ? -17.560 2.689 13.760 1.00 98.69 325 LEU A O 1
ATOM 2484 N N . THR A 1 326 ? -15.502 2.484 14.626 1.00 98.75 326 THR A N 1
ATOM 2485 C CA . THR A 1 326 ? -15.284 3.917 14.855 1.00 98.75 326 THR A CA 1
ATOM 2486 C C . THR A 1 326 ? -14.194 4.461 13.942 1.00 98.75 326 THR A C 1
ATOM 2488 O O . THR A 1 326 ? -13.432 3.696 13.350 1.00 98.75 326 THR A O 1
ATOM 2491 N N . TYR A 1 327 ? -14.131 5.782 13.795 1.00 98.19 327 TYR A N 1
ATOM 2492 C CA . TYR A 1 327 ? -13.189 6.483 12.927 1.00 98.19 327 TYR A CA 1
ATOM 2493 C C . TYR A 1 327 ? -12.640 7.746 13.589 1.00 98.19 327 TYR A C 1
ATOM 2495 O O . TYR A 1 327 ? -13.399 8.557 14.121 1.00 98.19 327 TYR A O 1
ATOM 2503 N N . SER A 1 328 ? -11.332 7.949 13.444 1.00 98.19 328 SER A N 1
ATOM 2504 C CA . SER A 1 328 ? -10.629 9.189 13.768 1.00 98.19 328 SER A CA 1
ATOM 2505 C C . SER A 1 328 ? -9.575 9.486 12.704 1.00 98.19 328 SER A C 1
ATOM 2507 O O . SER A 1 328 ? -8.937 8.581 12.167 1.00 98.19 328 SER A O 1
ATOM 2509 N N . LYS A 1 329 ? -9.354 10.768 12.413 1.00 97.19 329 LYS A N 1
ATOM 2510 C CA . LYS A 1 329 ? -8.286 11.228 11.519 1.00 97.19 329 LYS A CA 1
ATOM 2511 C C . LYS A 1 329 ? -7.641 12.470 12.106 1.00 97.19 329 LYS A C 1
ATOM 2513 O O . LYS A 1 329 ? -8.348 13.387 12.521 1.00 97.19 329 LYS A O 1
ATOM 2518 N N . LYS A 1 330 ? -6.311 12.496 12.141 1.00 96.19 330 LYS A N 1
ATOM 2519 C CA . LYS A 1 330 ? -5.540 13.588 12.736 1.00 96.19 330 LYS A CA 1
ATOM 2520 C C . LYS A 1 330 ? -4.291 13.866 11.912 1.00 96.19 330 LYS A C 1
ATOM 2522 O O . LYS A 1 330 ? -3.588 12.932 11.553 1.00 96.19 330 LYS A O 1
ATOM 2527 N N . ASP A 1 331 ? -4.017 15.140 11.649 1.00 95.31 331 ASP A N 1
ATOM 2528 C CA . ASP A 1 331 ? -2.685 15.598 11.247 1.00 95.31 331 ASP A CA 1
ATOM 2529 C C . ASP A 1 331 ? -1.763 15.536 12.473 1.00 95.31 331 ASP A C 1
ATOM 2531 O O . ASP A 1 331 ? -2.041 16.185 13.488 1.00 95.31 331 ASP A O 1
ATOM 2535 N N . ILE A 1 332 ? -0.724 14.703 12.402 1.00 93.31 332 ILE A N 1
ATOM 2536 C CA . ILE A 1 332 ? 0.222 14.483 13.507 1.00 93.31 332 ILE A CA 1
ATOM 2537 C C . ILE A 1 332 ? 1.492 15.338 13.375 1.00 93.31 332 ILE A C 1
ATOM 2539 O O . ILE A 1 332 ? 2.381 15.253 14.217 1.00 93.31 332 ILE A O 1
ATOM 2543 N N . GLY A 1 333 ? 1.556 16.199 12.359 1.00 88.94 333 GLY A N 1
ATOM 2544 C CA . GLY A 1 333 ? 2.618 17.172 12.153 1.00 88.94 333 GLY A CA 1
ATOM 2545 C C . GLY A 1 333 ? 3.711 16.727 11.183 1.00 88.94 333 GLY A C 1
ATOM 2546 O O . GLY A 1 333 ? 4.032 15.548 11.024 1.00 88.94 333 GLY A O 1
ATOM 2547 N N . ASP A 1 334 ? 4.348 17.724 10.565 1.00 84.00 334 ASP A N 1
ATOM 2548 C CA . ASP A 1 334 ? 5.383 17.542 9.543 1.00 84.00 334 ASP A CA 1
ATOM 2549 C C . ASP A 1 334 ? 6.619 16.774 10.025 1.00 84.00 334 ASP A C 1
ATOM 2551 O O . ASP A 1 334 ? 7.334 16.205 9.207 1.00 84.00 334 ASP A O 1
ATOM 2555 N N . GLY A 1 335 ? 6.896 16.755 11.330 1.00 87.94 335 GLY A N 1
ATOM 2556 C CA . GLY A 1 335 ? 8.096 16.123 11.879 1.00 87.94 335 GLY A CA 1
ATOM 2557 C C . GLY A 1 335 ? 8.081 14.591 11.872 1.00 87.94 335 GLY A C 1
ATOM 2558 O O . GLY A 1 335 ? 9.116 13.996 12.175 1.00 87.94 335 GLY A O 1
ATOM 2559 N N . TYR A 1 336 ? 6.953 13.967 11.513 1.00 90.94 336 TYR A N 1
ATOM 2560 C CA . TYR A 1 336 ? 6.828 12.517 11.308 1.00 90.94 336 TYR A CA 1
ATOM 2561 C C . TYR A 1 336 ? 7.041 12.078 9.859 1.00 90.94 336 TYR A C 1
ATOM 2563 O O . TYR A 1 336 ? 7.182 10.878 9.609 1.00 90.94 336 TYR A O 1
ATOM 2571 N N . PHE A 1 337 ? 7.087 13.025 8.915 1.00 92.56 337 PHE A N 1
ATOM 2572 C CA . PHE A 1 337 ? 7.148 12.728 7.487 1.00 92.56 337 PHE A CA 1
ATOM 2573 C C . PHE A 1 337 ? 8.111 13.655 6.749 1.00 92.56 337 PHE A C 1
ATOM 2575 O O . PHE A 1 337 ? 8.025 14.879 6.834 1.00 92.56 337 PHE A O 1
ATOM 2582 N N . ASN A 1 338 ? 8.986 13.087 5.929 1.00 90.00 338 ASN A N 1
ATOM 2583 C CA . ASN A 1 338 ? 9.870 13.843 5.053 1.00 90.00 338 ASN A CA 1
ATOM 2584 C C . ASN A 1 338 ? 9.381 13.746 3.614 1.00 90.00 338 ASN A C 1
ATOM 2586 O O . ASN A 1 338 ? 9.176 12.650 3.102 1.00 90.00 338 ASN A O 1
ATOM 2590 N N . ASN A 1 339 ? 9.266 14.889 2.942 1.00 89.88 339 ASN A N 1
ATOM 2591 C CA . ASN A 1 339 ? 9.112 14.916 1.496 1.00 89.88 339 ASN A CA 1
ATOM 2592 C C . ASN A 1 339 ? 10.512 14.992 0.868 1.00 89.88 339 ASN A C 1
ATOM 2594 O O . ASN A 1 339 ? 11.138 16.050 0.870 1.00 89.88 339 ASN A O 1
ATOM 2598 N N . LYS A 1 340 ? 11.012 13.850 0.385 1.00 86.44 340 LYS A N 1
ATOM 2599 C CA . LYS A 1 340 ? 12.242 13.743 -0.421 1.00 86.44 340 LYS A CA 1
ATOM 2600 C C . LYS A 1 340 ? 11.914 13.571 -1.909 1.00 86.44 340 LYS A C 1
ATOM 2602 O O . LYS A 1 340 ? 12.737 13.077 -2.679 1.00 86.44 340 LYS A O 1
ATOM 2607 N N . ASN A 1 341 ? 10.690 13.906 -2.308 1.00 80.81 341 ASN A N 1
ATOM 2608 C CA . ASN A 1 341 ? 10.307 13.915 -3.704 1.00 80.81 341 ASN A CA 1
ATOM 2609 C C . ASN A 1 341 ? 11.052 15.044 -4.440 1.00 80.81 341 ASN A C 1
ATOM 2611 O O . ASN A 1 341 ? 11.769 15.857 -3.850 1.00 80.81 341 ASN A O 1
ATOM 2615 N N . ARG A 1 342 ? 10.901 15.080 -5.759 1.00 75.62 342 ARG A N 1
ATOM 2616 C CA . ARG A 1 342 ? 11.444 16.159 -6.587 1.00 75.62 342 ARG A CA 1
ATOM 2617 C C . ARG A 1 342 ? 10.893 17.526 -6.140 1.00 75.62 342 ARG A C 1
ATOM 2619 O O . ARG A 1 342 ? 9.756 17.581 -5.674 1.00 75.62 342 ARG A O 1
ATOM 2626 N N . PRO A 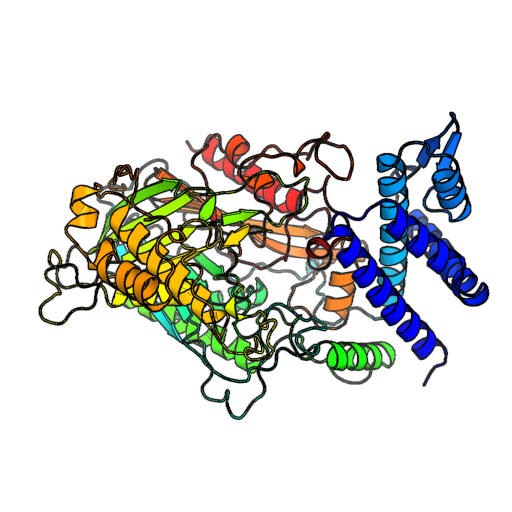1 343 ? 11.635 18.635 -6.337 1.00 78.94 343 PRO A N 1
ATOM 2627 C CA . PRO A 1 343 ? 11.235 19.956 -5.836 1.00 78.94 343 PRO A CA 1
ATOM 2628 C C . PRO A 1 343 ? 9.857 20.439 -6.309 1.00 78.94 343 PRO A C 1
ATOM 2630 O O . PRO A 1 343 ? 9.220 21.236 -5.626 1.00 78.94 343 PRO A O 1
ATOM 2633 N N . SER A 1 344 ? 9.397 19.963 -7.470 1.00 81.06 344 SER A N 1
ATOM 2634 C CA . SER A 1 344 ? 8.071 20.267 -8.006 1.00 81.06 344 SER A CA 1
ATOM 2635 C C . SER A 1 344 ? 6.933 19.603 -7.229 1.00 81.06 344 SER A C 1
ATOM 2637 O O . SER A 1 344 ? 5.827 20.131 -7.222 1.00 81.06 344 SER A O 1
ATOM 2639 N N . ALA A 1 345 ? 7.175 18.469 -6.566 1.00 88.94 345 ALA A N 1
ATOM 2640 C CA . ALA A 1 345 ? 6.178 17.741 -5.789 1.00 88.94 345 ALA A CA 1
ATOM 2641 C C . ALA A 1 345 ? 6.094 18.311 -4.366 1.00 88.94 345 ALA A C 1
ATOM 2643 O O . ALA A 1 345 ? 6.852 17.924 -3.476 1.00 88.94 345 ALA A O 1
ATOM 2644 N N . THR A 1 346 ? 5.190 19.267 -4.151 1.00 92.44 346 THR A N 1
ATOM 2645 C CA . THR A 1 346 ? 5.201 20.121 -2.949 1.00 92.44 346 THR A CA 1
ATOM 2646 C C . THR A 1 346 ? 4.283 19.654 -1.825 1.00 92.44 346 THR A C 1
ATOM 2648 O O . THR A 1 346 ? 4.420 20.128 -0.699 1.00 92.44 346 THR A O 1
ATOM 2651 N N . SER A 1 347 ? 3.313 18.787 -2.102 1.00 92.69 347 SER A N 1
ATOM 2652 C CA . SER A 1 347 ? 2.343 18.334 -1.103 1.00 92.69 347 SER A CA 1
ATOM 2653 C C . SER A 1 347 ? 2.836 17.115 -0.327 1.00 92.69 347 SER A C 1
ATOM 2655 O O . SER A 1 347 ? 3.658 16.328 -0.799 1.00 92.69 347 SER A O 1
ATOM 2657 N N . LYS A 1 348 ? 2.313 16.952 0.886 1.00 89.56 348 LYS A N 1
ATOM 2658 C CA . LYS A 1 348 ? 2.605 15.837 1.788 1.00 89.56 348 LYS A CA 1
ATOM 2659 C C . LYS A 1 348 ? 1.364 15.561 2.632 1.00 89.56 348 LYS A C 1
ATOM 2661 O O . LYS A 1 348 ? 0.688 16.507 3.030 1.00 89.56 348 LYS A O 1
ATOM 2666 N N . ASP A 1 349 ? 1.066 14.290 2.882 1.00 91.19 349 ASP A N 1
ATOM 2667 C CA . ASP A 1 349 ? 0.006 13.896 3.811 1.00 91.19 349 ASP A CA 1
ATOM 2668 C C . ASP A 1 349 ? 0.611 13.629 5.189 1.00 91.19 349 ASP A C 1
ATOM 2670 O O . ASP A 1 349 ? 1.377 12.684 5.357 1.00 91.19 349 ASP A O 1
ATOM 2674 N N . ASN A 1 350 ? 0.267 14.473 6.160 1.00 93.81 350 ASN A N 1
ATOM 2675 C CA . ASN A 1 350 ? 0.699 14.339 7.554 1.00 93.81 350 ASN A CA 1
ATOM 2676 C C . ASN A 1 350 ? -0.321 13.609 8.424 1.00 93.81 350 ASN A C 1
ATOM 2678 O O . ASN A 1 350 ? -0.219 13.611 9.654 1.00 93.81 350 ASN A O 1
ATOM 2682 N N . THR A 1 351 ? -1.368 13.064 7.810 1.00 95.19 351 THR A N 1
ATOM 2683 C CA . THR A 1 351 ? -2.485 12.514 8.554 1.00 95.19 351 THR A CA 1
ATOM 2684 C C . THR A 1 351 ? -2.291 11.040 8.863 1.00 95.19 351 THR A C 1
ATOM 2686 O O . THR A 1 351 ? -1.873 10.239 8.028 1.00 95.19 351 THR A O 1
ATOM 2689 N N . VAL A 1 352 ? -2.658 10.674 10.087 1.00 97.19 352 VAL A N 1
ATOM 2690 C CA . VAL A 1 352 ? -2.927 9.294 10.471 1.00 97.19 352 VAL A CA 1
ATOM 2691 C C . VAL A 1 352 ? -4.435 9.133 10.563 1.00 97.19 352 VAL A C 1
ATOM 2693 O O . VAL A 1 352 ? -5.129 9.889 11.251 1.00 97.19 352 VAL A O 1
ATOM 2696 N N . THR A 1 353 ? -4.947 8.139 9.849 1.00 97.94 353 THR A N 1
ATOM 2697 C CA . THR A 1 353 ? -6.340 7.703 9.930 1.00 97.94 353 THR A CA 1
ATOM 2698 C C . THR A 1 353 ? -6.404 6.402 10.714 1.00 97.94 353 THR A C 1
ATOM 2700 O O . THR A 1 353 ? -5.659 5.473 10.409 1.00 97.94 353 THR A O 1
ATOM 2703 N N . ARG A 1 354 ? -7.311 6.321 11.689 1.00 98.38 354 ARG A N 1
ATOM 2704 C CA . ARG A 1 354 ? -7.572 5.142 12.519 1.00 98.38 354 ARG A CA 1
ATOM 2705 C C . ARG A 1 354 ? -9.033 4.742 12.396 1.00 98.38 354 ARG A C 1
ATOM 2707 O O . ARG A 1 354 ? -9.912 5.583 12.576 1.00 98.38 354 ARG A O 1
ATOM 2714 N N . LEU A 1 355 ? -9.288 3.459 12.168 1.00 98.69 355 LEU A N 1
ATOM 2715 C CA . LEU A 1 355 ? -10.569 2.842 12.493 1.00 98.69 355 LEU A CA 1
ATOM 2716 C C . LEU A 1 355 ? -10.378 1.820 13.609 1.00 98.69 355 LEU A C 1
ATOM 2718 O O . LEU A 1 355 ? -9.360 1.127 13.629 1.00 98.69 355 LEU A O 1
ATOM 2722 N N . VAL A 1 356 ? -11.354 1.706 14.507 1.00 98.44 356 VAL A N 1
ATOM 2723 C CA . VAL A 1 356 ? -11.366 0.668 15.546 1.00 98.44 356 VAL A CA 1
ATOM 2724 C C . VAL A 1 356 ? -12.621 -0.167 15.379 1.00 98.44 356 VAL A C 1
ATOM 2726 O O . VAL A 1 356 ? -13.733 0.346 15.472 1.00 98.44 356 VAL A O 1
ATOM 2729 N N . PHE A 1 357 ? -12.443 -1.454 15.095 1.00 98.69 357 PHE A N 1
ATOM 2730 C CA . PHE A 1 357 ? -13.525 -2.423 15.140 1.00 98.69 357 PHE A CA 1
ATOM 2731 C C . PHE A 1 357 ? -13.600 -3.043 16.530 1.00 98.69 357 PHE A C 1
ATOM 2733 O O . PHE A 1 357 ? -12.647 -3.693 16.973 1.00 98.69 357 PHE A O 1
ATOM 2740 N N . THR A 1 358 ? -14.751 -2.885 17.172 1.00 97.31 358 THR A N 1
ATOM 2741 C CA . THR A 1 358 ? -15.039 -3.433 18.496 1.00 97.31 358 THR A CA 1
ATOM 2742 C C . THR A 1 358 ? -16.080 -4.542 18.351 1.00 97.31 358 THR A C 1
ATOM 2744 O O . THR A 1 358 ? -17.238 -4.246 18.037 1.00 97.31 358 THR A O 1
ATOM 2747 N N . PRO A 1 359 ? -15.702 -5.821 18.542 1.00 97.12 359 PRO A N 1
ATOM 2748 C CA . PRO A 1 359 ? -16.643 -6.934 18.497 1.00 97.12 359 PRO A CA 1
ATOM 2749 C C . PRO A 1 359 ? -17.743 -6.795 19.558 1.00 97.12 359 PRO A C 1
ATOM 2751 O O . PRO A 1 359 ? -17.498 -6.297 20.655 1.00 97.12 359 PRO A O 1
ATOM 2754 N N . ASP A 1 360 ? -18.944 -7.304 19.273 1.00 96.62 360 ASP A N 1
ATOM 2755 C CA . ASP A 1 360 ? -19.996 -7.412 20.298 1.00 96.62 360 ASP A CA 1
ATOM 2756 C C . ASP A 1 360 ? -19.609 -8.398 21.412 1.00 96.62 360 ASP A C 1
ATOM 2758 O O . ASP A 1 360 ? -20.031 -8.265 22.562 1.00 96.62 360 ASP A O 1
ATOM 2762 N N . ASP A 1 361 ? -18.842 -9.430 21.047 1.00 92.81 361 ASP A N 1
ATOM 2763 C CA . ASP A 1 361 ? -18.247 -10.362 21.993 1.00 92.81 361 ASP A CA 1
ATOM 2764 C C . ASP A 1 361 ? -17.067 -9.682 22.686 1.00 92.81 361 ASP A C 1
ATOM 2766 O O . ASP A 1 361 ? -15.973 -9.586 22.137 1.00 92.81 361 ASP A O 1
ATOM 2770 N N . VAL A 1 362 ? -17.291 -9.246 23.923 1.00 87.62 362 VAL A N 1
ATOM 2771 C CA . VAL A 1 362 ? -16.288 -8.567 24.755 1.00 87.62 362 VAL A CA 1
ATOM 2772 C C . VAL A 1 362 ? -15.068 -9.434 25.089 1.00 87.62 362 VAL A C 1
ATOM 2774 O O . VAL A 1 362 ? -14.102 -8.919 25.651 1.00 87.62 362 VAL A O 1
ATOM 2777 N N . THR A 1 363 ? -15.108 -10.739 24.791 1.00 86.94 363 THR A N 1
ATOM 2778 C CA . THR A 1 363 ? -13.962 -11.649 24.934 1.00 86.94 363 THR A CA 1
ATOM 2779 C C . THR A 1 363 ? -13.094 -11.728 23.674 1.00 86.94 363 THR A C 1
ATOM 2781 O O . THR A 1 363 ? -12.000 -12.287 23.722 1.00 86.94 363 THR A O 1
ATOM 2784 N N . ALA A 1 364 ? -13.551 -11.155 22.558 1.00 90.88 364 ALA A N 1
ATOM 2785 C CA . ALA A 1 364 ? -12.809 -11.117 21.309 1.00 90.88 364 ALA A CA 1
ATOM 2786 C C . ALA A 1 364 ? -11.908 -9.879 21.206 1.00 90.88 364 ALA A C 1
ATOM 2788 O O . ALA A 1 364 ? -12.276 -8.777 21.609 1.00 90.88 364 ALA A O 1
ATOM 2789 N N . THR A 1 365 ? -10.736 -10.064 20.598 1.00 93.00 365 THR A N 1
ATOM 2790 C CA . THR A 1 365 ? -9.750 -9.000 20.388 1.00 93.00 365 THR A CA 1
ATOM 2791 C C . THR A 1 365 ? -10.278 -7.938 19.406 1.00 93.00 365 THR A C 1
ATOM 2793 O O . THR A 1 365 ? -10.653 -8.288 18.279 1.00 93.00 365 THR A O 1
ATOM 2796 N N . PRO A 1 366 ? -10.301 -6.644 19.782 1.00 95.75 366 PRO A N 1
ATOM 2797 C CA . PRO A 1 366 ? -10.626 -5.556 18.862 1.00 95.75 366 PRO A CA 1
ATOM 2798 C C . PRO A 1 366 ? -9.553 -5.381 17.780 1.00 95.75 366 PRO A C 1
ATOM 2800 O O . PRO A 1 366 ? -8.425 -5.857 17.911 1.00 95.75 366 PRO A O 1
ATOM 2803 N N . THR A 1 367 ? -9.895 -4.701 16.684 1.00 98.12 367 THR A N 1
ATOM 2804 C CA . THR A 1 367 ? -8.981 -4.503 15.542 1.00 98.12 367 THR A CA 1
ATOM 2805 C C . THR A 1 367 ? -8.786 -3.029 15.226 1.00 98.12 367 THR A C 1
ATOM 2807 O O . THR A 1 367 ? -9.755 -2.324 14.957 1.00 98.12 367 THR A O 1
ATOM 2810 N N . ILE A 1 368 ? -7.532 -2.578 15.199 1.00 98.62 368 ILE A N 1
ATOM 2811 C CA . ILE A 1 368 ? -7.137 -1.254 14.712 1.00 98.62 368 ILE A CA 1
ATOM 2812 C C . ILE A 1 368 ? -6.759 -1.355 13.234 1.00 98.62 368 ILE A C 1
ATOM 2814 O O . ILE A 1 368 ? -5.907 -2.153 12.845 1.00 98.62 368 ILE A O 1
ATOM 2818 N N . ILE A 1 369 ? -7.370 -0.507 12.412 1.00 98.75 369 ILE A N 1
ATOM 2819 C CA . ILE A 1 369 ? -7.005 -0.294 11.010 1.00 98.75 369 ILE A CA 1
ATOM 2820 C C . ILE A 1 369 ? -6.374 1.091 10.890 1.00 98.75 369 ILE A C 1
ATOM 2822 O O . ILE A 1 369 ? -7.011 2.081 11.249 1.00 98.75 369 ILE A O 1
ATOM 2826 N N . ALA A 1 370 ? -5.155 1.175 10.362 1.00 98.56 370 ALA A N 1
ATOM 2827 C CA . ALA A 1 370 ? -4.437 2.431 10.185 1.00 98.56 370 ALA A CA 1
ATOM 2828 C C . ALA A 1 370 ? -4.105 2.719 8.714 1.00 98.56 370 ALA A C 1
ATOM 2830 O O . ALA A 1 370 ? -3.695 1.826 7.971 1.00 98.56 370 ALA A O 1
ATOM 2831 N N . ASN A 1 371 ? -4.226 3.989 8.321 1.00 98.12 371 ASN A N 1
ATOM 2832 C CA . ASN A 1 371 ? -3.720 4.517 7.053 1.00 98.12 371 ASN A CA 1
ATOM 2833 C C . ASN A 1 371 ? -2.826 5.737 7.297 1.00 98.12 371 ASN A C 1
ATOM 2835 O O . ASN A 1 371 ? -3.219 6.656 8.016 1.00 98.12 371 ASN A O 1
ATOM 2839 N N . MET A 1 372 ? -1.632 5.712 6.703 1.00 96.00 372 MET A N 1
ATOM 2840 C CA . MET A 1 372 ? -0.648 6.799 6.707 1.00 96.00 372 MET A CA 1
ATOM 2841 C C . MET A 1 372 ? 0.271 6.650 5.482 1.00 96.00 372 MET A C 1
ATOM 2843 O O . MET A 1 372 ? 0.489 5.526 5.025 1.00 96.00 372 MET A O 1
ATOM 2847 N N . ALA A 1 373 ? 0.834 7.753 4.980 1.00 92.31 373 ALA A N 1
ATOM 2848 C CA . ALA A 1 373 ? 1.815 7.755 3.893 1.00 92.31 373 ALA A CA 1
ATOM 2849 C C . ALA A 1 373 ? 3.249 7.894 4.435 1.00 92.31 373 ALA A C 1
ATOM 2851 O O . ALA A 1 373 ? 3.660 8.977 4.836 1.00 92.31 373 ALA A O 1
ATOM 2852 N N . GLY A 1 374 ? 4.027 6.813 4.417 1.00 91.94 374 GLY A N 1
ATOM 2853 C CA . GLY A 1 374 ? 5.448 6.849 4.775 1.00 91.94 374 GLY A CA 1
ATOM 2854 C C . GLY A 1 374 ? 6.185 5.636 4.223 1.00 91.94 374 GLY A C 1
ATOM 2855 O O . GLY A 1 374 ? 5.664 4.529 4.290 1.00 91.94 374 GLY A O 1
ATOM 2856 N N . HIS A 1 375 ? 7.363 5.835 3.631 1.00 93.38 375 HIS A N 1
ATOM 2857 C CA . HIS A 1 375 ? 8.230 4.747 3.169 1.00 93.38 375 HIS A CA 1
ATOM 2858 C C . HIS A 1 375 ? 8.784 3.945 4.359 1.00 93.38 375 HIS A C 1
ATOM 2860 O O . HIS A 1 375 ? 9.472 4.532 5.200 1.00 93.38 375 HIS A O 1
ATOM 2866 N N . PRO A 1 376 ? 8.541 2.622 4.422 1.00 93.31 376 PRO A N 1
ATOM 2867 C CA . PRO A 1 376 ? 9.241 1.706 5.313 1.00 93.31 376 PRO A CA 1
ATOM 2868 C C . PRO A 1 376 ? 10.536 1.250 4.645 1.00 93.31 376 PRO A C 1
ATOM 2870 O O . PRO A 1 376 ? 10.573 0.244 3.940 1.00 93.31 376 PRO A O 1
ATOM 2873 N N . GLU A 1 377 ? 11.580 2.055 4.806 1.00 89.00 377 GLU A N 1
ATOM 2874 C CA . GLU A 1 377 ? 12.836 1.867 4.075 1.00 89.00 377 GLU A CA 1
ATOM 2875 C C . GLU A 1 377 ? 14.081 1.759 4.940 1.00 89.00 377 GLU A C 1
ATOM 2877 O O . GLU A 1 377 ? 15.089 1.211 4.494 1.00 89.00 377 GLU A O 1
ATOM 2882 N N . VAL A 1 378 ? 14.012 2.293 6.160 1.00 87.69 378 VAL A N 1
ATOM 2883 C CA . VAL A 1 378 ? 15.213 2.648 6.909 1.00 87.69 378 VAL A CA 1
ATOM 2884 C C . VAL A 1 378 ? 16.033 1.416 7.244 1.00 87.69 378 VAL A C 1
ATOM 2886 O O . VAL A 1 378 ? 17.253 1.466 7.102 1.00 87.69 378 VAL A O 1
ATOM 2889 N N . ALA A 1 379 ? 15.402 0.287 7.591 1.00 87.69 379 ALA A N 1
ATOM 2890 C CA . ALA A 1 379 ? 16.128 -0.941 7.905 1.00 87.69 379 ALA A CA 1
ATOM 2891 C C . ALA A 1 379 ? 16.899 -1.516 6.700 1.00 87.69 379 ALA A C 1
ATOM 2893 O O . ALA A 1 379 ? 17.885 -2.220 6.908 1.00 87.69 379 ALA A O 1
ATOM 2894 N N . GLY A 1 380 ? 16.514 -1.155 5.472 1.00 82.25 380 GLY A N 1
ATOM 2895 C CA . GLY A 1 380 ? 17.118 -1.635 4.227 1.00 82.25 380 GLY A CA 1
ATOM 2896 C C . GLY A 1 380 ? 18.338 -0.819 3.798 1.00 82.25 380 GLY A C 1
ATOM 2897 O O . GLY A 1 380 ? 18.954 -1.101 2.769 1.00 82.25 380 GLY A O 1
ATOM 2898 N N . LEU A 1 381 ? 18.701 0.211 4.568 1.00 84.19 381 LEU A N 1
ATOM 2899 C CA . LEU A 1 381 ? 19.864 1.051 4.307 1.00 84.19 381 LEU A CA 1
ATOM 2900 C C . LEU A 1 381 ? 21.090 0.598 5.116 1.00 84.19 381 LEU A C 1
ATOM 2902 O O . LEU A 1 381 ? 20.976 0.267 6.299 1.00 84.19 381 LEU A O 1
ATOM 2906 N N . PRO A 1 382 ? 22.302 0.649 4.532 1.00 81.19 382 PRO A N 1
ATOM 2907 C CA . PRO A 1 382 ? 23.526 0.432 5.290 1.00 81.19 382 PRO A CA 1
ATOM 2908 C C . PRO A 1 382 ? 23.789 1.581 6.282 1.00 81.19 382 PRO A C 1
ATOM 2910 O O . PRO A 1 382 ? 23.306 2.710 6.123 1.00 81.19 382 PRO A O 1
ATOM 2913 N N . THR A 1 383 ? 24.589 1.312 7.315 1.00 80.06 383 THR A N 1
ATOM 2914 C CA . THR A 1 383 ? 25.089 2.351 8.228 1.00 80.06 383 THR A CA 1
ATOM 2915 C C . THR A 1 383 ? 26.428 2.912 7.755 1.00 80.06 383 THR A C 1
ATOM 2917 O O 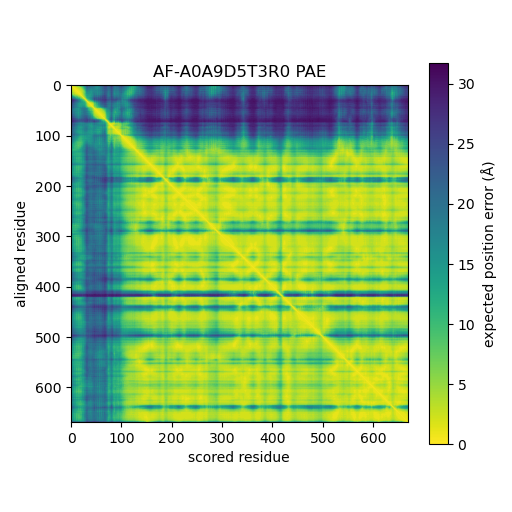. THR A 1 383 ? 27.270 2.191 7.220 1.00 80.06 383 THR A O 1
ATOM 2920 N N . ASP A 1 384 ? 26.663 4.206 8.001 1.00 75.88 384 ASP A N 1
ATOM 2921 C CA . ASP A 1 384 ? 27.891 4.902 7.576 1.00 75.88 384 ASP A CA 1
ATOM 2922 C C . ASP A 1 384 ? 29.163 4.325 8.223 1.00 75.88 384 ASP A C 1
ATOM 2924 O O . ASP A 1 384 ? 30.259 4.422 7.670 1.00 75.88 384 ASP A O 1
ATOM 2928 N N . ASP A 1 385 ? 29.031 3.718 9.406 1.00 76.25 385 ASP A N 1
ATOM 2929 C CA . ASP A 1 385 ? 30.125 3.056 10.121 1.00 76.25 385 ASP A CA 1
ATOM 2930 C C . ASP A 1 385 ? 30.361 1.600 9.675 1.00 76.25 385 ASP A C 1
ATOM 2932 O O . ASP A 1 385 ? 31.273 0.941 10.184 1.00 76.25 385 ASP A O 1
ATOM 2936 N N . GLY A 1 386 ? 29.559 1.110 8.722 1.00 74.62 386 GLY A N 1
ATOM 2937 C CA . GLY A 1 386 ? 29.651 -0.220 8.125 1.00 74.62 386 GLY A CA 1
ATOM 2938 C C . GLY A 1 386 ? 29.234 -1.371 9.041 1.00 74.62 386 GLY A C 1
ATOM 2939 O O . GLY A 1 386 ? 29.534 -2.522 8.718 1.00 74.62 386 GLY A O 1
ATOM 2940 N N . LYS A 1 387 ? 28.599 -1.097 10.189 1.00 75.62 387 LYS A N 1
ATOM 2941 C CA . LYS A 1 387 ? 28.143 -2.140 11.125 1.00 75.62 387 LYS A CA 1
ATOM 2942 C C . LYS A 1 387 ? 26.806 -2.772 10.741 1.00 75.62 387 LYS A C 1
ATOM 2944 O O . LYS A 1 387 ? 26.629 -3.958 11.004 1.00 75.62 387 LYS A O 1
ATOM 2949 N N . GLY A 1 388 ? 25.902 -2.006 10.135 1.00 77.62 388 GLY A N 1
ATOM 2950 C CA . GLY A 1 388 ? 24.665 -2.492 9.528 1.00 77.62 388 GLY A CA 1
ATOM 2951 C C . GLY A 1 388 ? 24.819 -2.538 8.014 1.00 77.62 388 GLY A C 1
ATOM 2952 O O . GLY A 1 388 ? 25.236 -1.554 7.397 1.00 77.62 388 GLY A O 1
ATOM 2953 N N . THR A 1 389 ? 24.513 -3.685 7.412 1.00 81.81 389 THR A N 1
ATOM 2954 C CA . THR A 1 389 ? 24.666 -3.882 5.964 1.00 81.81 389 THR A CA 1
ATOM 2955 C C . THR A 1 389 ? 23.421 -3.471 5.180 1.00 81.81 389 THR A C 1
ATOM 2957 O O . THR A 1 389 ? 23.522 -3.338 3.960 1.00 81.81 389 THR A O 1
ATOM 2960 N N . GLY A 1 390 ? 22.284 -3.261 5.856 1.00 84.56 390 GLY A N 1
ATOM 2961 C CA . GLY A 1 390 ? 20.986 -3.006 5.223 1.00 84.56 390 GLY A CA 1
ATOM 2962 C C . GLY A 1 390 ? 20.411 -4.260 4.563 1.00 84.56 390 GLY A C 1
ATOM 2963 O O . GLY A 1 390 ? 19.611 -4.169 3.639 1.00 84.56 390 GLY A O 1
ATOM 2964 N N . ARG A 1 391 ? 20.897 -5.442 4.966 1.00 88.62 391 ARG A N 1
ATOM 2965 C CA . ARG A 1 391 ? 20.548 -6.750 4.378 1.00 88.62 391 ARG A CA 1
ATOM 2966 C C . ARG A 1 391 ? 19.919 -7.699 5.393 1.00 88.62 391 ARG A C 1
ATOM 2968 O O . ARG A 1 391 ? 19.829 -8.910 5.176 1.00 88.62 391 ARG A O 1
ATOM 2975 N N . GLU A 1 392 ? 19.489 -7.126 6.504 1.00 89.94 392 GLU A N 1
ATOM 2976 C CA . GLU A 1 392 ? 18.724 -7.770 7.547 1.00 89.94 392 GLU A CA 1
ATOM 2977 C C . GLU A 1 392 ? 17.224 -7.704 7.213 1.00 89.94 392 GLU A C 1
ATOM 2979 O O . GLU A 1 392 ? 16.657 -6.625 7.054 1.00 89.94 392 GLU A O 1
ATOM 2984 N N . LEU A 1 393 ? 16.568 -8.861 7.107 1.00 93.94 393 LEU A N 1
ATOM 2985 C CA . LEU A 1 393 ? 15.133 -8.936 6.836 1.00 93.94 393 LEU A CA 1
ATOM 2986 C C . LEU A 1 393 ? 14.340 -8.353 8.015 1.00 93.94 393 LEU A C 1
ATOM 2988 O O . LEU A 1 393 ? 14.531 -8.772 9.163 1.00 93.94 393 LEU A O 1
ATOM 2992 N N . CYS A 1 394 ? 13.450 -7.402 7.715 1.00 93.62 394 CYS A N 1
ATOM 2993 C CA . CYS A 1 394 ? 12.672 -6.641 8.693 1.00 93.62 394 CYS A CA 1
ATOM 2994 C C . CYS A 1 394 ? 11.296 -6.220 8.124 1.00 93.62 394 CYS A C 1
ATOM 2996 O O . CYS A 1 394 ? 11.183 -5.727 7.000 1.00 93.62 394 CYS A O 1
ATOM 2998 N N . GLY A 1 395 ? 10.233 -6.366 8.917 1.00 94.44 395 GLY A N 1
ATOM 2999 C CA . GLY A 1 395 ? 8.880 -5.851 8.676 1.00 94.44 395 GLY A CA 1
ATOM 3000 C C . GLY A 1 395 ? 8.728 -4.343 8.931 1.00 94.44 395 GLY A C 1
ATOM 3001 O O . GLY A 1 395 ? 7.614 -3.813 8.873 1.00 94.44 395 GLY A O 1
ATOM 3002 N N . GLU A 1 396 ? 9.844 -3.650 9.179 1.00 94.62 396 GLU A N 1
ATOM 3003 C CA . GLU A 1 396 ? 9.967 -2.197 9.331 1.00 94.62 396 GLU A CA 1
ATOM 3004 C C . GLU A 1 396 ? 9.081 -1.639 10.458 1.00 94.62 396 GLU A C 1
ATOM 3006 O O . GLU A 1 396 ? 8.591 -2.363 11.329 1.00 94.62 396 GLU A O 1
ATOM 3011 N N . TYR A 1 397 ? 8.872 -0.322 10.489 1.00 95.81 397 TYR A N 1
ATOM 3012 C CA . TYR A 1 397 ? 8.065 0.313 11.528 1.00 95.81 397 TYR A CA 1
ATOM 3013 C C . TYR A 1 397 ? 6.634 -0.251 11.620 1.00 95.81 397 TYR A C 1
ATOM 3015 O O . TYR A 1 397 ? 6.023 -0.162 12.681 1.00 95.81 397 TYR A O 1
ATOM 3023 N N . ILE A 1 398 ? 6.092 -0.853 10.551 1.00 97.69 398 ILE A N 1
ATOM 3024 C CA . ILE A 1 398 ? 4.753 -1.462 10.543 1.00 97.69 398 ILE A CA 1
ATOM 3025 C C . ILE A 1 398 ? 4.704 -2.650 11.504 1.00 97.69 398 ILE A C 1
ATOM 3027 O O . ILE A 1 398 ? 3.766 -2.750 12.298 1.00 97.69 398 ILE A O 1
ATOM 3031 N N . TYR A 1 399 ? 5.719 -3.519 11.468 1.00 97.44 399 TYR A N 1
ATOM 3032 C CA . TYR A 1 399 ? 5.832 -4.632 12.408 1.00 97.44 399 TYR A CA 1
ATOM 3033 C C . TYR A 1 399 ? 5.899 -4.134 13.858 1.00 97.44 399 TYR A C 1
ATOM 3035 O O . TYR A 1 399 ? 5.267 -4.706 14.744 1.00 97.44 399 TYR A O 1
ATOM 3043 N N . TYR A 1 400 ? 6.609 -3.033 14.110 1.00 97.19 400 TYR A N 1
ATOM 3044 C CA . TYR A 1 400 ? 6.749 -2.488 15.461 1.00 97.19 400 TYR A CA 1
ATOM 3045 C C . TYR A 1 400 ? 5.509 -1.739 15.963 1.00 97.19 400 TYR A C 1
ATOM 3047 O O . TYR A 1 400 ? 5.237 -1.795 17.163 1.00 97.19 400 TYR A O 1
ATOM 3055 N N . ILE A 1 401 ? 4.711 -1.133 15.074 1.00 97.88 401 ILE A N 1
ATOM 3056 C CA . ILE A 1 401 ? 3.357 -0.666 15.419 1.00 97.88 401 ILE A CA 1
ATOM 3057 C C . ILE A 1 401 ? 2.511 -1.862 15.864 1.00 97.88 401 ILE A C 1
ATOM 3059 O O . ILE A 1 401 ? 1.940 -1.838 16.952 1.00 97.88 401 ILE A O 1
ATOM 3063 N N . GLU A 1 402 ? 2.453 -2.918 15.043 1.00 97.50 402 GLU A N 1
ATOM 3064 C CA . GLU A 1 402 ? 1.678 -4.130 15.338 1.00 97.50 402 GLU A CA 1
ATOM 3065 C C . GLU A 1 402 ? 2.089 -4.739 16.674 1.00 97.50 402 GLU A C 1
ATOM 3067 O O . GLU A 1 402 ? 1.239 -4.971 17.529 1.00 97.50 402 GLU A O 1
ATOM 3072 N N . LYS A 1 403 ? 3.391 -4.964 16.866 1.00 96.06 403 LYS A N 1
ATOM 3073 C CA . LYS A 1 403 ? 3.935 -5.557 18.084 1.00 96.06 403 LYS A CA 1
ATOM 3074 C C . LYS A 1 403 ? 3.520 -4.756 19.314 1.00 96.06 403 LYS A C 1
ATOM 3076 O O . LYS A 1 403 ? 3.017 -5.330 20.276 1.00 96.06 403 LYS A O 1
ATOM 3081 N N . TYR A 1 404 ? 3.688 -3.435 19.268 1.00 95.69 404 TYR A N 1
ATOM 3082 C CA . TYR A 1 404 ? 3.314 -2.569 20.378 1.00 95.69 404 TYR A CA 1
ATOM 3083 C C . TYR A 1 404 ? 1.805 -2.635 20.673 1.00 95.69 404 TYR A C 1
ATOM 3085 O O . TYR A 1 404 ? 1.415 -2.759 21.833 1.00 95.69 404 TYR A O 1
ATOM 3093 N N . LEU A 1 405 ? 0.954 -2.627 19.642 1.00 95.81 405 LEU A N 1
ATOM 3094 C CA . LEU A 1 405 ? -0.501 -2.728 19.796 1.00 95.81 405 LEU A CA 1
ATOM 3095 C C . LEU A 1 405 ? -0.964 -4.112 20.284 1.00 95.81 405 LEU A C 1
ATOM 3097 O O . LEU A 1 405 ? -1.872 -4.184 21.111 1.00 95.81 405 LEU A O 1
ATOM 3101 N N . ASN A 1 406 ? -0.347 -5.204 19.825 1.00 93.31 406 ASN A N 1
ATOM 3102 C CA . ASN A 1 406 ? -0.636 -6.564 20.296 1.00 93.31 406 ASN A CA 1
ATOM 3103 C C . ASN A 1 406 ? -0.243 -6.746 21.772 1.00 93.31 406 ASN A C 1
ATOM 3105 O O . ASN A 1 406 ? -0.924 -7.444 22.518 1.00 93.31 406 ASN A O 1
ATOM 3109 N N . GLU A 1 407 ? 0.854 -6.130 22.213 1.00 90.44 407 GLU A N 1
ATOM 3110 C CA . GLU A 1 407 ? 1.351 -6.246 23.591 1.00 90.44 407 GLU A CA 1
ATOM 3111 C C . GLU A 1 407 ? 0.680 -5.247 24.558 1.00 90.44 407 GLU A C 1
ATOM 3113 O O . GLU A 1 407 ? 0.792 -5.386 25.784 1.00 90.44 407 GLU A O 1
ATOM 3118 N N . PHE A 1 408 ? -0.031 -4.242 24.034 1.00 88.88 408 PHE A N 1
ATOM 3119 C CA . PHE A 1 408 ? -0.688 -3.215 24.836 1.00 88.88 408 PHE A CA 1
ATOM 3120 C C . PHE A 1 408 ? -1.855 -3.788 25.649 1.00 88.88 408 PHE A C 1
ATOM 3122 O O . PHE A 1 408 ? -2.877 -4.201 25.115 1.00 88.88 408 PHE A O 1
ATOM 3129 N N . LYS A 1 409 ? -1.731 -3.760 26.978 1.00 81.88 409 LYS A N 1
ATOM 3130 C CA . LYS A 1 409 ? -2.810 -4.173 27.886 1.00 81.88 409 LYS A CA 1
ATOM 3131 C C . LYS A 1 409 ? -3.713 -2.993 28.208 1.00 81.88 409 LYS A C 1
ATOM 3133 O 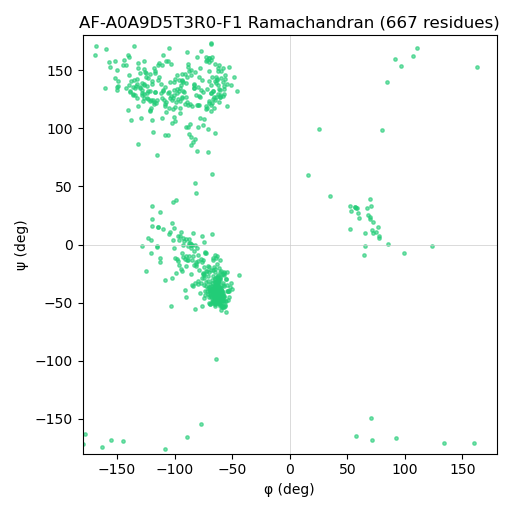O . LYS A 1 409 ? -3.357 -2.174 29.057 1.00 81.88 409 LYS A O 1
ATOM 3138 N N . ASP A 1 410 ? -4.856 -2.939 27.542 1.00 72.81 410 ASP A N 1
ATOM 3139 C CA . ASP A 1 410 ? -5.911 -1.967 27.803 1.00 72.81 410 ASP A CA 1
ATOM 3140 C C . ASP A 1 410 ? -6.832 -2.477 28.911 1.00 72.81 410 ASP A C 1
ATOM 3142 O O . ASP A 1 410 ? -7.663 -3.345 28.665 1.00 72.81 410 ASP A O 1
ATOM 3146 N N . GLU A 1 411 ? -6.696 -1.948 30.127 1.00 72.31 411 GLU A N 1
ATOM 3147 C CA . GLU A 1 411 ? -7.436 -2.398 31.317 1.00 72.31 411 GLU A CA 1
ATOM 3148 C C . GLU A 1 411 ? -8.967 -2.259 31.197 1.00 72.31 411 GLU A C 1
ATOM 3150 O O . GLU A 1 411 ? -9.695 -2.845 32.000 1.00 72.31 411 GLU A O 1
ATOM 3155 N N . THR A 1 412 ? -9.470 -1.529 30.195 1.00 63.47 412 THR A N 1
ATOM 3156 C CA . THR A 1 412 ? -10.910 -1.420 29.913 1.00 63.47 412 THR A CA 1
ATOM 3157 C C . THR A 1 412 ? -11.462 -2.608 29.122 1.00 63.47 412 THR A C 1
ATOM 3159 O O . THR A 1 412 ? -12.670 -2.857 29.151 1.00 63.47 412 THR A O 1
ATOM 3162 N N . LEU A 1 413 ? -10.599 -3.385 28.460 1.00 59.19 413 LEU A N 1
ATOM 3163 C CA . LEU A 1 413 ? -11.003 -4.569 27.712 1.00 59.19 413 LEU A CA 1
ATOM 3164 C C . LEU A 1 413 ? -11.172 -5.771 28.654 1.00 59.19 413 LEU A C 1
ATOM 3166 O O . LEU A 1 413 ? -10.275 -6.135 29.420 1.00 59.19 413 LEU A O 1
ATOM 3170 N N . ALA A 1 414 ? -12.324 -6.441 28.562 1.00 56.19 414 ALA A N 1
ATOM 3171 C CA . ALA A 1 414 ? -12.639 -7.621 29.375 1.00 56.19 414 ALA A CA 1
ATOM 3172 C C . ALA A 1 414 ? -11.757 -8.844 29.044 1.00 56.19 414 ALA A C 1
ATOM 3174 O O . ALA A 1 414 ? -11.704 -9.795 29.822 1.00 56.19 414 ALA A O 1
ATOM 3175 N N . ILE A 1 415 ? -11.027 -8.802 27.925 1.00 55.88 415 ILE A N 1
ATOM 3176 C CA . ILE A 1 415 ? -10.105 -9.849 27.461 1.00 55.88 415 ILE A CA 1
ATOM 3177 C C . ILE A 1 415 ? -8.897 -10.063 28.393 1.00 55.88 415 ILE A C 1
ATOM 3179 O O . ILE A 1 415 ? -8.173 -11.040 28.240 1.00 55.88 415 ILE A O 1
ATOM 3183 N N . ASN A 1 416 ? -8.673 -9.204 29.393 1.00 53.47 416 ASN A N 1
ATOM 3184 C CA . ASN A 1 416 ? -7.450 -9.205 30.207 1.00 53.47 416 ASN A CA 1
ATOM 3185 C C . ASN A 1 416 ? -7.295 -10.330 31.246 1.00 53.47 416 ASN A C 1
ATOM 3187 O O . ASN A 1 416 ? -6.253 -10.396 31.904 1.00 53.47 416 ASN A O 1
ATOM 3191 N N . GLU A 1 417 ? -8.223 -11.282 31.349 1.00 45.00 417 GLU A N 1
ATOM 3192 C CA . GLU A 1 417 ? -7.923 -12.585 31.968 1.00 45.00 417 GLU A CA 1
ATOM 3193 C C . GLU A 1 417 ? -7.243 -13.525 30.946 1.00 45.00 417 GLU A C 1
ATOM 3195 O O . GLU A 1 417 ? -7.681 -14.648 30.712 1.00 45.00 417 GLU A O 1
ATOM 3200 N N . GLY A 1 418 ? -6.154 -13.047 30.321 1.00 50.03 418 GLY A N 1
ATOM 3201 C CA . GLY A 1 418 ? -5.299 -13.814 29.399 1.00 50.03 418 GLY A CA 1
ATOM 3202 C C . GLY A 1 418 ? -5.086 -13.244 27.985 1.00 50.03 418 GLY A C 1
ATOM 3203 O O . GLY A 1 418 ? -4.361 -13.875 27.223 1.00 50.03 418 GLY A O 1
ATOM 3204 N N . GLY A 1 419 ? -5.681 -12.101 27.626 1.00 50.53 419 GLY A N 1
ATOM 3205 C CA . GLY A 1 419 ? -5.734 -11.577 26.252 1.00 50.53 419 GLY A CA 1
ATOM 3206 C C . GLY A 1 419 ? -4.700 -10.507 25.878 1.00 50.53 419 GLY A C 1
ATOM 3207 O O . GLY A 1 419 ? -4.290 -9.683 26.696 1.00 50.53 419 GLY A O 1
ATOM 3208 N N . GLU A 1 420 ? -4.292 -10.572 24.612 1.00 67.62 420 GLU A N 1
ATOM 3209 C CA . GLU A 1 420 ? -3.468 -9.624 23.848 1.00 67.62 420 GLU A CA 1
ATOM 3210 C C . GLU A 1 420 ? -4.264 -8.337 23.534 1.00 67.62 420 GLU A C 1
ATOM 3212 O O . GLU A 1 420 ? -5.490 -8.360 23.569 1.00 67.62 420 GLU A O 1
ATOM 3217 N N . GLY A 1 421 ? -3.583 -7.224 23.247 1.00 87.62 421 GLY A N 1
ATOM 3218 C CA . GLY A 1 421 ? -4.156 -5.890 23.035 1.00 87.62 421 GLY A CA 1
ATOM 3219 C C . GLY A 1 421 ? -5.079 -5.766 21.823 1.00 87.62 421 GLY A C 1
ATOM 3220 O O . GLY A 1 421 ? -6.264 -6.077 21.892 1.00 87.62 421 GLY A O 1
ATOM 3221 N N . TYR A 1 422 ? -4.558 -5.257 20.709 1.00 95.12 422 TYR A N 1
ATOM 3222 C CA . TYR A 1 422 ? -5.333 -5.016 19.488 1.00 95.12 422 TYR A CA 1
ATOM 3223 C C . TYR A 1 422 ? -4.770 -5.822 18.324 1.00 95.12 422 TYR A C 1
ATOM 3225 O O . TYR A 1 422 ? -3.559 -5.816 18.112 1.00 95.12 422 TYR A O 1
ATOM 3233 N N . ASN A 1 423 ? -5.636 -6.428 17.507 1.00 97.31 423 ASN A N 1
ATOM 3234 C CA . ASN A 1 423 ? -5.269 -6.814 16.144 1.00 97.31 423 ASN A CA 1
ATOM 3235 C C . ASN A 1 423 ? -4.919 -5.552 15.342 1.00 97.31 423 ASN A C 1
ATOM 3237 O O . ASN A 1 423 ? -5.481 -4.484 15.599 1.00 97.31 423 ASN A O 1
ATOM 3241 N N . PHE A 1 424 ? -4.048 -5.663 14.338 1.00 98.31 424 PHE A N 1
ATOM 3242 C CA . PHE A 1 424 ? -3.608 -4.501 13.570 1.00 98.31 424 PHE A CA 1
ATOM 3243 C C . PHE A 1 424 ? -3.578 -4.762 12.067 1.00 98.31 424 PHE A C 1
ATOM 3245 O O . PHE A 1 424 ? -2.975 -5.720 11.591 1.00 98.31 424 PHE A O 1
ATOM 3252 N N . TYR A 1 425 ? -4.190 -3.862 11.306 1.00 98.69 425 TYR A N 1
ATOM 3253 C CA . TYR A 1 425 ? -4.115 -3.821 9.853 1.00 98.69 425 TYR A CA 1
ATOM 3254 C C . TYR A 1 425 ? -3.613 -2.449 9.405 1.00 98.69 425 TYR A C 1
ATOM 3256 O O . TYR A 1 425 ? -4.136 -1.417 9.818 1.00 98.69 425 TYR A O 1
ATOM 3264 N N . PHE A 1 426 ? -2.607 -2.437 8.537 1.00 98.44 426 PHE A N 1
ATOM 3265 C CA . PHE A 1 426 ? -2.032 -1.219 7.975 1.00 98.44 426 PHE A CA 1
ATOM 3266 C C . PHE A 1 426 ? -2.284 -1.161 6.473 1.00 98.44 426 PHE A C 1
ATOM 3268 O O . PHE A 1 426 ? -2.156 -2.176 5.789 1.00 98.44 426 PHE A O 1
ATOM 3275 N N . ILE A 1 427 ? -2.576 0.024 5.947 1.00 97.19 427 ILE A N 1
ATOM 3276 C CA . ILE A 1 427 ? -2.609 0.287 4.508 1.00 97.19 427 ILE A CA 1
ATOM 3277 C C . ILE A 1 427 ? -1.909 1.608 4.197 1.00 97.19 427 ILE A C 1
ATOM 3279 O O . ILE A 1 427 ? -2.198 2.637 4.807 1.00 97.19 427 ILE A O 1
ATOM 3283 N N . ASN A 1 428 ? -0.973 1.583 3.250 1.00 95.31 428 ASN A N 1
ATOM 3284 C CA . ASN A 1 428 ? -0.149 2.750 2.951 1.00 95.31 428 ASN A CA 1
ATOM 3285 C C . ASN A 1 428 ? -0.943 3.841 2.206 1.00 95.31 428 ASN A C 1
ATOM 3287 O O . ASN A 1 428 ? -1.978 3.567 1.594 1.00 95.31 428 ASN A O 1
ATOM 3291 N N . GLY A 1 429 ? -0.466 5.080 2.273 1.00 96.19 429 GLY A N 1
ATOM 3292 C CA . GLY A 1 429 ? -1.000 6.238 1.562 1.00 96.19 429 GLY A CA 1
ATOM 3293 C C . GLY A 1 429 ? -0.392 6.451 0.172 1.00 96.19 429 GLY A C 1
ATOM 3294 O O . GLY A 1 429 ? 0.274 5.578 -0.382 1.00 96.19 429 GLY A O 1
ATOM 3295 N N . ALA A 1 430 ? -0.601 7.640 -0.402 1.00 95.44 430 ALA A N 1
ATOM 3296 C CA . ALA A 1 430 ? 0.134 8.077 -1.590 1.00 95.44 430 ALA A CA 1
ATOM 3297 C C . ALA A 1 430 ? 1.587 8.365 -1.200 1.00 95.44 430 ALA A C 1
ATOM 3299 O O . ALA A 1 430 ? 1.894 9.388 -0.594 1.00 95.44 430 ALA A O 1
ATOM 3300 N N . ILE A 1 431 ? 2.456 7.399 -1.480 1.00 93.25 431 ILE A N 1
ATOM 3301 C CA . ILE A 1 431 ? 3.734 7.288 -0.782 1.00 93.25 431 ILE A CA 1
ATOM 3302 C C . ILE A 1 431 ? 4.910 7.915 -1.533 1.00 93.25 431 ILE A C 1
ATOM 3304 O O . ILE A 1 431 ? 5.959 8.091 -0.928 1.00 93.25 431 ILE A O 1
ATOM 3308 N N . ALA A 1 432 ? 4.784 8.239 -2.827 1.00 92.81 432 ALA A N 1
ATOM 3309 C CA . ALA A 1 432 ? 5.940 8.582 -3.660 1.00 92.81 432 ALA A CA 1
ATOM 3310 C C . ALA A 1 432 ? 6.770 9.715 -3.050 1.00 92.81 432 ALA A C 1
ATOM 3312 O O . ALA A 1 432 ? 6.282 10.833 -2.867 1.00 92.81 432 ALA A O 1
ATOM 3313 N N . GLY A 1 433 ? 8.036 9.424 -2.755 1.00 87.50 433 GLY A N 1
ATOM 3314 C CA . GLY A 1 433 ? 8.956 10.382 -2.153 1.00 87.50 433 GLY A CA 1
ATOM 3315 C C . GLY A 1 433 ? 8.600 10.830 -0.726 1.00 87.50 433 GLY A C 1
ATOM 3316 O O . GLY A 1 433 ? 9.219 11.773 -0.234 1.00 87.50 433 GLY A O 1
ATOM 3317 N N . ILE A 1 434 ? 7.626 10.199 -0.061 1.00 92.69 434 ILE A N 1
ATOM 3318 C CA . ILE A 1 434 ? 7.229 10.486 1.322 1.00 92.69 434 ILE A CA 1
ATOM 3319 C C . ILE A 1 434 ? 7.817 9.428 2.247 1.00 92.69 434 ILE A C 1
ATOM 3321 O O . ILE A 1 434 ? 7.478 8.251 2.162 1.00 92.69 434 ILE A O 1
ATOM 3325 N N . TYR A 1 435 ? 8.685 9.849 3.154 1.00 91.44 435 TYR A N 1
ATOM 3326 C CA . TYR A 1 435 ? 9.458 8.980 4.036 1.00 91.44 435 TYR A CA 1
ATOM 3327 C C . TYR A 1 435 ? 9.056 9.181 5.486 1.00 91.44 435 TYR A C 1
ATOM 3329 O O . TYR A 1 435 ? 8.641 10.279 5.858 1.00 91.44 435 TYR A O 1
ATOM 3337 N N . MET A 1 436 ? 9.254 8.159 6.321 1.00 90.06 436 MET A N 1
ATOM 3338 C CA . MET A 1 436 ? 9.239 8.375 7.766 1.00 90.06 436 MET A CA 1
ATOM 3339 C C . MET A 1 436 ? 10.277 9.439 8.154 1.00 90.06 436 MET A C 1
ATOM 3341 O O . MET A 1 436 ? 11.369 9.527 7.581 1.00 90.06 436 MET A O 1
ATOM 3345 N N . ALA A 1 437 ? 9.929 10.276 9.123 1.00 86.38 437 ALA A N 1
ATOM 3346 C CA . ALA A 1 437 ? 10.841 11.233 9.722 1.00 86.38 437 ALA A CA 1
ATOM 3347 C C . ALA A 1 437 ? 10.850 11.059 11.232 1.00 86.38 437 ALA A C 1
ATOM 3349 O O . ALA A 1 437 ? 9.812 10.930 11.875 1.00 86.38 437 ALA A O 1
ATOM 3350 N N . ARG A 1 438 ? 12.051 11.108 11.799 1.00 80.19 438 ARG A N 1
ATOM 3351 C CA . ARG A 1 438 ? 12.259 11.133 13.242 1.00 80.19 438 ARG A CA 1
ATOM 3352 C C . ARG A 1 438 ? 12.501 12.556 13.736 1.00 80.19 438 ARG A C 1
ATOM 3354 O O . ARG A 1 438 ? 13.375 12.773 14.554 1.00 80.19 438 ARG A O 1
ATOM 3361 N N . GLY A 1 439 ? 11.802 13.549 13.188 1.00 70.38 439 GLY A N 1
ATOM 3362 C CA . GLY A 1 439 ? 11.923 14.929 13.665 1.00 70.38 439 GLY A CA 1
ATOM 3363 C C . GLY A 1 439 ? 11.309 15.079 15.056 1.00 70.38 439 GLY A C 1
ATOM 3364 O O . GLY A 1 439 ? 11.972 15.547 15.973 1.00 70.38 439 GLY A O 1
ATOM 3365 N N . LEU A 1 440 ? 10.064 14.614 15.215 1.00 66.12 440 LEU A N 1
ATOM 3366 C CA . LEU A 1 440 ? 9.358 14.601 16.506 1.00 66.12 440 LEU A CA 1
ATOM 3367 C C . LEU A 1 440 ? 9.674 13.353 17.344 1.00 66.12 440 LEU A C 1
ATOM 3369 O O . LEU A 1 440 ? 9.662 13.428 18.562 1.00 66.12 440 LEU A O 1
ATOM 3373 N N . THR A 1 441 ? 10.070 12.249 16.698 1.00 60.69 441 THR A N 1
ATOM 3374 C CA . THR A 1 441 ? 10.508 11.005 17.372 1.00 60.69 441 THR A CA 1
ATOM 3375 C C . THR A 1 441 ? 12.031 10.950 17.582 1.00 60.69 441 THR A C 1
ATOM 3377 O O . THR A 1 441 ? 12.607 9.910 17.931 1.00 60.69 441 THR A O 1
ATOM 3380 N N . GLY A 1 442 ? 12.723 12.044 17.258 1.00 68.94 442 GLY A N 1
ATOM 3381 C CA . GLY A 1 442 ? 14.174 12.144 17.247 1.00 68.94 442 GLY A CA 1
ATOM 3382 C C . GLY A 1 442 ? 14.687 12.309 18.653 1.00 68.94 442 GLY A C 1
ATOM 3383 O O . GLY A 1 442 ? 14.521 13.357 19.253 1.00 68.94 442 GLY A O 1
ATOM 3384 N N . ASP A 1 443 ? 15.318 11.274 19.179 1.00 68.75 443 ASP A N 1
ATOM 3385 C CA . ASP A 1 443 ? 15.927 11.281 20.509 1.00 68.75 443 ASP A CA 1
ATOM 3386 C C . ASP A 1 443 ? 17.443 11.457 20.448 1.00 68.75 443 ASP A C 1
ATOM 3388 O O . ASP A 1 443 ? 18.100 11.371 21.475 1.00 68.75 443 ASP A O 1
ATOM 3392 N N . SER A 1 444 ? 18.005 11.666 19.249 1.00 70.88 444 SER A N 1
ATOM 3393 C CA . SER A 1 444 ? 19.450 11.703 18.973 1.00 70.88 444 SER A CA 1
ATOM 3394 C C . SER A 1 444 ? 20.229 10.482 19.484 1.00 70.88 444 SER A C 1
ATOM 3396 O O . SER A 1 444 ? 21.463 10.514 19.510 1.00 70.88 444 SER A O 1
ATOM 3398 N N . VAL A 1 445 ? 19.540 9.402 19.877 1.00 73.00 445 VAL A N 1
ATOM 3399 C CA . VAL A 1 445 ? 20.188 8.183 20.350 1.00 73.00 445 VAL A CA 1
ATOM 3400 C C . VAL A 1 445 ? 20.860 7.521 19.148 1.00 73.00 445 VAL A C 1
ATOM 3402 O O . VAL A 1 445 ? 20.174 7.210 18.169 1.00 73.00 445 VAL A O 1
ATOM 3405 N N . PRO A 1 446 ? 22.189 7.305 19.185 1.00 71.50 446 PRO A N 1
ATOM 3406 C CA . PRO A 1 446 ? 22.885 6.651 18.087 1.00 71.50 446 PRO A CA 1
ATOM 3407 C C . PRO A 1 446 ? 22.342 5.239 17.884 1.00 71.50 446 PRO A C 1
ATOM 3409 O O . PRO A 1 446 ? 22.297 4.458 18.837 1.00 71.50 446 PRO A O 1
ATOM 3412 N N . THR A 1 447 ? 21.970 4.908 16.653 1.00 77.06 447 THR A N 1
ATOM 3413 C CA . THR A 1 447 ? 21.577 3.552 16.270 1.00 77.06 447 THR A CA 1
ATOM 3414 C C . THR A 1 447 ? 22.778 2.804 15.705 1.00 77.06 447 THR A C 1
ATOM 3416 O O . THR A 1 447 ? 23.588 3.365 14.962 1.00 77.06 447 THR A O 1
ATOM 3419 N N . VAL A 1 448 ? 22.940 1.541 16.101 1.00 79.25 448 VAL A N 1
ATOM 3420 C CA . VAL A 1 448 ? 23.995 0.667 15.551 1.00 79.25 448 VAL A CA 1
ATOM 3421 C C . VAL A 1 448 ? 23.515 0.010 14.264 1.00 79.25 448 VAL A C 1
ATOM 3423 O O . VAL A 1 448 ? 24.300 -0.170 13.337 1.00 79.25 448 VAL A O 1
ATOM 3426 N N . HIS A 1 449 ? 22.222 -0.304 14.208 1.00 85.00 449 HIS A N 1
ATOM 3427 C CA . HIS A 1 449 ? 21.543 -0.837 13.037 1.00 85.00 449 HIS A CA 1
ATOM 3428 C C . HIS A 1 449 ? 20.347 0.045 12.690 1.00 85.00 449 HIS A C 1
ATOM 3430 O O . HIS A 1 449 ? 19.648 0.540 13.575 1.00 85.00 449 HIS A O 1
ATOM 3436 N N . ARG A 1 450 ? 20.065 0.218 11.397 1.00 86.31 450 ARG A N 1
ATOM 3437 C CA . ARG A 1 450 ? 18.979 1.099 10.955 1.00 86.31 450 ARG A CA 1
ATOM 3438 C C . ARG A 1 450 ? 17.582 0.629 11.368 1.00 86.31 450 ARG A C 1
ATOM 3440 O O . ARG A 1 450 ? 16.727 1.473 11.619 1.00 86.31 450 ARG A O 1
ATOM 3447 N N . TYR A 1 451 ? 17.352 -0.678 11.528 1.00 88.94 451 TYR A N 1
ATOM 3448 C CA . TYR A 1 451 ? 16.060 -1.191 12.009 1.00 88.94 451 TYR A CA 1
ATOM 3449 C C . TYR A 1 451 ? 15.688 -0.659 13.404 1.00 88.94 451 TYR A C 1
ATOM 3451 O O . TYR A 1 451 ? 14.507 -0.587 13.738 1.00 88.94 451 TYR A O 1
ATOM 3459 N N . GLU A 1 452 ? 16.659 -0.222 14.216 1.00 89.31 452 GLU A N 1
ATOM 3460 C CA . GLU A 1 452 ? 16.400 0.415 15.514 1.00 89.31 452 GLU A CA 1
ATOM 3461 C C . GLU A 1 452 ? 15.634 1.740 15.359 1.00 89.31 452 GLU A C 1
ATOM 3463 O O . GLU A 1 452 ? 14.857 2.118 16.239 1.00 89.31 452 GLU A O 1
ATOM 3468 N N . GLU A 1 453 ? 15.792 2.431 14.226 1.00 89.50 453 GLU A N 1
ATOM 3469 C CA . GLU A 1 453 ? 14.987 3.608 13.887 1.00 89.50 453 GLU A CA 1
ATOM 3470 C C . GLU A 1 453 ? 13.525 3.220 13.623 1.00 89.50 453 GLU A C 1
ATOM 3472 O O . GLU A 1 453 ? 12.616 3.905 14.100 1.00 89.50 453 GLU A O 1
ATOM 3477 N N . SER A 1 454 ? 13.300 2.089 12.945 1.00 92.31 454 SER A N 1
ATOM 3478 C CA . SER A 1 454 ? 11.968 1.518 12.707 1.00 92.31 454 SER A CA 1
ATOM 3479 C C . SER A 1 454 ? 11.275 1.082 13.999 1.00 92.31 454 SER A C 1
ATOM 3481 O O . SER A 1 454 ? 10.076 1.321 14.150 1.00 92.31 454 SER A O 1
ATOM 3483 N N . ILE A 1 455 ? 12.016 0.545 14.978 1.00 92.25 455 ILE A N 1
ATOM 3484 C CA . ILE A 1 455 ? 11.487 0.249 16.323 1.00 92.25 455 ILE A CA 1
ATOM 3485 C C . ILE A 1 455 ? 10.934 1.517 16.971 1.00 92.25 455 ILE A C 1
ATOM 3487 O O . ILE A 1 455 ? 9.791 1.537 17.436 1.00 92.25 455 ILE A O 1
ATOM 3491 N N . ARG A 1 456 ? 11.750 2.575 17.016 1.00 89.75 456 ARG A N 1
ATOM 3492 C CA . ARG A 1 456 ? 11.411 3.824 17.710 1.00 89.75 456 ARG A CA 1
ATOM 3493 C C . ARG A 1 456 ? 10.237 4.526 17.034 1.00 89.75 456 ARG A C 1
ATOM 3495 O O . ARG A 1 456 ? 9.257 4.844 17.704 1.00 89.75 456 ARG A O 1
ATOM 3502 N N . TYR A 1 457 ? 10.299 4.695 15.711 1.00 92.81 457 TYR A N 1
ATOM 3503 C CA . TYR A 1 457 ? 9.219 5.312 14.941 1.00 92.81 457 TYR A CA 1
ATOM 3504 C C . TYR A 1 457 ? 7.921 4.499 15.042 1.00 92.81 457 TYR A C 1
ATOM 3506 O O . TYR A 1 457 ? 6.879 5.052 15.382 1.00 92.81 457 TYR A O 1
ATOM 3514 N N . GLY A 1 458 ? 7.981 3.180 14.831 1.00 95.12 458 GLY A N 1
ATOM 3515 C CA . GLY A 1 458 ? 6.801 2.316 14.878 1.00 95.12 458 GLY A CA 1
ATOM 3516 C C . GLY A 1 458 ? 6.137 2.275 16.255 1.00 95.12 458 GLY A C 1
ATOM 3517 O O . GLY A 1 458 ? 4.918 2.390 16.359 1.00 95.12 458 GLY A O 1
ATOM 3518 N N . THR A 1 459 ? 6.928 2.199 17.327 1.00 93.62 459 THR A N 1
ATOM 3519 C CA . THR A 1 459 ? 6.404 2.234 18.704 1.00 93.62 459 THR A CA 1
ATOM 3520 C C . THR A 1 459 ? 5.697 3.557 19.000 1.00 93.62 459 THR A C 1
ATOM 3522 O O . THR A 1 459 ? 4.622 3.566 19.600 1.00 93.62 459 THR A O 1
ATOM 3525 N N . GLU A 1 460 ? 6.265 4.686 18.567 1.00 93.44 460 GLU A N 1
ATOM 3526 C CA . GLU A 1 460 ? 5.654 5.998 18.786 1.00 93.44 460 GLU A CA 1
ATOM 3527 C C . GLU A 1 460 ? 4.371 6.188 17.968 1.00 93.44 460 GLU A C 1
ATOM 3529 O O . GLU A 1 460 ? 3.368 6.651 18.511 1.00 93.44 460 GLU A O 1
ATOM 3534 N N . ILE A 1 461 ? 4.336 5.732 16.711 1.00 96.19 461 ILE A N 1
ATOM 3535 C CA . ILE A 1 461 ? 3.090 5.704 15.933 1.00 96.19 461 ILE A CA 1
ATOM 3536 C C . ILE A 1 461 ? 2.045 4.794 16.598 1.00 96.19 461 ILE A C 1
ATOM 3538 O O . ILE A 1 461 ? 0.866 5.143 16.623 1.00 96.19 461 ILE A O 1
ATOM 3542 N N . GLY A 1 462 ? 2.448 3.667 17.193 1.00 96.69 462 GLY A N 1
ATOM 3543 C CA . GLY A 1 462 ? 1.560 2.813 17.987 1.00 96.69 462 GLY A CA 1
ATOM 3544 C C . GLY A 1 462 ? 0.922 3.550 19.173 1.00 96.69 462 GLY A C 1
ATOM 3545 O O . GLY A 1 462 ? -0.286 3.446 19.384 1.00 96.69 462 GLY A O 1
ATOM 3546 N N . ARG A 1 463 ? 1.699 4.361 19.900 1.00 95.00 463 ARG A N 1
ATOM 3547 C CA . ARG A 1 463 ? 1.196 5.235 20.980 1.00 95.00 463 ARG A CA 1
ATOM 3548 C C . ARG A 1 463 ? 0.224 6.289 20.457 1.00 95.00 463 ARG A C 1
ATOM 3550 O O . ARG A 1 463 ? -0.874 6.431 20.992 1.00 95.00 463 ARG A O 1
ATOM 3557 N N . ILE A 1 464 ? 0.595 6.974 19.376 1.00 96.00 464 ILE A N 1
ATOM 3558 C CA . ILE A 1 464 ? -0.239 7.977 18.699 1.00 96.00 464 ILE A CA 1
ATOM 3559 C C . ILE A 1 464 ? -1.575 7.374 18.262 1.00 96.00 464 ILE A C 1
ATOM 3561 O O . ILE A 1 464 ? -2.627 7.975 18.479 1.00 96.00 464 ILE A O 1
ATOM 3565 N N . LEU A 1 465 ? -1.547 6.166 17.693 1.00 97.88 465 LEU A N 1
ATOM 3566 C CA . LEU A 1 465 ? -2.744 5.443 17.289 1.00 97.88 465 LEU A CA 1
ATOM 3567 C C . LEU A 1 465 ? -3.651 5.116 18.468 1.00 97.88 465 LEU A C 1
ATOM 3569 O O . LEU A 1 465 ? -4.850 5.091 18.257 1.00 97.88 465 LEU A O 1
ATOM 3573 N N . LEU A 1 466 ? -3.154 4.896 19.684 1.00 96.06 466 LEU A N 1
ATOM 3574 C CA . LEU A 1 466 ? -4.015 4.728 20.864 1.00 96.06 466 LEU A CA 1
ATOM 3575 C C . LEU A 1 466 ? -4.563 6.076 21.366 1.00 96.06 466 LEU A C 1
ATOM 3577 O O . LEU A 1 466 ? -5.705 6.150 21.809 1.00 96.06 466 LEU A O 1
ATOM 3581 N N . ALA A 1 467 ? -3.788 7.150 21.218 1.00 96.19 467 ALA A N 1
ATOM 3582 C CA . ALA A 1 467 ? -4.032 8.446 21.847 1.00 96.19 467 ALA A CA 1
ATOM 3583 C C . ALA A 1 467 ? -4.835 9.474 21.029 1.00 96.19 467 ALA A C 1
ATOM 3585 O O . ALA A 1 467 ? -5.065 10.583 21.514 1.00 96.19 467 ALA A O 1
ATOM 3586 N N . LEU A 1 468 ? -5.258 9.162 19.795 1.00 97.31 468 LEU A N 1
ATOM 3587 C CA . LEU A 1 468 ? -5.918 10.132 18.899 1.00 97.31 468 LEU A CA 1
ATOM 3588 C C . LEU A 1 468 ? -7.079 10.903 19.544 1.00 97.31 468 LEU A C 1
ATOM 3590 O O . LEU A 1 468 ? -7.228 12.097 19.297 1.00 97.31 468 LEU A O 1
ATOM 3594 N N . ASN A 1 469 ? -7.871 10.239 20.378 1.00 96.06 469 ASN A N 1
ATOM 3595 C CA . ASN A 1 469 ? -9.039 10.781 21.071 1.00 96.06 469 ASN A CA 1
ATOM 3596 C C . ASN A 1 469 ? -8.790 11.079 22.561 1.00 96.06 469 ASN A C 1
ATOM 3598 O O . ASN A 1 469 ? -9.741 11.367 23.283 1.00 96.06 469 ASN A O 1
ATOM 3602 N N . MET A 1 470 ? -7.536 11.033 23.018 1.00 95.75 470 MET A N 1
ATOM 3603 C CA . MET A 1 470 ? -7.148 11.302 24.404 1.00 95.75 470 MET A CA 1
ATOM 3604 C C . MET A 1 470 ? -6.604 12.724 24.571 1.00 95.75 470 MET A C 1
ATOM 3606 O O . MET A 1 470 ? -5.885 13.250 23.716 1.00 95.75 470 MET A O 1
ATOM 3610 N N . THR A 1 471 ? -6.933 13.349 25.695 1.00 95.56 471 THR A N 1
ATOM 3611 C CA . THR A 1 471 ? -6.310 14.594 26.160 1.00 95.56 471 THR A CA 1
ATOM 3612 C C . THR A 1 471 ? -4.868 14.350 26.616 1.00 95.56 471 THR A C 1
ATOM 3614 O O . THR A 1 471 ? -4.495 13.229 26.956 1.00 95.56 471 THR A O 1
ATOM 3617 N N . GLU A 1 472 ? -4.051 15.404 26.686 1.00 94.56 472 GLU A N 1
ATOM 3618 C CA . GLU A 1 472 ? -2.691 15.315 27.247 1.00 94.56 472 GLU A CA 1
ATOM 3619 C C . GLU A 1 472 ? -2.667 14.730 28.664 1.00 94.56 472 GLU A C 1
ATOM 3621 O O . GLU A 1 472 ? -1.798 13.924 28.987 1.00 94.56 472 GLU A O 1
ATOM 3626 N N . GLU A 1 473 ? -3.633 15.109 29.506 1.00 94.00 473 GLU A N 1
ATOM 3627 C CA . GLU A 1 473 ? -3.739 14.622 30.884 1.00 94.00 473 GLU A CA 1
ATOM 3628 C C . GLU A 1 473 ? -3.970 13.104 30.924 1.00 94.00 473 GLU A C 1
ATOM 3630 O O . GLU A 1 473 ? -3.342 12.401 31.717 1.00 94.00 473 GLU A O 1
ATOM 3635 N N . GLU A 1 474 ? -4.829 12.586 30.042 1.00 94.06 474 GLU A N 1
ATOM 3636 C CA . GLU A 1 474 ? -5.096 11.149 29.914 1.00 94.06 474 GLU A CA 1
ATOM 3637 C C . GLU A 1 474 ? -3.894 10.392 29.340 1.00 94.06 474 GLU A C 1
ATOM 3639 O O . GLU A 1 474 ? -3.590 9.291 29.804 1.00 94.06 474 GLU A O 1
ATOM 3644 N N . ILE A 1 475 ? -3.190 10.978 28.365 1.00 94.06 475 ILE A N 1
ATOM 3645 C CA . ILE A 1 475 ? -1.958 10.405 27.806 1.00 94.06 475 ILE A CA 1
ATOM 3646 C C . ILE A 1 475 ? -0.902 10.283 28.905 1.00 94.06 475 ILE A C 1
ATOM 3648 O O . ILE A 1 475 ? -0.355 9.201 29.117 1.00 94.06 475 ILE A O 1
ATOM 3652 N N . LEU A 1 476 ? -0.649 11.366 29.645 1.00 91.75 476 LEU A N 1
ATOM 3653 C CA . LEU A 1 476 ? 0.349 11.408 30.714 1.00 91.75 476 LEU A CA 1
ATOM 3654 C C . LEU A 1 476 ? 0.017 10.444 31.861 1.00 91.75 476 LEU A C 1
ATOM 3656 O O . LEU A 1 476 ? 0.922 9.870 32.466 1.00 91.75 476 LEU A O 1
ATOM 3660 N N . ALA A 1 477 ? -1.269 10.242 32.154 1.00 92.06 477 ALA A N 1
ATOM 3661 C CA . ALA A 1 477 ? -1.714 9.320 33.195 1.00 92.06 477 ALA A CA 1
ATOM 3662 C C . ALA A 1 477 ? -1.395 7.843 32.884 1.00 92.06 477 ALA A C 1
ATOM 3664 O O . ALA A 1 477 ? -1.373 7.025 33.808 1.00 92.06 477 ALA A O 1
ATOM 3665 N N . ASN A 1 478 ? -1.130 7.492 31.621 1.00 90.62 478 ASN A N 1
ATOM 3666 C CA . ASN A 1 478 ? -0.779 6.139 31.203 1.00 90.62 478 ASN A CA 1
ATOM 3667 C C . ASN A 1 478 ? 0.621 6.097 30.577 1.00 90.62 478 ASN A C 1
ATOM 3669 O O . ASN A 1 478 ? 0.790 6.308 29.379 1.00 90.62 478 ASN A O 1
ATOM 3673 N N . ASP A 1 479 ? 1.620 5.726 31.381 1.00 89.56 479 ASP A N 1
ATOM 3674 C CA . ASP A 1 479 ? 3.028 5.671 30.961 1.00 89.56 479 ASP A CA 1
ATOM 3675 C C . ASP A 1 479 ? 3.294 4.745 29.762 1.00 89.56 479 ASP A C 1
ATOM 3677 O O . ASP A 1 479 ? 4.226 4.971 28.993 1.00 89.56 479 ASP A O 1
ATOM 3681 N N . LYS A 1 480 ? 2.450 3.729 29.531 1.00 89.00 480 LYS A N 1
ATOM 3682 C CA . LYS A 1 480 ? 2.584 2.902 28.324 1.00 89.00 480 LYS A CA 1
ATOM 3683 C C . LYS A 1 480 ? 2.303 3.729 27.075 1.00 89.00 480 LYS A C 1
ATOM 3685 O O . LYS A 1 480 ? 3.044 3.575 26.105 1.00 89.00 480 LYS A O 1
ATOM 3690 N N . ILE A 1 481 ? 1.283 4.591 27.121 1.00 92.00 481 ILE A N 1
ATOM 3691 C CA . ILE A 1 481 ? 0.882 5.482 26.026 1.00 92.00 481 ILE A CA 1
ATOM 3692 C C . ILE A 1 481 ? 1.847 6.661 25.932 1.00 92.00 481 ILE A C 1
ATOM 3694 O O . ILE A 1 481 ? 2.412 6.872 24.867 1.00 92.00 481 ILE A O 1
ATOM 3698 N N . SER A 1 482 ? 2.093 7.403 27.016 1.00 90.56 482 SER A N 1
ATOM 3699 C CA . SER A 1 482 ? 3.011 8.552 26.965 1.00 90.56 482 SER A CA 1
ATOM 3700 C C . SER A 1 482 ? 4.436 8.131 26.588 1.00 90.56 482 SER A C 1
ATOM 3702 O O . SER A 1 482 ? 5.102 8.816 25.811 1.00 90.56 482 SER A O 1
ATOM 3704 N N . GLY A 1 483 ? 4.891 6.976 27.088 1.00 88.00 483 GLY A N 1
ATOM 3705 C CA . GLY A 1 483 ? 6.260 6.490 26.940 1.00 88.00 483 GLY A CA 1
ATOM 3706 C C . GLY A 1 483 ? 7.282 7.255 27.779 1.00 88.00 483 GLY A C 1
ATOM 3707 O O . GLY A 1 483 ? 8.482 7.080 27.563 1.00 88.00 483 GLY A O 1
ATOM 3708 N N . GLU A 1 484 ? 6.825 8.118 28.688 1.00 84.44 484 GLU A N 1
ATOM 3709 C CA . GLU A 1 484 ? 7.649 9.148 29.316 1.00 84.44 484 GLU A CA 1
ATOM 3710 C C . GLU A 1 484 ? 8.800 8.554 30.142 1.00 84.44 484 GLU A C 1
ATOM 3712 O O . GLU A 1 484 ? 9.919 9.067 30.085 1.00 84.44 484 GLU A O 1
ATOM 3717 N N . SER A 1 485 ? 8.564 7.454 30.863 1.00 85.31 485 SER A N 1
ATOM 3718 C CA . SER A 1 485 ? 9.599 6.784 31.659 1.00 85.31 485 SER A CA 1
ATOM 3719 C C . SER A 1 485 ? 10.772 6.285 30.806 1.00 85.31 485 SER A C 1
ATOM 3721 O O . SER A 1 485 ? 11.924 6.613 31.088 1.00 85.31 485 SER A O 1
ATOM 3723 N N . ILE A 1 486 ? 10.475 5.551 29.730 1.00 83.56 486 ILE A N 1
ATOM 3724 C CA . ILE A 1 486 ? 11.466 4.965 28.816 1.00 83.56 486 ILE A CA 1
ATOM 3725 C C . ILE A 1 486 ? 12.217 6.067 28.067 1.00 83.56 486 ILE A C 1
ATOM 3727 O O . ILE A 1 486 ? 13.435 6.002 27.916 1.00 83.56 486 ILE A O 1
ATOM 3731 N N . ILE A 1 487 ? 11.494 7.094 27.615 1.00 79.94 487 ILE A N 1
ATOM 3732 C CA . ILE A 1 487 ? 12.079 8.246 26.926 1.00 79.94 487 ILE A CA 1
ATOM 3733 C C . ILE A 1 487 ? 13.074 8.960 27.850 1.00 79.94 487 ILE A C 1
ATOM 3735 O O . ILE A 1 487 ? 14.215 9.197 27.455 1.00 79.94 487 ILE A O 1
ATOM 3739 N N . LYS A 1 488 ? 12.681 9.253 29.098 1.00 80.75 488 LYS A N 1
ATOM 3740 C CA . LYS A 1 488 ? 13.563 9.892 30.088 1.00 80.75 488 LYS A CA 1
ATOM 3741 C C . LYS A 1 488 ? 14.791 9.037 30.396 1.00 80.75 488 LYS A C 1
ATOM 3743 O O . LYS A 1 488 ? 15.891 9.581 30.437 1.00 80.75 488 LYS A O 1
ATOM 3748 N N . GLU A 1 489 ? 14.628 7.725 30.564 1.00 83.25 489 GLU A N 1
ATOM 3749 C CA . GLU A 1 489 ? 15.748 6.808 30.814 1.00 83.25 489 GLU A CA 1
ATOM 3750 C C . GLU A 1 489 ? 16.778 6.840 29.674 1.00 83.25 489 GLU A C 1
ATOM 3752 O O . GLU A 1 489 ? 17.976 6.985 29.924 1.00 83.25 489 GLU A O 1
ATOM 3757 N N . GLU A 1 490 ? 16.332 6.756 28.420 1.00 78.31 490 GLU A N 1
ATOM 3758 C CA . GLU A 1 490 ? 17.222 6.784 27.253 1.00 78.31 490 GLU A CA 1
ATOM 3759 C C . GLU A 1 490 ? 17.910 8.148 27.091 1.00 78.31 490 GLU A C 1
ATOM 3761 O O . GLU A 1 490 ? 19.120 8.213 26.851 1.00 78.31 490 GLU A O 1
ATOM 3766 N N . ILE A 1 491 ? 17.177 9.241 27.310 1.00 77.00 491 ILE A N 1
ATOM 3767 C CA . ILE A 1 491 ? 17.725 10.601 27.309 1.00 77.00 491 ILE A CA 1
ATOM 3768 C C . ILE A 1 491 ? 18.814 10.763 28.379 1.00 77.00 491 ILE A C 1
ATOM 3770 O O . ILE A 1 491 ? 19.890 11.297 28.095 1.00 77.00 491 ILE A O 1
ATOM 3774 N N . GLU A 1 492 ? 18.566 10.306 29.608 1.00 81.56 492 GLU A N 1
ATOM 3775 C CA . GLU A 1 492 ? 19.531 10.382 30.710 1.00 81.56 492 GLU A CA 1
ATOM 3776 C C . GLU A 1 492 ? 20.773 9.534 30.431 1.00 81.56 492 GLU A C 1
ATOM 3778 O O . GLU A 1 492 ? 21.902 10.016 30.574 1.00 81.56 492 GLU A O 1
ATOM 3783 N N . LYS A 1 493 ? 20.572 8.293 29.981 1.00 81.50 493 LYS A N 1
ATOM 3784 C CA . LYS A 1 493 ? 21.634 7.335 29.646 1.00 81.50 493 LYS A CA 1
ATOM 3785 C C . LYS A 1 493 ? 22.588 7.863 28.577 1.00 81.50 493 LYS A C 1
ATOM 3787 O O . LYS A 1 493 ? 23.784 7.575 28.642 1.00 81.50 493 LYS A O 1
ATOM 3792 N N . HIS A 1 494 ? 22.082 8.634 27.617 1.00 77.06 494 HIS A N 1
ATOM 3793 C CA . HIS A 1 494 ? 22.878 9.187 26.523 1.00 77.06 494 HIS A CA 1
ATOM 3794 C C . HIS A 1 494 ? 23.286 10.661 26.721 1.00 77.06 494 HIS A C 1
ATOM 3796 O O . HIS A 1 494 ? 24.063 11.180 25.920 1.00 77.06 494 HIS A O 1
ATOM 3802 N N . GLY A 1 495 ? 22.844 11.325 27.797 1.00 76.44 495 GLY A N 1
ATOM 3803 C CA . GLY A 1 495 ? 23.176 12.729 28.081 1.00 76.44 495 GLY A CA 1
ATOM 3804 C C . GLY A 1 495 ? 22.522 13.716 27.107 1.00 76.44 495 GLY A C 1
ATOM 3805 O O . GLY A 1 495 ? 23.157 14.677 26.679 1.00 76.44 495 GLY A O 1
ATOM 3806 N N . LEU A 1 496 ? 21.273 13.446 26.728 1.00 72.19 496 LEU A N 1
ATOM 3807 C CA . LEU A 1 496 ? 20.577 14.028 25.578 1.00 72.19 496 LEU A CA 1
ATOM 3808 C C . LEU A 1 496 ? 19.398 14.942 25.972 1.00 72.19 496 LEU A C 1
ATOM 3810 O O . LEU A 1 496 ? 18.439 15.067 25.210 1.00 72.19 496 LEU A O 1
ATOM 3814 N N . GLN A 1 497 ? 19.456 15.568 27.160 1.00 66.06 497 GLN A N 1
ATOM 3815 C CA . GLN A 1 497 ? 18.312 16.236 27.817 1.00 66.06 497 GLN A CA 1
ATOM 3816 C C . GLN A 1 497 ? 17.585 17.301 26.977 1.00 66.06 497 GLN A C 1
ATOM 3818 O O . GLN A 1 497 ? 16.402 17.523 27.210 1.00 66.06 497 GLN A O 1
ATOM 3823 N N . ASP A 1 498 ? 18.250 17.901 25.987 1.00 65.19 498 ASP A N 1
ATOM 3824 C CA . ASP A 1 498 ? 17.689 18.960 25.135 1.00 65.19 498 ASP A CA 1
ATOM 3825 C C . ASP A 1 498 ? 17.305 18.483 23.715 1.00 65.19 498 ASP A C 1
ATOM 3827 O O . ASP A 1 498 ? 17.056 19.310 22.839 1.00 65.19 498 ASP A O 1
ATOM 3831 N N . SER A 1 499 ? 17.321 17.172 23.439 1.00 65.69 499 SER A N 1
ATOM 3832 C CA . SER A 1 499 ? 17.282 16.659 22.055 1.00 65.69 499 SER A CA 1
ATOM 3833 C C . SER A 1 499 ? 16.021 15.899 21.637 1.00 65.69 499 SER A C 1
ATOM 3835 O O . SER A 1 499 ? 15.855 15.688 20.440 1.00 65.69 499 SER A O 1
ATOM 3837 N N . TYR A 1 500 ? 15.138 15.529 22.572 1.00 70.62 500 TYR A N 1
ATOM 3838 C CA . TYR A 1 500 ? 13.860 14.872 22.270 1.00 70.62 500 TYR A CA 1
ATOM 3839 C C . TYR A 1 500 ? 12.686 15.813 22.539 1.00 70.62 500 TYR A C 1
ATOM 3841 O O . TYR A 1 500 ? 12.606 16.424 23.605 1.00 70.62 500 TYR A O 1
ATOM 3849 N N . THR A 1 501 ? 11.760 15.896 21.583 1.00 73.50 501 THR A N 1
ATOM 3850 C CA . THR A 1 501 ? 10.494 16.620 21.753 1.00 73.50 501 THR A CA 1
ATOM 3851 C C . THR A 1 501 ? 9.431 15.635 22.212 1.00 73.50 501 THR A C 1
ATOM 3853 O O . THR A 1 501 ? 9.220 14.614 21.567 1.00 73.50 501 THR A O 1
ATOM 3856 N N . ILE A 1 502 ? 8.751 15.927 23.320 1.00 80.19 502 ILE A N 1
ATOM 3857 C CA . ILE A 1 502 ? 7.667 15.073 23.807 1.00 80.19 502 ILE A CA 1
ATOM 3858 C C . ILE A 1 502 ? 6.521 15.108 22.791 1.00 80.19 502 ILE A C 1
ATOM 3860 O O . ILE A 1 502 ? 5.922 16.155 22.565 1.00 80.19 502 ILE A O 1
ATOM 3864 N N . TRP A 1 503 ? 6.198 13.960 22.192 1.00 86.62 503 TRP A N 1
ATOM 3865 C CA . TRP A 1 503 ? 5.247 13.886 21.077 1.00 86.62 503 TRP A CA 1
ATOM 3866 C C . TRP A 1 503 ? 3.826 14.370 21.415 1.00 86.62 503 TRP A C 1
ATOM 3868 O O . TRP A 1 503 ? 3.105 14.835 20.534 1.00 86.62 503 TRP A O 1
ATOM 3878 N N . TYR A 1 504 ? 3.417 14.260 22.683 1.00 88.38 504 TYR A N 1
ATOM 3879 C CA . TYR A 1 504 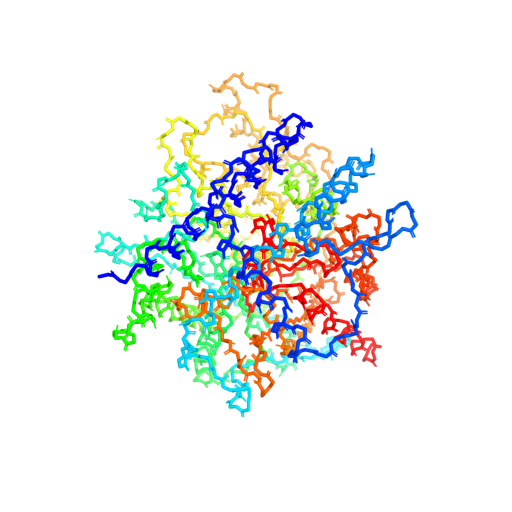? 2.102 14.696 23.158 1.00 88.38 504 TYR A CA 1
ATOM 3880 C C . TYR A 1 504 ? 2.082 16.143 23.676 1.00 88.38 504 TYR A C 1
ATOM 3882 O O . TYR A 1 504 ? 1.051 16.591 24.165 1.00 88.38 504 TYR A O 1
ATOM 3890 N N . GLU A 1 505 ? 3.186 16.890 23.601 1.00 87.12 505 GLU A N 1
ATOM 3891 C CA . GLU A 1 505 ? 3.197 18.303 23.988 1.00 87.12 505 GLU A CA 1
ATOM 3892 C C . GLU A 1 505 ? 2.410 19.152 22.971 1.00 87.12 505 GLU A C 1
ATOM 3894 O O . GLU A 1 505 ? 2.695 19.148 21.774 1.00 87.12 505 GLU A O 1
ATOM 3899 N N . GLY A 1 506 ? 1.400 19.892 23.435 1.00 87.62 506 GLY A N 1
ATOM 3900 C CA . GLY A 1 506 ? 0.471 20.628 22.571 1.00 87.62 506 GLY A CA 1
ATOM 3901 C C . GLY A 1 506 ? -0.582 19.738 21.894 1.00 87.62 506 GLY A C 1
ATOM 3902 O O . GLY A 1 506 ? -1.228 20.168 20.929 1.00 87.62 506 GLY A O 1
ATOM 3903 N N . TRP A 1 507 ? -0.760 18.500 22.361 1.00 92.50 507 TRP A N 1
ATOM 3904 C CA . TRP A 1 507 ? -1.688 17.539 21.786 1.00 92.50 507 TRP A CA 1
ATOM 3905 C C . TRP A 1 507 ? -3.142 17.950 21.995 1.00 92.50 507 TRP A C 1
ATOM 3907 O O . TRP A 1 507 ? -3.620 18.233 23.092 1.00 92.50 507 TRP A O 1
ATOM 3917 N N . THR A 1 508 ? -3.892 17.915 20.901 1.00 94.69 508 THR A N 1
ATOM 3918 C CA . THR A 1 508 ? -5.337 18.141 20.898 1.00 94.69 508 THR A CA 1
ATOM 3919 C C . THR A 1 508 ? -6.043 16.867 20.445 1.00 94.69 508 THR A C 1
ATOM 3921 O O . THR A 1 508 ? -5.760 16.396 19.339 1.00 94.69 508 THR A O 1
ATOM 3924 N N . PRO A 1 509 ? -6.952 16.284 21.244 1.00 96.50 509 PRO A N 1
ATOM 3925 C CA . PRO A 1 509 ? -7.690 15.106 20.808 1.00 96.50 509 PRO A CA 1
ATOM 3926 C C . PRO A 1 509 ? -8.553 15.426 19.587 1.00 96.50 509 PRO A C 1
ATOM 3928 O O . PRO A 1 509 ? -9.047 16.547 19.426 1.00 96.50 509 PRO A O 1
ATOM 3931 N N . VAL A 1 510 ? -8.761 14.425 18.739 1.00 97.00 510 VAL A N 1
ATOM 3932 C CA . VAL A 1 510 ? -9.768 14.452 17.676 1.00 97.00 510 VAL A CA 1
ATOM 3933 C C . VAL A 1 510 ? -10.976 13.614 18.074 1.00 97.00 510 VAL A C 1
ATOM 3935 O O . VAL A 1 510 ? -10.880 12.696 18.885 1.00 97.00 510 VAL A O 1
ATOM 3938 N N . GLU A 1 511 ? -12.127 13.941 17.495 1.00 95.44 511 GLU A N 1
ATOM 3939 C CA . GLU A 1 511 ? -13.348 13.172 17.714 1.00 95.44 511 GLU A CA 1
ATOM 3940 C C . GLU A 1 511 ? -13.190 11.738 17.183 1.00 95.44 511 GLU A C 1
ATOM 3942 O O . GLU A 1 511 ? -12.592 11.495 16.127 1.00 95.44 511 GLU A O 1
ATOM 3947 N N . GLU A 1 512 ? -13.748 10.785 17.923 1.00 96.88 512 GLU A N 1
ATOM 3948 C CA . GLU A 1 512 ? -13.968 9.423 17.458 1.00 96.88 512 GLU A CA 1
ATOM 3949 C C . GLU A 1 512 ? -15.452 9.249 17.147 1.00 96.88 512 GLU A C 1
ATOM 3951 O O . GLU A 1 512 ? -16.303 9.399 18.024 1.00 96.88 512 GLU A O 1
ATOM 3956 N N . VAL A 1 513 ? -15.760 8.975 15.881 1.00 97.50 513 VAL A N 1
ATOM 3957 C CA . VAL A 1 513 ? -17.141 8.875 15.396 1.00 97.50 513 VAL A CA 1
ATOM 3958 C C . VAL A 1 513 ? -17.481 7.434 15.058 1.00 97.50 513 VAL A C 1
ATOM 3960 O O . VAL A 1 513 ? -16.718 6.759 14.371 1.00 97.50 513 VAL A O 1
ATOM 3963 N N . GLU A 1 514 ? -18.639 6.963 15.510 1.00 98.25 514 GLU A N 1
ATOM 3964 C CA . GLU A 1 514 ? -19.178 5.675 15.074 1.00 98.25 514 GLU A CA 1
ATOM 3965 C C . GLU A 1 514 ? -19.595 5.749 13.597 1.00 98.25 514 GLU A C 1
ATOM 3967 O O . GLU A 1 514 ? -20.167 6.742 13.135 1.00 98.25 514 GLU A O 1
ATOM 3972 N N . LEU A 1 515 ? -19.274 4.700 12.845 1.00 98.38 515 LEU A N 1
ATOM 3973 C CA . LEU A 1 515 ? -19.553 4.578 11.424 1.00 98.38 515 LEU A CA 1
ATOM 3974 C C . LEU A 1 515 ? -20.782 3.711 11.177 1.00 98.38 515 LEU A C 1
ATOM 3976 O O . LEU A 1 515 ? -20.841 2.552 11.584 1.00 98.38 515 LEU A O 1
ATOM 3980 N N . GLU A 1 516 ? -21.713 4.243 10.394 1.00 97.81 516 GLU A N 1
ATOM 3981 C CA . GLU A 1 516 ? -22.849 3.486 9.876 1.00 97.81 516 GLU A CA 1
ATOM 3982 C C . GLU A 1 516 ? -22.383 2.287 9.021 1.00 97.81 516 GLU A C 1
ATOM 3984 O O . GLU A 1 516 ? -21.421 2.431 8.262 1.00 97.81 516 GLU A O 1
ATOM 3989 N N . PRO A 1 517 ? -23.065 1.129 9.074 1.00 98.38 517 PRO A N 1
ATOM 3990 C CA . PRO A 1 517 ? -22.724 -0.071 8.311 1.00 98.38 517 PRO A CA 1
ATOM 3991 C C . PRO A 1 517 ? -23.020 0.077 6.816 1.00 98.38 517 PRO A C 1
ATOM 3993 O O . PRO A 1 517 ? -24.034 -0.383 6.290 1.00 98.38 517 PRO A O 1
ATOM 3996 N N . LEU A 1 518 ? -22.102 0.756 6.129 1.00 98.56 518 LEU A N 1
ATOM 3997 C CA . LEU A 1 518 ? -22.110 1.010 4.696 1.00 98.56 518 LEU A CA 1
ATOM 3998 C C . LEU A 1 518 ? -20.693 0.886 4.136 1.00 98.56 518 LEU A C 1
ATOM 4000 O O . LEU A 1 518 ? -19.832 1.709 4.453 1.00 98.56 518 LEU A O 1
ATOM 4004 N N . LEU A 1 519 ? -20.479 -0.098 3.262 1.00 98.75 519 LEU A N 1
ATOM 4005 C CA . LEU A 1 519 ? -19.210 -0.306 2.566 1.00 98.75 519 LEU A CA 1
ATOM 4006 C C . LEU A 1 519 ? -19.385 -0.205 1.052 1.00 98.75 519 LEU A C 1
ATOM 4008 O O . LEU A 1 519 ? -19.921 -1.112 0.409 1.00 98.75 519 LEU A O 1
ATOM 4012 N N . ASN A 1 520 ? -18.899 0.877 0.455 1.00 98.75 520 ASN A N 1
ATOM 4013 C CA . ASN A 1 520 ? -18.843 1.007 -0.998 1.00 98.75 520 ASN A CA 1
ATOM 4014 C C . ASN A 1 520 ? -17.419 0.744 -1.471 1.00 98.75 520 ASN A C 1
ATOM 4016 O O . ASN A 1 520 ? -16.484 1.401 -1.031 1.00 98.75 520 ASN A O 1
ATOM 4020 N N . VAL A 1 521 ? -17.269 -0.212 -2.379 1.00 98.75 521 VAL A N 1
ATOM 4021 C CA . VAL A 1 521 ? -16.022 -0.516 -3.080 1.00 98.75 521 VAL A CA 1
ATOM 4022 C C . VAL A 1 521 ? -16.347 -0.509 -4.563 1.00 98.75 521 VAL A C 1
ATOM 4024 O O . VAL A 1 521 ? -17.246 -1.228 -5.004 1.00 98.75 521 VAL A O 1
ATOM 4027 N N . ILE A 1 522 ? -15.639 0.314 -5.326 1.00 98.69 522 ILE A N 1
ATOM 4028 C CA . ILE A 1 522 ? -15.817 0.450 -6.773 1.00 98.69 522 ILE A CA 1
ATOM 4029 C C . ILE A 1 522 ? -14.437 0.375 -7.400 1.00 98.69 522 ILE A C 1
ATOM 4031 O O . ILE A 1 522 ? -13.581 1.198 -7.092 1.00 98.69 522 ILE A O 1
ATOM 4035 N N . ILE A 1 523 ? -14.210 -0.606 -8.263 1.00 98.69 523 ILE A N 1
ATOM 4036 C CA . ILE A 1 523 ? -12.909 -0.827 -8.898 1.00 98.69 523 ILE A CA 1
ATOM 4037 C C . ILE A 1 523 ? -13.117 -0.882 -10.404 1.00 98.69 523 ILE A C 1
ATOM 4039 O O . ILE A 1 523 ? -14.069 -1.498 -10.892 1.00 98.69 523 ILE A O 1
ATOM 4043 N N . LYS A 1 524 ? -12.213 -0.242 -11.144 1.00 98.19 524 LYS A N 1
ATOM 4044 C CA . LYS A 1 524 ? -12.155 -0.291 -12.601 1.00 98.19 524 LYS A CA 1
ATOM 4045 C C . LYS A 1 524 ? -10.858 -0.926 -13.058 1.00 98.19 524 LYS A C 1
ATOM 4047 O O . LYS A 1 524 ? -9.778 -0.529 -12.630 1.00 98.19 524 LYS A O 1
ATOM 4052 N N . GLU A 1 525 ? -10.987 -1.877 -13.973 1.00 97.12 525 GLU A N 1
ATOM 4053 C CA . GLU A 1 525 ? -9.868 -2.370 -14.764 1.00 97.12 525 GLU A CA 1
ATOM 4054 C C . GLU A 1 525 ? -9.517 -1.334 -15.837 1.00 97.12 525 GLU A C 1
ATOM 4056 O O . GLU A 1 525 ? -10.397 -0.838 -16.545 1.00 97.12 525 GLU A O 1
ATOM 4061 N N . ILE A 1 526 ? -8.236 -0.998 -15.944 1.00 96.94 526 ILE A N 1
ATOM 4062 C CA . ILE A 1 526 ? -7.725 0.033 -16.847 1.00 96.94 526 ILE A CA 1
ATOM 4063 C C . ILE A 1 526 ? -6.529 -0.492 -17.639 1.00 96.94 526 ILE A C 1
ATOM 4065 O O . ILE A 1 526 ? -5.830 -1.419 -17.224 1.00 96.94 526 ILE A O 1
ATOM 4069 N N . ARG A 1 527 ? -6.286 0.128 -18.795 1.00 95.38 527 ARG A N 1
ATOM 4070 C CA . ARG A 1 527 ? -5.133 -0.145 -19.659 1.00 95.38 527 ARG A CA 1
ATOM 4071 C C . ARG A 1 527 ? -4.177 1.031 -19.582 1.00 95.38 527 ARG A C 1
ATOM 4073 O O . ARG A 1 527 ? -4.562 2.151 -19.911 1.00 95.38 527 ARG A O 1
ATOM 4080 N N . VAL A 1 528 ? -2.946 0.774 -19.157 1.00 96.38 528 VAL A N 1
ATOM 4081 C CA . VAL A 1 528 ? -1.908 1.798 -19.022 1.00 96.38 528 VAL A CA 1
ATOM 4082 C C . VAL A 1 528 ? -0.859 1.598 -20.113 1.00 96.38 528 VAL A C 1
ATOM 4084 O O . VAL A 1 528 ? -0.226 0.539 -20.150 1.00 96.38 528 VAL A O 1
ATOM 4087 N N . PRO A 1 529 ? -0.637 2.582 -21.002 1.00 94.94 529 PRO A N 1
ATOM 4088 C CA . PRO A 1 529 ? 0.413 2.497 -22.009 1.00 94.94 529 PRO A CA 1
ATOM 4089 C C . PRO A 1 529 ? 1.801 2.358 -21.373 1.00 94.94 529 PRO A C 1
ATOM 4091 O O . PRO A 1 529 ? 2.171 3.139 -20.498 1.00 94.94 529 PRO A O 1
ATOM 4094 N N . VAL A 1 530 ? 2.606 1.416 -21.866 1.00 91.81 530 VAL A N 1
ATOM 4095 C CA . VAL A 1 530 ? 4.023 1.311 -21.495 1.00 91.81 530 VAL A CA 1
ATOM 4096 C C . VAL A 1 530 ? 4.819 2.212 -22.431 1.00 91.81 530 VAL A C 1
ATOM 4098 O O . VAL A 1 530 ? 5.172 1.818 -23.549 1.00 91.81 530 VAL A O 1
ATOM 4101 N N . THR A 1 531 ? 5.096 3.443 -22.006 1.00 87.19 531 THR A N 1
ATOM 4102 C CA . THR A 1 531 ? 5.902 4.390 -22.795 1.00 87.19 531 THR A CA 1
ATOM 4103 C C . THR A 1 531 ? 7.382 4.343 -22.419 1.00 87.19 531 THR A C 1
ATOM 4105 O O . THR A 1 531 ? 8.224 4.599 -23.281 1.00 87.19 531 THR A O 1
ATOM 4108 N N . ASN A 1 532 ? 7.718 3.884 -21.210 1.00 84.19 532 ASN A N 1
ATOM 4109 C CA . ASN A 1 532 ? 9.094 3.735 -20.748 1.00 84.19 532 ASN A CA 1
ATOM 4110 C C . ASN A 1 532 ? 9.812 2.552 -21.432 1.00 84.19 532 ASN A C 1
ATOM 4112 O O . ASN A 1 532 ? 9.453 1.380 -21.275 1.00 84.19 532 ASN A O 1
ATOM 4116 N N . ASN A 1 533 ? 10.869 2.853 -22.191 1.00 78.75 533 ASN A N 1
ATOM 4117 C CA . ASN A 1 533 ? 11.649 1.844 -22.911 1.00 78.75 533 ASN A CA 1
ATOM 4118 C C . ASN A 1 533 ? 12.522 0.974 -21.994 1.00 78.75 533 ASN A C 1
ATOM 4120 O O . ASN A 1 533 ? 12.846 -0.151 -22.381 1.00 78.75 533 ASN A O 1
ATOM 4124 N N . PHE A 1 534 ? 12.865 1.446 -20.791 1.00 79.50 534 PHE A N 1
ATOM 4125 C CA . PHE A 1 534 ? 13.529 0.623 -19.782 1.00 79.50 534 PHE A CA 1
ATOM 4126 C C . PHE A 1 534 ? 12.614 -0.516 -19.328 1.00 79.50 534 PHE A C 1
ATOM 4128 O O . PHE A 1 534 ? 13.017 -1.673 -19.395 1.00 79.50 534 PHE A O 1
ATOM 4135 N N . ILE A 1 535 ? 11.355 -0.220 -18.985 1.00 84.12 535 ILE A N 1
ATOM 4136 C CA . ILE A 1 535 ? 10.376 -1.246 -18.590 1.00 84.12 535 ILE A CA 1
ATOM 4137 C C . ILE A 1 535 ? 10.112 -2.241 -19.724 1.00 84.12 535 ILE A C 1
ATOM 4139 O O . ILE A 1 535 ? 10.055 -3.447 -19.480 1.00 84.12 535 ILE A O 1
ATOM 4143 N N . LYS A 1 536 ? 10.032 -1.782 -20.983 1.00 84.19 536 LYS A N 1
ATOM 4144 C CA . LYS A 1 536 ? 9.924 -2.693 -22.141 1.00 84.19 536 LYS A CA 1
ATOM 4145 C C . LYS A 1 536 ? 11.117 -3.641 -22.231 1.00 84.19 536 LYS A C 1
ATOM 4147 O O . LYS A 1 536 ? 10.930 -4.837 -22.443 1.00 84.19 536 LYS A O 1
ATOM 4152 N N . LEU A 1 537 ? 12.336 -3.117 -22.084 1.00 81.56 537 LEU A N 1
ATOM 4153 C CA . LEU A 1 537 ? 13.555 -3.923 -22.111 1.00 81.56 537 LEU A CA 1
ATOM 4154 C C . LEU A 1 537 ? 13.587 -4.910 -20.938 1.00 81.56 537 LEU A C 1
ATOM 4156 O O . LEU A 1 537 ? 13.824 -6.094 -21.160 1.00 81.56 537 LEU A O 1
ATOM 4160 N N . ALA A 1 538 ? 13.297 -4.451 -19.721 1.00 81.56 538 ALA A N 1
ATOM 4161 C CA . ALA A 1 538 ? 13.235 -5.289 -18.528 1.00 81.56 538 ALA A CA 1
ATOM 4162 C C . ALA A 1 538 ? 12.200 -6.415 -18.685 1.00 81.56 538 ALA A C 1
ATOM 4164 O O . ALA A 1 538 ? 12.497 -7.568 -18.374 1.00 81.56 538 ALA A O 1
ATOM 4165 N N . GLY A 1 539 ? 11.025 -6.114 -19.248 1.00 86.00 539 GLY A N 1
ATOM 4166 C CA . GLY A 1 539 ? 9.990 -7.104 -19.548 1.00 86.00 539 GLY A CA 1
ATOM 4167 C C . GLY A 1 539 ? 10.430 -8.112 -20.612 1.00 86.00 539 GLY A C 1
ATOM 4168 O O . GLY A 1 539 ? 10.263 -9.314 -20.420 1.00 86.00 539 GLY A O 1
ATOM 4169 N N . ARG A 1 540 ? 11.080 -7.657 -21.696 1.00 85.44 540 ARG A N 1
ATOM 4170 C CA . ARG A 1 540 ? 11.667 -8.551 -22.718 1.00 85.44 540 ARG A CA 1
ATOM 4171 C C . ARG A 1 540 ? 12.756 -9.460 -22.157 1.00 85.44 540 ARG A C 1
ATOM 4173 O O . ARG A 1 540 ? 12.942 -10.570 -22.646 1.00 85.44 540 ARG A O 1
ATOM 4180 N N . LEU A 1 541 ? 13.457 -8.990 -21.132 1.00 84.31 541 LEU A N 1
ATOM 4181 C CA . LEU A 1 541 ? 14.491 -9.726 -20.417 1.00 84.31 541 LEU A CA 1
ATOM 4182 C C . LEU A 1 541 ? 13.958 -10.527 -19.227 1.00 84.31 541 LEU A C 1
ATOM 4184 O O . LEU A 1 541 ? 14.766 -11.127 -18.526 1.00 84.31 541 LEU A O 1
ATOM 4188 N N . ASN A 1 542 ? 12.638 -10.572 -19.015 1.00 85.50 542 ASN A N 1
ATOM 4189 C CA . ASN A 1 542 ? 11.992 -11.318 -17.933 1.00 85.50 542 ASN A CA 1
ATOM 4190 C C . ASN A 1 542 ? 12.441 -10.893 -16.516 1.00 85.50 542 ASN A C 1
ATOM 4192 O O . ASN A 1 542 ? 12.422 -11.696 -15.586 1.00 85.50 542 ASN A O 1
ATOM 4196 N N . LEU A 1 543 ? 12.863 -9.632 -16.358 1.00 83.25 543 LEU A N 1
ATOM 4197 C CA . LEU A 1 543 ? 13.359 -9.057 -15.098 1.00 83.25 543 LEU A CA 1
ATOM 4198 C C . LEU A 1 543 ? 12.256 -8.399 -14.254 1.00 83.25 543 LEU A C 1
ATOM 4200 O O . LEU A 1 543 ? 12.489 -8.083 -13.095 1.00 83.25 543 LEU A O 1
ATOM 4204 N N . VAL A 1 544 ? 11.068 -8.192 -14.829 1.00 81.88 544 VAL A N 1
ATOM 4205 C CA . VAL A 1 544 ? 9.897 -7.592 -14.168 1.00 81.88 544 VAL A CA 1
ATOM 4206 C C . VAL A 1 544 ? 8.649 -8.429 -14.423 1.00 81.88 544 VAL A C 1
ATOM 4208 O O . VAL A 1 544 ? 8.522 -9.065 -15.470 1.00 81.88 544 VAL A O 1
ATOM 4211 N N . ASN A 1 545 ? 7.696 -8.383 -13.493 1.00 79.69 545 ASN A N 1
ATOM 4212 C CA . ASN A 1 545 ? 6.517 -9.258 -13.475 1.00 79.69 545 ASN A CA 1
ATOM 4213 C C . ASN A 1 545 ? 5.226 -8.600 -13.986 1.00 79.69 545 ASN A C 1
ATOM 4215 O O . ASN A 1 545 ? 4.141 -8.859 -13.456 1.00 79.69 545 ASN A O 1
ATOM 4219 N N . TYR A 1 546 ? 5.329 -7.750 -15.006 1.00 81.38 546 TYR A N 1
ATOM 4220 C CA . TYR A 1 546 ? 4.167 -7.115 -15.625 1.00 81.38 546 TYR A CA 1
ATOM 4221 C C . TYR A 1 5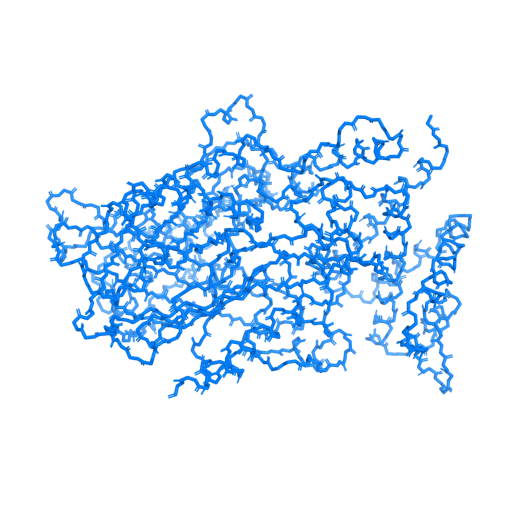46 ? 3.513 -8.025 -16.670 1.00 81.38 546 TYR A C 1
ATOM 4223 O O . TYR A 1 546 ? 4.187 -8.623 -17.512 1.00 81.38 546 TYR A O 1
ATOM 4231 N N . ASN A 1 547 ? 2.179 -8.057 -16.679 1.00 82.25 547 ASN A N 1
ATOM 4232 C CA . ASN A 1 547 ? 1.406 -8.644 -17.774 1.00 82.25 547 ASN A CA 1
ATOM 4233 C C . ASN A 1 547 ? 1.318 -7.638 -18.931 1.00 82.25 547 ASN A C 1
ATOM 4235 O O . ASN A 1 547 ? 0.326 -6.923 -19.075 1.00 82.25 547 ASN A O 1
ATOM 4239 N N . ILE A 1 548 ? 2.381 -7.566 -19.733 1.00 89.12 548 ILE A N 1
ATOM 4240 C CA . ILE A 1 548 ? 2.455 -6.662 -20.884 1.00 89.12 548 ILE A CA 1
ATOM 4241 C C . ILE A 1 548 ? 1.659 -7.248 -22.054 1.00 89.12 548 ILE A C 1
ATOM 4243 O O . ILE A 1 548 ? 1.880 -8.384 -22.479 1.00 89.12 548 ILE A O 1
ATOM 4247 N N . LEU A 1 549 ? 0.752 -6.445 -22.601 1.00 92.25 549 LEU A N 1
ATOM 4248 C CA . LEU A 1 549 ? -0.003 -6.739 -23.808 1.00 92.25 549 LEU A CA 1
ATOM 4249 C C . LEU A 1 549 ? 0.594 -6.008 -25.005 1.00 92.25 549 LEU A C 1
ATOM 4251 O O . LEU A 1 549 ? 0.975 -4.842 -24.907 1.00 92.25 549 LEU A O 1
ATOM 4255 N N . ARG A 1 550 ? 0.636 -6.688 -26.153 1.00 91.81 550 ARG A N 1
ATOM 4256 C CA . ARG A 1 550 ? 1.017 -6.102 -27.441 1.00 91.81 550 ARG A CA 1
ATOM 4257 C C . ARG A 1 550 ? -0.224 -5.759 -28.254 1.00 91.81 550 ARG A C 1
ATOM 4259 O O . ARG A 1 550 ? -1.014 -6.643 -28.600 1.00 91.81 550 ARG A O 1
ATOM 4266 N N . LYS A 1 551 ? -0.346 -4.492 -28.628 1.00 92.81 551 LYS A N 1
ATOM 4267 C CA . LYS A 1 551 ? -1.415 -3.981 -29.486 1.00 92.81 551 LYS A CA 1
ATOM 4268 C C . LYS A 1 551 ? -1.133 -4.259 -30.960 1.00 92.81 551 LYS A C 1
ATOM 4270 O O . LYS A 1 551 ? 0.003 -4.512 -31.366 1.00 92.81 551 LYS A O 1
ATOM 4275 N N . ALA A 1 552 ? -2.178 -4.196 -31.786 1.00 88.88 552 ALA A N 1
ATOM 4276 C CA . ALA A 1 552 ? -2.076 -4.448 -33.227 1.00 88.88 552 ALA A CA 1
ATOM 4277 C C . ALA A 1 552 ? -1.160 -3.449 -33.964 1.00 88.88 552 ALA A C 1
ATOM 4279 O O . ALA A 1 552 ? -0.574 -3.796 -34.987 1.00 88.88 552 ALA A O 1
ATOM 4280 N N . ASP A 1 553 ? -1.014 -2.232 -33.433 1.00 88.31 553 ASP A N 1
ATOM 4281 C CA . ASP A 1 553 ? -0.118 -1.184 -33.943 1.00 88.31 553 ASP A CA 1
ATOM 4282 C C . ASP A 1 553 ? 1.346 -1.338 -33.472 1.00 88.31 553 ASP A C 1
ATOM 4284 O O . ASP A 1 553 ? 2.207 -0.548 -33.857 1.00 88.31 553 ASP A O 1
ATOM 4288 N N . GLY A 1 554 ? 1.644 -2.363 -32.665 1.00 85.06 554 GLY A N 1
ATOM 4289 C CA . GLY A 1 554 ? 2.974 -2.637 -32.117 1.00 85.06 554 GLY A CA 1
ATOM 4290 C C . GLY A 1 554 ? 3.308 -1.888 -30.824 1.00 85.06 554 GLY A C 1
ATOM 4291 O O . GLY A 1 554 ? 4.412 -2.066 -30.304 1.00 85.06 554 GLY A O 1
ATOM 4292 N N . SER A 1 555 ? 2.390 -1.075 -30.293 1.00 89.75 555 SER A N 1
ATOM 4293 C CA . SER A 1 555 ? 2.525 -0.470 -28.963 1.00 89.75 555 SER A CA 1
ATOM 4294 C C . SER A 1 555 ? 2.215 -1.475 -27.842 1.00 89.75 555 SER A C 1
ATOM 4296 O O . SER A 1 555 ? 1.698 -2.569 -28.089 1.00 89.75 555 SER A O 1
ATOM 4298 N N . TYR A 1 556 ? 2.580 -1.120 -26.606 1.00 92.12 556 TYR A N 1
ATOM 4299 C CA . TYR A 1 556 ? 2.446 -1.985 -25.433 1.00 92.12 556 TYR A CA 1
ATOM 4300 C C . TYR A 1 556 ? 1.641 -1.304 -24.336 1.00 92.12 556 TYR A C 1
ATOM 4302 O O . TYR A 1 556 ? 1.741 -0.091 -24.146 1.00 92.12 556 TYR A O 1
ATOM 4310 N N . GLU A 1 557 ? 0.906 -2.099 -23.574 1.00 95.31 557 GLU A N 1
ATOM 4311 C CA . GLU A 1 557 ? 0.145 -1.652 -22.410 1.00 95.31 557 GLU A CA 1
ATOM 4312 C C . GLU A 1 557 ? 0.162 -2.718 -21.312 1.00 95.31 557 GLU A C 1
ATOM 4314 O O . GLU A 1 557 ? 0.409 -3.893 -21.579 1.00 95.31 557 GLU A O 1
ATOM 4319 N N . VAL A 1 558 ? -0.098 -2.312 -20.076 1.00 94.12 558 VAL A N 1
ATOM 4320 C CA . VAL A 1 558 ? -0.342 -3.209 -18.943 1.00 94.12 558 VAL A CA 1
ATOM 4321 C C . VAL A 1 558 ? -1.802 -3.070 -18.539 1.00 94.12 558 VAL A C 1
ATOM 4323 O O . VAL A 1 558 ? -2.337 -1.960 -18.506 1.00 94.12 558 VAL A O 1
ATOM 4326 N N . VAL A 1 559 ? -2.446 -4.196 -18.235 1.00 94.94 559 VAL A N 1
ATOM 4327 C CA . VAL A 1 559 ? -3.767 -4.183 -17.601 1.00 94.94 559 VAL A CA 1
ATOM 4328 C C . VAL A 1 559 ? -3.588 -4.182 -16.095 1.00 94.94 559 VAL A C 1
ATOM 4330 O O . VAL A 1 559 ? -2.902 -5.043 -15.548 1.00 94.94 559 VAL A O 1
ATOM 4333 N N . THR A 1 560 ? -4.220 -3.215 -15.453 1.00 96.12 560 THR A N 1
ATOM 4334 C CA . THR A 1 560 ? -4.157 -2.961 -14.016 1.00 96.12 560 THR A CA 1
ATOM 4335 C C . THR A 1 560 ? -5.525 -2.467 -13.546 1.00 96.12 560 THR A C 1
ATOM 4337 O O . THR A 1 560 ? -6.507 -2.542 -14.291 1.00 96.12 560 THR A O 1
ATOM 4340 N N . GLU A 1 561 ? -5.628 -1.978 -12.320 1.00 97.19 561 GLU A N 1
ATOM 4341 C CA . GLU A 1 561 ? -6.888 -1.527 -11.745 1.00 97.19 561 GLU A CA 1
ATOM 4342 C C . GLU A 1 561 ? -6.697 -0.399 -10.731 1.00 97.19 561 GLU A C 1
ATOM 4344 O O . GLU A 1 561 ? -5.678 -0.294 -10.060 1.00 97.19 561 GLU A O 1
ATOM 4349 N N . THR A 1 562 ? -7.699 0.464 -10.623 1.00 98.62 562 THR A N 1
ATOM 4350 C CA . THR A 1 562 ? -7.772 1.538 -9.626 1.00 98.62 562 THR A CA 1
ATOM 4351 C C . THR A 1 562 ? -9.204 1.628 -9.123 1.00 98.62 562 THR A C 1
ATOM 4353 O O . THR A 1 562 ? -10.124 1.095 -9.751 1.00 98.62 562 THR A O 1
ATOM 4356 N N . GLY A 1 563 ? -9.421 2.255 -7.974 1.00 98.44 563 GLY A N 1
ATOM 4357 C CA . GLY A 1 563 ? -10.731 2.199 -7.350 1.00 98.44 563 GLY A CA 1
ATOM 4358 C C . GLY A 1 563 ? -10.984 3.249 -6.294 1.00 98.44 563 GLY A C 1
ATOM 4359 O O . GLY A 1 563 ? -10.185 4.149 -6.057 1.00 98.44 563 GLY A O 1
ATOM 4360 N N . TYR A 1 564 ? -12.129 3.094 -5.657 1.00 98.81 564 TYR A N 1
ATOM 4361 C CA . TYR A 1 564 ? -12.640 3.925 -4.589 1.00 98.81 564 TYR A CA 1
ATOM 4362 C C . TYR A 1 564 ? -13.192 3.032 -3.485 1.00 98.81 564 TYR A C 1
ATOM 4364 O O . TYR A 1 564 ? -13.840 2.018 -3.761 1.00 98.81 564 TYR A O 1
ATOM 4372 N N . VAL A 1 565 ? -12.961 3.440 -2.244 1.00 98.69 565 VAL A N 1
ATOM 4373 C CA . VAL A 1 565 ? -13.569 2.854 -1.057 1.00 98.69 565 VAL A CA 1
ATOM 4374 C C . VAL A 1 565 ? -14.188 3.941 -0.196 1.00 98.69 565 VAL A C 1
ATOM 4376 O O . VAL A 1 565 ? -13.611 5.010 -0.007 1.00 98.69 565 VAL A O 1
ATOM 4379 N N . GLU A 1 566 ? -15.361 3.643 0.343 1.00 98.56 566 GLU A N 1
ATOM 4380 C CA . GLU A 1 566 ? -16.053 4.447 1.341 1.00 98.56 566 GLU A CA 1
ATOM 4381 C C . GLU A 1 566 ? -16.563 3.536 2.450 1.00 98.56 566 GLU A C 1
ATOM 4383 O O . GLU A 1 566 ? -17.247 2.543 2.190 1.00 98.56 566 GLU A O 1
ATOM 4388 N N . ILE A 1 567 ? -16.233 3.901 3.686 1.00 98.50 567 ILE A N 1
ATOM 4389 C CA . ILE A 1 567 ? -16.614 3.189 4.901 1.00 98.50 567 ILE A CA 1
ATOM 4390 C C . ILE A 1 567 ? -17.403 4.163 5.777 1.00 98.50 567 ILE A C 1
ATOM 4392 O O . ILE A 1 567 ? -16.891 5.201 6.211 1.00 98.50 567 ILE A O 1
ATOM 4396 N N . GLY A 1 568 ? -18.681 3.853 5.992 1.00 97.00 568 GLY A N 1
ATOM 4397 C CA . GLY A 1 568 ? -19.577 4.616 6.863 1.00 97.00 568 GLY A CA 1
ATOM 4398 C C . GLY A 1 568 ? -19.753 6.087 6.490 1.00 97.00 568 GLY A C 1
ATOM 4399 O O . GLY A 1 568 ? -19.923 6.920 7.374 1.00 97.00 568 GLY A O 1
ATOM 4400 N N . GLN A 1 569 ? -19.677 6.426 5.197 1.00 92.94 569 GLN A N 1
ATOM 4401 C CA . GLN A 1 569 ? -19.808 7.787 4.631 1.00 92.94 569 GLN A CA 1
ATOM 4402 C C . GLN A 1 569 ? -18.721 8.802 5.028 1.00 92.94 569 GLN A C 1
ATOM 4404 O O . GLN A 1 569 ? -18.678 9.908 4.481 1.00 92.94 569 GLN A O 1
ATOM 4409 N N . LYS A 1 570 ? -17.853 8.458 5.982 1.00 94.94 570 LYS A N 1
ATOM 4410 C CA . LYS A 1 570 ? -16.839 9.355 6.551 1.00 94.94 570 LYS A CA 1
ATOM 4411 C C . LYS A 1 570 ? -15.455 9.052 6.009 1.00 94.94 570 LYS A C 1
ATOM 4413 O O . LYS A 1 570 ? -14.788 9.955 5.513 1.00 94.94 570 LYS A O 1
ATOM 4418 N N . MET A 1 571 ? -15.036 7.794 6.093 1.00 96.50 571 MET A N 1
ATOM 4419 C CA . MET A 1 571 ? -13.727 7.377 5.616 1.00 96.50 571 MET A CA 1
ATOM 4420 C C . MET A 1 571 ? -13.829 7.088 4.124 1.00 96.50 571 MET A C 1
ATOM 4422 O O . MET A 1 571 ? -14.610 6.231 3.715 1.00 96.50 571 MET A O 1
ATOM 4426 N N . LYS A 1 572 ? -13.065 7.819 3.311 1.00 98.06 572 LYS A N 1
ATOM 4427 C CA . LYS A 1 572 ? -13.039 7.653 1.858 1.00 98.06 572 LYS A CA 1
ATOM 4428 C C . LYS A 1 572 ? -11.609 7.650 1.361 1.00 98.06 572 LYS A C 1
ATOM 4430 O O . LYS A 1 572 ? -10.825 8.525 1.736 1.00 98.06 572 LYS A O 1
ATOM 4435 N N . ALA A 1 573 ? -11.293 6.712 0.482 1.00 98.62 573 ALA A N 1
ATOM 4436 C CA . ALA A 1 573 ? -9.988 6.638 -0.148 1.00 98.62 573 ALA A CA 1
ATOM 4437 C C . ALA A 1 573 ? -10.086 6.208 -1.609 1.00 98.62 573 ALA A C 1
ATOM 4439 O O . ALA A 1 573 ? -11.011 5.498 -2.006 1.00 98.62 573 ALA A O 1
ATOM 4440 N N . VAL A 1 574 ? -9.099 6.602 -2.406 1.00 98.75 574 VAL A N 1
ATOM 4441 C CA . VAL A 1 574 ? -8.853 5.996 -3.720 1.00 98.75 574 VAL A CA 1
ATOM 4442 C C . VAL A 1 574 ? -7.820 4.882 -3.609 1.00 98.75 574 VAL A C 1
ATOM 4444 O O . VAL A 1 574 ? -6.843 5.016 -2.883 1.00 98.75 574 VAL A O 1
ATOM 4447 N N . MET A 1 575 ? -8.013 3.786 -4.336 1.00 98.69 575 MET A N 1
ATOM 4448 C CA . MET A 1 575 ? -7.044 2.695 -4.453 1.00 98.69 575 MET A CA 1
ATOM 4449 C C . MET A 1 575 ? -6.099 2.980 -5.610 1.00 98.69 575 MET A C 1
ATOM 4451 O O . MET A 1 575 ? -6.541 3.143 -6.752 1.00 98.69 575 MET A O 1
ATOM 4455 N N . VAL A 1 576 ? -4.807 3.027 -5.319 1.00 97.94 576 VAL A N 1
ATOM 4456 C CA . VAL A 1 576 ? -3.790 3.492 -6.253 1.00 97.94 576 VAL A CA 1
ATOM 4457 C C . VAL A 1 576 ? -2.797 2.366 -6.568 1.00 97.94 576 VAL A C 1
ATOM 4459 O O . VAL A 1 576 ? -2.128 1.891 -5.649 1.00 97.94 576 VAL A O 1
ATOM 4462 N N . PRO A 1 577 ? -2.647 1.965 -7.846 1.00 97.19 577 PRO A N 1
ATOM 4463 C CA . PRO A 1 577 ? -1.836 0.811 -8.256 1.00 97.19 577 PRO A CA 1
ATOM 4464 C C . PRO A 1 577 ? -0.330 1.116 -8.350 1.00 97.19 577 PRO A C 1
ATOM 4466 O O . PRO A 1 577 ? 0.327 0.782 -9.331 1.00 97.19 577 PRO A O 1
ATOM 4469 N N . GLY A 1 578 ? 0.246 1.817 -7.378 1.00 95.62 578 GLY A N 1
ATOM 4470 C CA . GLY A 1 578 ? 1.658 2.200 -7.414 1.00 95.62 578 GLY A CA 1
ATOM 4471 C C . GLY A 1 578 ? 1.995 3.358 -6.487 1.00 95.62 578 GLY A C 1
ATOM 4472 O O . GLY A 1 578 ? 1.181 3.778 -5.659 1.00 95.62 578 GLY A O 1
ATOM 4473 N N . GLU A 1 579 ? 3.215 3.862 -6.623 1.00 95.31 579 GLU A N 1
ATOM 4474 C CA . GLU A 1 579 ? 3.748 4.957 -5.818 1.00 95.31 579 GLU A CA 1
ATOM 4475 C C . GLU A 1 579 ? 3.301 6.284 -6.430 1.00 95.31 579 GLU A C 1
ATOM 4477 O O . GLU A 1 579 ? 3.961 6.857 -7.296 1.00 95.31 579 GLU A O 1
ATOM 4482 N N . MET A 1 580 ? 2.132 6.773 -6.025 1.00 96.25 580 MET A N 1
ATOM 4483 C CA . MET A 1 580 ? 1.601 8.031 -6.545 1.00 96.25 580 MET A CA 1
ATOM 4484 C C . MET A 1 580 ? 2.165 9.245 -5.832 1.00 96.25 580 MET A C 1
ATOM 4486 O O . MET A 1 580 ? 2.212 9.296 -4.604 1.00 96.25 580 MET A O 1
ATOM 4490 N N . VAL A 1 581 ? 2.548 10.233 -6.641 1.00 95.75 581 VAL A N 1
ATOM 4491 C CA . VAL A 1 581 ? 2.913 11.573 -6.180 1.00 95.75 581 VAL A CA 1
ATOM 4492 C C . VAL A 1 581 ? 1.719 12.201 -5.476 1.00 95.75 581 VAL A C 1
ATOM 4494 O O . VAL A 1 581 ? 0.630 12.298 -6.040 1.00 95.75 581 VAL A O 1
ATOM 4497 N N . THR A 1 582 ? 1.953 12.660 -4.253 1.00 95.50 582 THR A N 1
ATOM 4498 C CA . THR A 1 582 ? 0.970 13.281 -3.360 1.00 95.50 582 THR A CA 1
ATOM 4499 C C . THR A 1 582 ? 0.199 14.426 -4.015 1.00 95.50 582 THR A C 1
ATOM 4501 O O . THR A 1 582 ? -1.011 14.522 -3.824 1.00 95.50 582 THR A O 1
ATOM 4504 N N . ASP A 1 583 ? 0.840 15.229 -4.870 1.00 97.25 583 ASP A N 1
ATOM 4505 C CA . ASP A 1 583 ? 0.198 16.364 -5.553 1.00 97.25 583 ASP A CA 1
ATOM 4506 C C . ASP A 1 583 ? -0.969 15.940 -6.448 1.00 97.25 583 ASP A C 1
ATOM 4508 O O . ASP A 1 583 ? -1.914 16.705 -6.630 1.00 97.25 583 ASP A O 1
ATOM 4512 N N . ILE A 1 584 ? -0.937 14.717 -6.990 1.00 98.12 584 ILE A N 1
ATOM 4513 C CA . ILE A 1 584 ? -2.050 14.171 -7.775 1.00 98.12 584 ILE A CA 1
ATOM 4514 C C . ILE A 1 584 ? -3.278 13.982 -6.878 1.00 98.12 584 ILE A C 1
ATOM 4516 O O . ILE A 1 584 ? -4.407 14.195 -7.318 1.00 98.12 584 ILE A O 1
ATOM 4520 N N . VAL A 1 585 ? -3.074 13.603 -5.614 1.00 98.06 585 VAL A N 1
ATOM 4521 C CA . VAL A 1 585 ? -4.159 13.368 -4.658 1.00 98.06 585 VAL A CA 1
ATOM 4522 C C . VAL A 1 585 ? -4.639 14.681 -4.049 1.00 98.06 585 VAL A C 1
ATOM 4524 O O . VAL A 1 585 ? -5.823 15.006 -4.155 1.00 98.06 585 VAL A O 1
ATOM 4527 N N . TYR A 1 586 ? -3.718 15.434 -3.450 1.00 97.00 586 TYR A N 1
ATOM 4528 C CA . TYR A 1 586 ? -4.007 16.563 -2.560 1.00 97.00 586 TYR A CA 1
ATOM 4529 C C . TYR A 1 586 ? -3.889 17.935 -3.243 1.00 97.00 586 TYR A C 1
ATOM 4531 O O . TYR A 1 586 ? -4.341 18.939 -2.697 1.00 97.00 586 TYR A O 1
ATOM 4539 N N . GLY A 1 587 ? -3.328 17.984 -4.453 1.00 96.62 587 GLY A N 1
ATOM 4540 C CA . GLY A 1 587 ? -2.964 19.222 -5.140 1.00 96.62 587 GLY A CA 1
ATOM 4541 C C . GLY A 1 587 ? -1.589 19.730 -4.705 1.00 96.62 587 GLY A C 1
ATOM 4542 O O . GLY A 1 587 ? -1.238 19.686 -3.530 1.00 96.62 587 GLY A O 1
ATOM 4543 N N . GLY A 1 588 ? -0.797 20.225 -5.653 1.00 95.44 588 GLY A N 1
ATOM 4544 C CA . GLY A 1 588 ? 0.536 20.770 -5.391 1.00 95.44 588 GLY A CA 1
ATOM 4545 C C . GLY A 1 588 ? 1.222 21.270 -6.661 1.00 95.44 588 GLY A C 1
ATOM 4546 O O . GLY A 1 588 ? 0.594 21.355 -7.717 1.00 95.44 588 GLY A O 1
ATOM 4547 N N . GLY A 1 589 ? 2.499 21.635 -6.560 1.00 93.38 589 GLY A N 1
ATOM 4548 C CA . GLY A 1 589 ? 3.255 22.269 -7.640 1.00 93.38 589 GLY A CA 1
ATOM 4549 C C . GLY A 1 589 ? 3.360 21.421 -8.908 1.00 93.38 589 GLY A C 1
ATOM 4550 O O . GLY A 1 589 ? 3.213 21.955 -10.009 1.00 93.38 589 GLY A O 1
ATOM 4551 N N . SER A 1 590 ? 3.530 20.105 -8.781 1.00 90.56 590 SER A N 1
ATOM 4552 C CA . SER A 1 590 ? 3.854 19.229 -9.915 1.00 90.56 590 SER A CA 1
ATOM 4553 C C . SER A 1 590 ? 2.705 19.052 -10.906 1.00 90.56 590 SER A C 1
ATOM 4555 O O . SER A 1 590 ? 2.935 18.709 -12.064 1.00 90.56 590 SER A O 1
ATOM 4557 N N . ILE A 1 591 ? 1.465 19.338 -10.502 1.00 95.31 591 ILE A N 1
ATOM 4558 C CA . ILE A 1 591 ? 0.304 19.304 -11.404 1.00 95.31 591 ILE A CA 1
ATOM 4559 C C . ILE A 1 591 ? 0.058 20.642 -12.124 1.00 95.31 591 ILE A C 1
ATOM 4561 O O . ILE A 1 591 ? -0.861 20.732 -12.935 1.00 95.31 591 ILE A O 1
ATOM 4565 N N . THR A 1 592 ? 0.866 21.673 -11.857 1.00 91.31 592 THR A N 1
ATOM 4566 C CA . THR A 1 592 ? 0.718 23.016 -12.443 1.00 91.31 592 THR A CA 1
ATOM 4567 C C . THR A 1 592 ? 1.773 23.300 -13.511 1.00 91.31 592 THR A C 1
ATOM 4569 O O . THR A 1 592 ? 2.868 22.733 -13.500 1.00 91.31 592 THR A O 1
ATOM 4572 N N . ALA A 1 593 ? 1.485 24.239 -14.407 1.00 76.31 593 ALA A N 1
ATOM 4573 C CA . ALA A 1 593 ? 2.451 24.741 -15.378 1.00 76.31 593 ALA A CA 1
ATOM 4574 C C . ALA A 1 593 ? 3.674 25.402 -14.726 1.00 76.31 593 ALA A C 1
ATOM 4576 O O . ALA A 1 593 ? 4.765 25.312 -15.269 1.00 76.31 593 ALA A O 1
ATOM 4577 N N . GLU A 1 594 ? 3.516 26.055 -13.573 1.00 79.56 594 GLU A N 1
ATOM 4578 C CA . GLU A 1 594 ? 4.626 26.724 -12.883 1.00 79.56 594 GLU A CA 1
ATOM 4579 C C . GLU A 1 594 ? 5.598 25.725 -12.245 1.00 79.56 594 GLU A C 1
ATOM 4581 O O . GLU A 1 594 ? 6.809 25.924 -12.297 1.00 79.56 594 GLU A O 1
ATOM 4586 N N . GLY A 1 595 ? 5.072 24.652 -11.650 1.00 75.44 595 GLY A N 1
ATOM 4587 C CA . GLY A 1 595 ? 5.891 23.672 -10.943 1.00 75.44 595 GLY A CA 1
ATOM 4588 C C . GLY A 1 595 ? 6.402 22.524 -11.808 1.00 75.44 595 GLY A C 1
ATOM 4589 O O . GLY A 1 595 ? 7.344 21.860 -11.396 1.00 75.44 595 GLY A O 1
ATOM 4590 N N . SER A 1 596 ? 5.812 22.257 -12.973 1.00 75.88 596 SER A N 1
ATOM 4591 C CA . SER A 1 596 ? 6.100 21.031 -13.727 1.00 75.88 596 SER A CA 1
ATOM 4592 C C . SER A 1 596 ? 7.274 21.121 -14.698 1.00 75.88 596 SER A C 1
ATOM 4594 O O . SER A 1 596 ? 7.560 22.162 -15.289 1.00 75.88 596 SER A O 1
ATOM 4596 N N . PHE A 1 597 ? 7.898 19.970 -14.948 1.00 71.38 597 PHE A N 1
ATOM 4597 C CA . PHE A 1 597 ? 8.995 19.805 -15.896 1.00 71.38 597 PHE A CA 1
ATOM 4598 C C . PHE A 1 597 ? 8.677 20.317 -17.307 1.00 71.38 597 PHE A C 1
ATOM 4600 O O . PHE A 1 597 ? 9.535 20.916 -17.947 1.00 71.38 597 PHE A O 1
ATOM 4607 N N . THR A 1 598 ? 7.464 20.089 -17.816 1.00 69.50 598 THR A N 1
ATOM 4608 C CA . THR A 1 598 ? 7.065 20.504 -19.177 1.00 69.50 598 THR A CA 1
ATOM 4609 C C . THR A 1 598 ? 6.546 21.939 -19.260 1.00 69.50 598 THR A C 1
ATOM 4611 O O . THR A 1 598 ? 6.231 22.400 -20.360 1.00 69.50 598 THR A O 1
ATOM 4614 N N . CYS A 1 599 ? 6.448 22.642 -18.128 1.00 72.25 599 CYS A N 1
ATOM 4615 C CA . CYS A 1 599 ? 5.832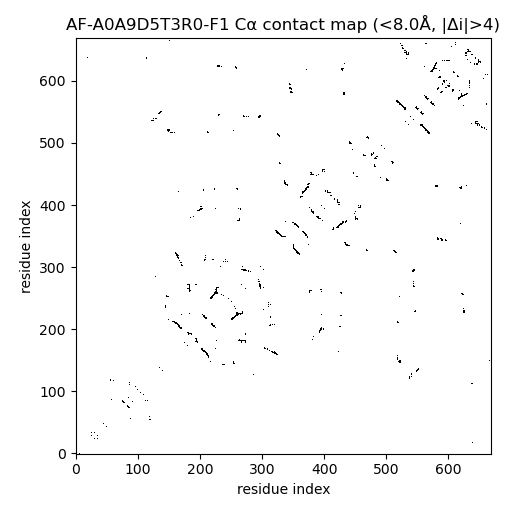 23.962 -18.014 1.00 72.25 599 CYS A CA 1
ATOM 4616 C C . CYS A 1 599 ? 4.369 24.007 -18.505 1.00 72.25 599 CYS A C 1
ATOM 4618 O O . CYS A 1 599 ? 3.915 25.008 -19.066 1.00 72.25 599 CYS A O 1
ATOM 4620 N N . GLN A 1 600 ? 3.632 22.905 -18.348 1.00 79.50 600 GLN A N 1
ATOM 4621 C CA . GLN A 1 600 ? 2.221 22.777 -18.725 1.00 79.50 600 GLN A CA 1
ATOM 4622 C C . GLN A 1 600 ? 1.408 22.271 -17.538 1.00 79.50 600 GLN A C 1
ATOM 4624 O O . GLN A 1 600 ? 1.922 21.546 -16.692 1.00 79.50 600 GLN A O 1
ATOM 4629 N N . ASP A 1 601 ? 0.130 22.631 -17.468 1.00 85.81 601 ASP A N 1
ATOM 4630 C CA . ASP A 1 601 ? -0.752 22.062 -16.453 1.00 85.81 601 ASP A CA 1
ATOM 4631 C C . ASP A 1 601 ? -0.975 20.570 -16.716 1.00 85.81 601 ASP A C 1
ATOM 4633 O O . ASP A 1 601 ? -1.095 20.122 -17.864 1.00 85.81 601 ASP A O 1
ATOM 4637 N N . PHE A 1 602 ? -1.081 19.794 -15.641 1.00 95.38 602 PHE A N 1
ATOM 4638 C CA . PHE A 1 602 ? -1.588 18.440 -15.737 1.00 95.38 602 PHE A CA 1
ATOM 4639 C C . PHE A 1 602 ? -3.044 18.492 -16.207 1.00 95.38 602 PHE A C 1
ATOM 4641 O O . PHE A 1 602 ? -3.836 19.329 -15.779 1.00 95.38 602 PHE A O 1
ATOM 4648 N N . GLN A 1 603 ? -3.426 17.578 -17.099 1.00 95.62 603 GLN A N 1
ATOM 4649 C CA . GLN A 1 603 ? -4.745 17.622 -17.738 1.00 95.62 603 GLN A CA 1
ATOM 4650 C C . GLN A 1 603 ? -5.924 17.370 -16.776 1.00 95.62 603 GLN A C 1
ATOM 4652 O O . GLN A 1 603 ? -7.079 17.569 -17.156 1.00 95.62 603 GLN A O 1
ATOM 4657 N N . TYR A 1 604 ? -5.648 16.908 -15.555 1.00 98.00 604 TYR A N 1
ATOM 4658 C CA . TYR A 1 604 ? -6.640 16.670 -14.516 1.00 98.00 604 TYR A CA 1
ATOM 4659 C C . TYR A 1 604 ? -6.373 17.549 -13.297 1.00 98.00 604 TYR A C 1
ATOM 4661 O O . TYR A 1 604 ? -5.234 17.886 -12.986 1.00 98.00 604 TYR A O 1
ATOM 4669 N N . LYS A 1 605 ? -7.452 17.860 -12.577 1.00 97.94 605 LYS A N 1
ATOM 4670 C CA . LYS A 1 605 ? -7.379 18.418 -11.225 1.00 97.94 605 LYS A CA 1
ATOM 4671 C C . LYS A 1 605 ? -6.849 17.382 -10.231 1.00 97.94 605 LYS A C 1
ATOM 4673 O O . LYS A 1 605 ? -6.747 16.201 -10.574 1.00 97.94 605 LYS A O 1
ATOM 4678 N N . SER A 1 606 ? -6.591 17.805 -8.994 1.00 98.38 606 SER A N 1
ATOM 4679 C CA . SER A 1 606 ? -6.301 16.850 -7.924 1.00 98.38 606 SER A CA 1
ATOM 4680 C C . SER A 1 606 ? -7.487 15.909 -7.681 1.00 98.38 606 SER A C 1
ATOM 4682 O O . SER A 1 606 ? -8.647 16.243 -7.953 1.00 98.38 606 SER A O 1
ATOM 4684 N N . ILE A 1 607 ? -7.219 14.718 -7.151 1.00 98.69 607 ILE A N 1
ATOM 4685 C CA . ILE A 1 607 ? -8.262 13.726 -6.859 1.00 98.69 607 ILE A CA 1
ATOM 4686 C C . ILE A 1 607 ? -9.251 14.271 -5.821 1.00 98.69 607 ILE A C 1
ATOM 4688 O O . ILE A 1 607 ? -10.458 14.096 -5.991 1.00 98.69 607 ILE A O 1
ATOM 4692 N N . GLN A 1 608 ? -8.790 15.000 -4.801 1.00 98.31 608 GLN A N 1
ATOM 4693 C CA . GLN A 1 608 ? -9.695 15.649 -3.847 1.00 98.31 608 GLN A CA 1
ATOM 4694 C C . GLN A 1 608 ? -10.653 16.640 -4.525 1.00 98.31 608 GLN A C 1
ATOM 4696 O O . GLN A 1 608 ? -11.846 16.657 -4.214 1.00 98.31 608 GLN A O 1
ATOM 4701 N N . GLU A 1 609 ? -10.182 17.423 -5.500 1.00 98.38 609 GLU A N 1
ATOM 4702 C CA . GLU A 1 609 ? -11.044 18.319 -6.278 1.00 98.38 609 GLU A CA 1
ATOM 4703 C C . GLU A 1 609 ? -12.011 17.565 -7.202 1.00 98.38 609 GLU A C 1
ATOM 4705 O O . GLU A 1 609 ? -13.153 17.997 -7.375 1.00 98.38 609 GLU A O 1
ATOM 4710 N N . ILE A 1 610 ? -11.573 16.450 -7.796 1.00 98.62 610 ILE A N 1
ATOM 4711 C CA . ILE A 1 610 ? -12.399 15.596 -8.665 1.00 98.62 610 ILE A CA 1
ATOM 4712 C C . ILE A 1 610 ? -13.578 15.005 -7.882 1.00 98.62 610 ILE A C 1
ATOM 4714 O O . ILE A 1 610 ? -14.715 15.048 -8.357 1.00 98.62 610 ILE A O 1
ATOM 4718 N N . PHE A 1 611 ? -13.320 14.487 -6.680 1.00 98.38 611 PHE A N 1
ATOM 4719 C CA . PHE A 1 611 ? -14.349 13.918 -5.804 1.00 98.38 611 PHE A CA 1
ATOM 4720 C C . PHE A 1 611 ? -15.117 14.982 -5.003 1.00 98.38 611 PHE A C 1
ATOM 4722 O O . PHE A 1 611 ? -16.189 14.690 -4.473 1.00 98.38 611 PHE A O 1
ATOM 4729 N N . GLY A 1 612 ? -14.606 16.215 -4.933 1.00 97.50 612 GLY A N 1
ATOM 4730 C CA . GLY A 1 612 ? -15.182 17.287 -4.120 1.00 97.50 612 GLY A CA 1
ATOM 4731 C C . GLY A 1 612 ? -15.073 17.018 -2.617 1.00 97.50 612 GLY A C 1
ATOM 4732 O O . GLY A 1 612 ? -15.964 17.414 -1.866 1.00 97.50 612 GLY A O 1
ATOM 4733 N N . ASP A 1 613 ? -14.016 16.325 -2.190 1.00 96.88 613 ASP A N 1
ATOM 4734 C CA . ASP A 1 613 ? -13.820 15.867 -0.815 1.00 96.88 613 ASP A CA 1
ATOM 4735 C C . ASP A 1 613 ? -12.365 16.089 -0.378 1.00 96.88 613 ASP A C 1
ATOM 4737 O O . ASP A 1 613 ? -11.455 15.387 -0.816 1.00 96.88 613 ASP A O 1
ATOM 4741 N N . ASN A 1 614 ? -12.143 17.072 0.498 1.00 94.81 614 ASN A N 1
ATOM 4742 C CA . ASN A 1 614 ? -10.812 17.412 1.009 1.00 94.81 614 ASN A CA 1
ATOM 4743 C C . ASN A 1 614 ? -10.327 16.486 2.142 1.00 94.81 614 ASN A C 1
ATOM 4745 O O . ASN A 1 614 ? -9.218 16.663 2.645 1.00 94.81 614 ASN A O 1
ATOM 4749 N N . GLN A 1 615 ? -11.155 15.534 2.581 1.00 94.38 615 GLN A N 1
ATOM 4750 C CA . GLN A 1 615 ? -10.785 14.514 3.563 1.00 94.38 615 GLN A CA 1
ATOM 4751 C C . GLN A 1 615 ? -10.402 13.190 2.901 1.00 94.38 615 GLN A C 1
ATOM 4753 O O . GLN A 1 615 ? -9.825 12.331 3.576 1.00 94.38 615 GLN A O 1
ATOM 4758 N N . LEU A 1 616 ? -10.681 13.033 1.603 1.00 97.25 616 LEU A N 1
ATOM 4759 C CA . LEU A 1 616 ? -10.325 11.848 0.834 1.00 97.25 616 LEU A CA 1
ATOM 4760 C C . LEU A 1 616 ? -8.812 11.601 0.894 1.00 97.25 616 LEU A C 1
ATOM 4762 O O . LEU A 1 616 ? -8.011 12.509 0.665 1.00 97.25 616 LEU A O 1
ATOM 4766 N N . THR A 1 617 ? -8.447 10.364 1.222 1.00 96.75 617 THR A N 1
ATOM 4767 C CA . THR A 1 617 ? -7.060 9.880 1.279 1.00 96.75 617 THR A CA 1
ATOM 4768 C C . THR A 1 617 ? -6.769 8.918 0.120 1.00 96.75 617 THR A C 1
ATOM 4770 O O . THR A 1 617 ? -7.614 8.681 -0.748 1.00 96.75 617 THR A O 1
ATOM 4773 N N . ALA A 1 618 ? -5.574 8.343 0.093 1.00 97.94 618 ALA A N 1
ATOM 4774 C CA . ALA A 1 618 ? -5.197 7.283 -0.826 1.00 97.94 618 ALA A CA 1
ATOM 4775 C C . ALA A 1 618 ? -4.852 5.993 -0.075 1.00 97.94 618 ALA A C 1
ATOM 4777 O O . ALA A 1 618 ? -4.307 6.010 1.025 1.00 97.94 618 ALA A O 1
ATOM 4778 N N . PHE A 1 619 ? -5.153 4.873 -0.717 1.00 98.19 619 PHE A N 1
ATOM 4779 C CA . PHE A 1 619 ? -4.658 3.539 -0.421 1.00 98.19 619 PHE A CA 1
ATOM 4780 C C . PHE A 1 619 ? -3.638 3.191 -1.503 1.00 98.19 619 PHE A C 1
ATOM 4782 O O . PHE A 1 619 ? -4.004 2.782 -2.608 1.00 98.19 619 PHE A O 1
ATOM 4789 N N . GLY A 1 620 ? -2.366 3.449 -1.208 1.00 96.81 620 GLY A N 1
ATOM 4790 C CA . GLY A 1 620 ? -1.247 3.230 -2.118 1.00 96.81 620 GLY A CA 1
ATOM 4791 C C . GLY A 1 620 ? -0.908 1.757 -2.297 1.00 96.81 620 GLY A C 1
ATOM 4792 O O . GLY A 1 620 ? -1.287 0.915 -1.481 1.00 96.81 620 GLY A O 1
ATOM 4793 N N . LEU A 1 621 ? -0.174 1.464 -3.376 1.00 97.06 621 LEU A N 1
ATOM 4794 C CA . LEU A 1 621 ? 0.327 0.120 -3.705 1.00 97.06 621 LEU A CA 1
ATOM 4795 C C . LEU A 1 621 ? -0.796 -0.932 -3.718 1.00 97.06 621 LEU A C 1
ATOM 4797 O O . LEU A 1 621 ? -0.569 -2.096 -3.398 1.00 97.06 621 LEU A O 1
ATOM 4801 N N . CYS A 1 622 ? -2.024 -0.512 -4.027 1.00 97.94 622 CYS A N 1
ATOM 4802 C CA . CYS A 1 622 ? -3.218 -1.330 -3.910 1.00 97.94 622 CYS A CA 1
ATOM 4803 C C . CYS A 1 622 ? -3.570 -1.937 -5.266 1.00 97.94 622 CYS A C 1
ATOM 4805 O O . CYS A 1 622 ? -3.752 -1.227 -6.252 1.00 97.94 622 CYS A O 1
ATOM 4807 N N . ASN A 1 623 ? -3.700 -3.261 -5.286 1.00 97.75 623 ASN A N 1
ATOM 4808 C CA . ASN A 1 623 ? -4.063 -4.103 -6.424 1.00 97.75 623 ASN A CA 1
ATOM 4809 C C . ASN A 1 623 ? -3.062 -4.151 -7.594 1.00 97.75 623 ASN A C 1
ATOM 4811 O O . ASN A 1 623 ? -3.273 -4.918 -8.541 1.00 97.75 623 ASN A O 1
ATOM 4815 N N . ASP A 1 624 ? -1.960 -3.406 -7.508 1.00 96.69 624 ASP A N 1
ATOM 4816 C CA . ASP A 1 624 ? -0.777 -3.525 -8.358 1.00 96.69 624 ASP A CA 1
ATOM 4817 C C . ASP A 1 624 ? 0.393 -2.707 -7.781 1.00 96.69 624 ASP A C 1
ATOM 4819 O O . ASP A 1 624 ? 0.211 -1.875 -6.887 1.00 96.69 624 ASP A O 1
ATOM 4823 N N . ALA A 1 625 ? 1.576 -2.882 -8.366 1.00 94.19 625 ALA A N 1
ATOM 4824 C CA . ALA A 1 625 ? 2.747 -2.047 -8.136 1.00 94.19 625 ALA A CA 1
ATOM 4825 C C . ALA A 1 625 ? 3.359 -1.633 -9.484 1.00 94.19 625 ALA A C 1
ATOM 4827 O O . ALA A 1 625 ? 4.253 -2.289 -10.005 1.00 94.19 625 ALA A O 1
ATOM 4828 N N . LEU A 1 626 ? 2.865 -0.536 -10.065 1.00 93.00 626 LEU A N 1
ATOM 4829 C CA . LEU A 1 626 ? 3.303 -0.024 -11.376 1.00 93.00 626 LEU A CA 1
ATOM 4830 C C . LEU A 1 626 ? 4.570 0.854 -11.325 1.00 93.00 626 LEU A C 1
ATOM 4832 O O . LEU A 1 626 ? 4.901 1.529 -12.306 1.00 93.00 626 LEU A O 1
ATOM 4836 N N . GLY A 1 627 ? 5.240 0.885 -10.171 1.00 90.88 627 GLY A N 1
ATOM 4837 C CA . GLY A 1 627 ? 6.260 1.874 -9.834 1.00 90.88 627 GLY A CA 1
ATOM 4838 C C . GLY A 1 627 ? 5.660 3.262 -9.606 1.00 90.88 627 GLY A C 1
ATOM 4839 O O . GLY A 1 627 ? 4.513 3.398 -9.168 1.00 90.88 627 GLY A O 1
ATOM 4840 N N . TYR A 1 628 ? 6.436 4.301 -9.915 1.00 92.00 628 TYR A N 1
ATOM 4841 C CA . TYR A 1 628 ? 6.034 5.686 -9.684 1.00 92.00 628 TYR A CA 1
ATOM 4842 C C . TYR A 1 628 ? 4.940 6.158 -10.647 1.00 92.00 628 TYR A C 1
ATOM 4844 O O . TYR A 1 628 ? 5.029 5.998 -11.868 1.00 92.00 628 TYR A O 1
ATOM 4852 N N . ILE A 1 629 ? 3.930 6.821 -10.089 1.00 96.00 629 ILE A N 1
ATOM 4853 C CA . ILE A 1 629 ? 2.844 7.484 -10.807 1.00 96.00 629 ILE A CA 1
ATOM 4854 C C . ILE A 1 629 ? 3.067 8.993 -10.676 1.00 96.00 629 ILE A C 1
ATOM 4856 O O . ILE A 1 629 ? 2.690 9.625 -9.687 1.00 96.00 629 ILE A O 1
ATOM 4860 N N . VAL A 1 630 ? 3.731 9.544 -11.690 1.00 93.06 630 VAL A N 1
ATOM 4861 C CA . VAL A 1 630 ? 4.137 10.952 -11.803 1.00 93.06 630 VAL A CA 1
ATOM 4862 C C . VAL A 1 630 ? 3.203 11.674 -12.779 1.00 93.06 630 VAL A C 1
ATOM 4864 O O . VAL A 1 630 ? 2.858 11.065 -13.797 1.00 93.06 630 VAL A O 1
ATOM 4867 N N . PRO A 1 631 ? 2.783 12.930 -12.508 1.00 94.12 631 PRO A N 1
ATOM 4868 C CA . PRO A 1 631 ? 1.976 13.706 -13.447 1.00 94.12 631 PRO A CA 1
ATOM 4869 C C . PRO A 1 631 ? 2.598 13.723 -14.848 1.00 94.12 631 PRO A C 1
ATOM 4871 O O . PRO A 1 631 ? 3.806 13.894 -14.993 1.00 94.12 631 PRO A O 1
ATOM 4874 N N . ASP A 1 632 ? 1.780 13.553 -15.890 1.00 91.69 632 ASP A N 1
ATOM 4875 C CA . ASP A 1 632 ? 2.253 13.470 -17.282 1.00 91.69 632 ASP A CA 1
ATOM 4876 C C . ASP A 1 632 ? 3.118 14.678 -17.695 1.00 91.69 632 ASP A C 1
ATOM 4878 O O . ASP A 1 632 ? 4.051 14.539 -18.483 1.00 91.69 632 ASP A O 1
ATOM 4882 N N . ASN A 1 633 ? 2.784 15.859 -17.170 1.00 81.94 633 ASN A N 1
ATOM 4883 C CA . ASN A 1 633 ? 3.461 17.137 -17.390 1.00 81.94 633 ASN A CA 1
ATOM 4884 C C . ASN A 1 633 ? 4.775 17.278 -16.599 1.00 81.94 633 ASN A C 1
ATOM 4886 O O . ASN A 1 633 ? 5.537 18.205 -16.861 1.00 81.94 633 ASN A O 1
ATOM 4890 N N . ASP A 1 634 ? 5.041 16.397 -15.641 1.00 85.06 634 ASP A N 1
ATOM 4891 C CA . ASP A 1 634 ? 6.193 16.467 -14.739 1.00 85.06 634 ASP A CA 1
ATOM 4892 C C . ASP A 1 634 ? 7.104 15.228 -14.828 1.00 85.06 634 ASP A C 1
ATOM 4894 O O . ASP A 1 634 ? 8.069 15.092 -14.085 1.00 85.06 634 ASP A O 1
ATOM 4898 N N . TYR A 1 635 ? 6.798 14.309 -15.746 1.00 83.94 635 TYR A N 1
ATOM 4899 C CA . TYR A 1 635 ? 7.553 13.080 -15.972 1.00 83.94 635 TYR A CA 1
ATOM 4900 C C . TYR A 1 635 ? 8.816 13.317 -16.816 1.00 83.94 635 TYR A C 1
ATOM 4902 O O . TYR A 1 635 ? 8.743 13.945 -17.875 1.00 83.94 635 TYR A O 1
ATOM 4910 N N . SER A 1 636 ? 9.944 12.719 -16.410 1.00 73.06 636 SER A N 1
ATOM 4911 C CA . SER A 1 636 ? 11.170 12.635 -17.218 1.00 73.06 636 SER A CA 1
ATOM 4912 C C . SER A 1 636 ? 11.997 11.379 -16.915 1.00 73.06 636 SER A C 1
ATOM 4914 O O . SER A 1 636 ? 12.293 11.090 -15.758 1.00 73.06 636 SER A O 1
ATOM 4916 N N . LEU A 1 637 ? 12.445 10.657 -17.950 1.00 64.81 637 LEU A N 1
ATOM 4917 C CA . LEU A 1 637 ? 13.191 9.385 -17.829 1.00 64.81 637 LEU A CA 1
ATOM 4918 C C . LEU A 1 637 ? 14.571 9.468 -17.154 1.00 64.81 637 LEU A C 1
ATOM 4920 O O . LEU A 1 637 ? 15.187 8.436 -16.888 1.00 64.81 637 LEU A O 1
ATOM 4924 N N . ILE A 1 638 ? 15.098 10.668 -16.941 1.00 58.62 638 ILE A N 1
ATOM 4925 C CA . ILE A 1 638 ? 16.437 10.897 -16.371 1.00 58.62 638 ILE A CA 1
ATOM 4926 C C . ILE A 1 638 ? 16.451 10.950 -14.838 1.00 58.62 638 ILE A C 1
ATOM 4928 O O . ILE A 1 638 ? 17.531 10.952 -14.246 1.00 58.62 638 ILE A O 1
ATOM 4932 N N . SER A 1 639 ? 15.282 10.994 -14.197 1.00 62.69 639 SER A N 1
ATOM 4933 C CA . SER A 1 639 ? 15.159 10.900 -12.743 1.00 62.69 639 SER A CA 1
ATOM 4934 C C . SER A 1 639 ? 14.919 9.443 -12.311 1.00 62.69 639 SER A C 1
ATOM 4936 O O . SER A 1 639 ? 14.344 8.634 -13.043 1.00 62.69 639 SER A O 1
ATOM 4938 N N . TYR A 1 640 ? 15.443 9.080 -11.133 1.00 59.69 640 TYR A N 1
ATOM 4939 C CA . TYR A 1 640 ? 15.456 7.698 -10.633 1.00 59.69 640 TYR A CA 1
ATOM 4940 C C . TYR A 1 640 ? 14.046 7.114 -10.476 1.00 59.69 640 TYR A C 1
ATOM 4942 O O . TYR A 1 640 ? 13.801 5.981 -10.888 1.00 59.69 640 TYR A O 1
ATOM 4950 N N . HIS A 1 641 ? 13.115 7.893 -9.922 1.00 67.38 641 HIS A N 1
ATOM 4951 C CA . HIS A 1 641 ? 11.732 7.473 -9.689 1.00 67.38 641 HIS A CA 1
ATOM 4952 C C . HIS A 1 641 ? 11.026 7.074 -11.002 1.00 67.38 641 HIS A C 1
ATOM 4954 O O . HIS A 1 641 ? 10.313 6.074 -11.085 1.00 67.38 641 HIS A O 1
ATOM 4960 N N . GLU A 1 642 ? 11.277 7.811 -12.076 1.00 70.19 642 GLU A N 1
ATOM 4961 C CA . GLU A 1 642 ? 10.653 7.656 -13.385 1.00 70.19 642 GLU A CA 1
ATOM 4962 C C . GLU A 1 642 ? 11.246 6.497 -14.195 1.00 70.19 642 GLU A C 1
ATOM 4964 O O . GLU A 1 642 ? 10.555 5.955 -15.069 1.00 70.19 642 GLU A O 1
ATOM 4969 N N . LEU A 1 643 ? 12.477 6.066 -13.881 1.00 69.38 643 LEU A N 1
ATOM 4970 C CA . LEU A 1 643 ? 13.115 4.892 -14.487 1.00 69.38 643 LEU A CA 1
ATOM 4971 C C . LEU A 1 643 ? 12.300 3.618 -14.236 1.00 69.38 643 LEU A C 1
ATOM 4973 O O . LEU A 1 643 ? 12.195 2.774 -15.128 1.00 69.38 643 LEU A O 1
ATOM 4977 N N . ILE A 1 644 ? 11.703 3.501 -13.049 1.00 76.75 644 ILE A N 1
ATOM 4978 C CA . ILE A 1 644 ? 10.891 2.350 -12.627 1.00 76.75 644 ILE A CA 1
ATOM 4979 C C . ILE A 1 644 ? 9.378 2.562 -12.819 1.00 76.75 644 ILE A C 1
ATOM 4981 O O . ILE A 1 644 ? 8.590 1.701 -12.445 1.00 76.75 644 ILE A O 1
ATOM 4985 N N . SER A 1 645 ? 8.963 3.659 -13.459 1.00 86.31 645 SER A N 1
ATOM 4986 C CA . SER A 1 645 ? 7.572 3.922 -13.861 1.00 86.31 645 SER A CA 1
ATOM 4987 C C . SER A 1 645 ? 7.237 3.304 -15.225 1.00 86.31 645 SER A C 1
ATOM 4989 O O . SER A 1 645 ? 8.091 3.266 -16.116 1.00 86.31 645 SER A O 1
ATOM 4991 N N . LEU A 1 646 ? 5.976 2.911 -15.459 1.00 90.19 646 LEU A N 1
ATOM 4992 C CA . LEU A 1 646 ? 5.501 2.506 -16.796 1.00 90.19 646 LEU A CA 1
ATOM 4993 C C . LEU A 1 646 ? 5.651 3.612 -17.858 1.00 90.19 646 LEU A C 1
ATOM 4995 O O . LEU A 1 646 ? 5.784 3.307 -19.052 1.00 90.19 646 LEU A O 1
ATOM 4999 N N . GLY A 1 647 ? 5.660 4.878 -17.433 1.00 88.62 647 GLY A N 1
ATOM 5000 C CA . GLY A 1 647 ? 5.962 6.031 -18.273 1.00 88.62 647 GLY A CA 1
ATOM 5001 C C . GLY A 1 647 ? 5.002 7.214 -18.126 1.00 88.62 647 GLY A C 1
ATOM 5002 O O . GLY A 1 647 ? 4.117 7.233 -17.269 1.00 88.62 647 GLY A O 1
ATOM 5003 N N . ASN A 1 648 ? 5.152 8.196 -19.018 1.00 87.56 648 ASN A N 1
ATOM 5004 C CA . ASN A 1 648 ? 4.495 9.514 -18.998 1.00 87.56 648 ASN A CA 1
ATOM 5005 C C . ASN A 1 648 ? 2.967 9.535 -19.223 1.00 87.56 648 ASN A C 1
ATOM 5007 O O . ASN A 1 648 ? 2.409 10.600 -19.471 1.00 87.56 648 ASN A O 1
ATOM 5011 N N . LYS A 1 649 ? 2.301 8.378 -19.234 1.00 94.75 649 LYS A N 1
ATOM 5012 C CA . LYS A 1 649 ? 0.836 8.248 -19.366 1.00 94.75 649 LYS A CA 1
ATOM 5013 C C . LYS A 1 649 ? 0.204 7.482 -18.205 1.00 94.75 649 LYS A C 1
ATOM 5015 O O . LYS A 1 649 ? -0.990 7.186 -18.227 1.00 94.75 649 LYS A O 1
ATOM 5020 N N . THR A 1 650 ? 1.002 7.143 -17.194 1.00 96.00 650 THR A N 1
ATOM 5021 C CA . THR A 1 650 ? 0.546 6.362 -16.041 1.00 96.00 650 THR A CA 1
ATOM 5022 C C . THR A 1 650 ? -0.441 7.166 -15.199 1.00 96.00 650 THR A C 1
ATOM 5024 O O . THR A 1 650 ? -1.546 6.691 -14.940 1.00 96.00 650 THR A O 1
ATOM 5027 N N . ALA A 1 651 ? -0.094 8.408 -14.837 1.00 97.38 651 ALA A N 1
ATOM 5028 C CA . ALA A 1 651 ? -0.960 9.259 -14.025 1.00 97.38 651 ALA A CA 1
ATOM 5029 C C . ALA A 1 651 ? -2.274 9.583 -14.734 1.00 97.38 651 ALA A C 1
ATOM 5031 O O . ALA A 1 651 ? -3.337 9.391 -14.147 1.00 97.38 651 ALA A O 1
ATOM 5032 N N . SER A 1 652 ? -2.235 10.009 -15.999 1.00 98.12 652 SER A N 1
ATOM 5033 C CA . SER A 1 652 ? -3.468 10.298 -16.737 1.00 98.12 652 SER A CA 1
ATOM 5034 C C . SER A 1 652 ? -4.395 9.090 -16.885 1.00 98.12 652 SER A C 1
ATOM 5036 O O . SER A 1 652 ? -5.610 9.252 -16.779 1.00 98.12 652 SER A O 1
ATOM 5038 N N . SER A 1 653 ? -3.854 7.882 -17.069 1.00 98.44 653 SER A N 1
ATOM 5039 C CA . SER A 1 653 ? -4.664 6.658 -17.159 1.00 98.44 653 SER A CA 1
ATOM 5040 C C . SER A 1 653 ? -5.376 6.345 -15.836 1.00 98.44 653 SER A C 1
ATOM 5042 O O . SER A 1 653 ? -6.568 6.037 -15.831 1.00 98.44 653 SER A O 1
ATOM 5044 N N . VAL A 1 654 ? -4.670 6.474 -14.707 1.00 98.62 654 VAL A N 1
ATOM 5045 C CA . VAL A 1 654 ? -5.229 6.228 -13.366 1.00 98.62 654 VAL A CA 1
ATOM 5046 C C . VAL A 1 654 ? -6.241 7.313 -12.981 1.00 98.62 654 VAL A C 1
ATOM 5048 O O . VAL A 1 654 ? -7.376 7.005 -12.618 1.00 98.62 654 VAL A O 1
ATOM 5051 N N . VAL A 1 655 ? -5.877 8.592 -13.113 1.00 98.69 655 VAL A N 1
ATOM 5052 C CA . VAL A 1 655 ? -6.742 9.723 -12.728 1.00 98.69 655 VAL A CA 1
ATOM 5053 C C . VAL A 1 655 ? -7.969 9.832 -13.635 1.00 98.69 655 VAL A C 1
ATOM 5055 O O . VAL A 1 655 ? -9.052 10.187 -13.165 1.00 98.69 655 VAL A O 1
ATOM 5058 N N . GLY A 1 656 ? -7.845 9.469 -14.915 1.00 98.69 656 GLY A N 1
ATOM 5059 C CA . GLY A 1 656 ? -8.981 9.373 -15.829 1.00 98.69 656 GLY A CA 1
ATOM 5060 C C . GLY A 1 656 ? -10.041 8.393 -15.325 1.00 98.69 656 GLY A C 1
ATOM 5061 O O . GLY A 1 656 ? -11.208 8.761 -15.206 1.00 98.69 656 GLY A O 1
ATOM 5062 N N . ALA A 1 657 ? -9.636 7.187 -14.927 1.00 98.69 657 ALA A N 1
ATOM 5063 C CA . ALA A 1 657 ? -10.555 6.186 -14.388 1.00 98.69 657 ALA A CA 1
ATOM 5064 C C . ALA A 1 657 ? -11.168 6.596 -13.040 1.00 98.69 657 ALA A C 1
ATOM 5066 O O . ALA A 1 657 ? -12.368 6.416 -12.827 1.00 98.69 657 ALA A O 1
ATOM 5067 N N . LEU A 1 658 ? -10.379 7.211 -12.156 1.00 98.81 658 LEU A N 1
ATOM 5068 C CA . LEU A 1 658 ? -10.884 7.776 -10.901 1.00 98.81 658 LEU A CA 1
ATOM 5069 C C . LEU A 1 658 ? -11.900 8.903 -11.142 1.00 98.81 658 LEU A C 1
ATOM 5071 O O . LEU A 1 658 ? -12.899 8.989 -10.430 1.00 98.81 658 LEU A O 1
ATOM 5075 N N . SER A 1 659 ? -11.702 9.720 -12.181 1.00 98.75 659 SER A N 1
ATOM 5076 C CA . SER A 1 659 ? -12.662 10.755 -12.590 1.00 98.75 659 SER A CA 1
ATOM 5077 C C . SER A 1 659 ? -13.986 10.158 -13.061 1.00 98.75 659 SER A C 1
ATOM 5079 O O . SER A 1 659 ? -15.052 10.696 -12.758 1.00 98.75 659 SER A O 1
ATOM 5081 N N . GLU A 1 660 ? -13.944 9.029 -13.771 1.00 98.56 660 GLU A N 1
ATOM 5082 C CA . GLU A 1 660 ? -15.161 8.313 -14.150 1.00 98.56 660 GLU A CA 1
ATOM 5083 C C . GLU A 1 660 ? -15.881 7.729 -12.928 1.00 98.56 660 GLU A C 1
ATOM 5085 O O . GLU A 1 660 ? -17.100 7.848 -12.840 1.00 98.56 660 GLU A O 1
ATOM 5090 N N . ILE A 1 661 ? -15.152 7.144 -11.969 1.00 98.69 661 ILE A N 1
ATOM 5091 C CA . ILE A 1 661 ? -15.738 6.643 -10.713 1.00 98.69 661 ILE A CA 1
ATOM 5092 C C . ILE A 1 661 ? -16.396 7.790 -9.932 1.00 98.69 661 ILE A C 1
ATOM 5094 O O . ILE A 1 661 ? -17.532 7.656 -9.478 1.00 98.69 661 ILE A O 1
ATOM 5098 N N . ALA A 1 662 ? -15.734 8.944 -9.819 1.00 98.56 662 ALA A N 1
ATOM 5099 C CA . ALA A 1 662 ? -16.310 10.123 -9.174 1.00 98.56 662 ALA A CA 1
ATOM 5100 C C . ALA A 1 662 ? -17.605 10.583 -9.869 1.00 98.56 662 ALA A C 1
ATOM 5102 O O . ALA A 1 662 ? -18.584 10.931 -9.204 1.00 98.56 662 ALA A O 1
ATOM 5103 N N . ALA A 1 663 ? -17.644 10.549 -11.206 1.00 98.25 663 ALA A N 1
ATOM 5104 C CA . ALA A 1 663 ? -18.845 10.866 -11.974 1.00 98.25 663 ALA A CA 1
ATOM 5105 C C . ALA A 1 663 ? -19.977 9.847 -11.747 1.00 98.25 663 ALA A C 1
ATOM 5107 O O . ALA A 1 663 ? -21.133 10.253 -11.614 1.00 98.25 663 ALA A O 1
ATOM 5108 N N . GLU A 1 664 ? -19.660 8.552 -11.657 1.00 96.88 664 GLU A N 1
ATOM 5109 C CA . GLU A 1 664 ? -20.618 7.483 -11.338 1.00 96.88 664 GLU A CA 1
ATOM 5110 C C . GLU A 1 664 ? -21.222 7.661 -9.941 1.00 96.88 664 GLU A C 1
ATOM 5112 O O . GLU A 1 664 ? -22.445 7.633 -9.794 1.00 96.88 664 GLU A O 1
ATOM 5117 N N . ILE A 1 665 ? -20.388 7.925 -8.932 1.00 97.31 665 ILE A N 1
ATOM 5118 C CA . ILE A 1 665 ? -20.833 8.202 -7.559 1.00 97.31 665 ILE A CA 1
ATOM 5119 C C . ILE A 1 665 ? -21.741 9.430 -7.538 1.00 97.31 665 ILE A C 1
ATOM 5121 O O . ILE A 1 665 ? -22.840 9.380 -6.991 1.00 97.31 665 ILE A O 1
ATOM 5125 N N . LYS A 1 666 ? -21.328 10.522 -8.187 1.00 95.88 666 LYS A N 1
ATOM 5126 C CA . LYS A 1 666 ? -22.119 11.756 -8.257 1.00 95.88 666 LYS A CA 1
ATOM 5127 C C . LYS A 1 666 ? -23.461 11.564 -8.964 1.00 95.88 666 LYS A C 1
ATOM 5129 O O . LYS A 1 666 ? -24.414 12.260 -8.637 1.00 95.88 666 LYS A O 1
ATOM 5134 N N . ALA A 1 667 ? -23.539 10.664 -9.942 1.00 95.00 667 ALA A N 1
ATOM 5135 C CA . ALA A 1 667 ? -24.788 10.340 -10.625 1.00 95.00 667 ALA A CA 1
ATOM 5136 C C . ALA A 1 667 ? -25.726 9.467 -9.770 1.00 95.00 667 ALA A C 1
ATOM 5138 O O . ALA A 1 667 ? -26.937 9.489 -9.990 1.00 95.00 667 ALA A O 1
ATOM 5139 N N . ALA A 1 668 ? -25.175 8.697 -8.828 1.00 90.12 668 ALA A N 1
ATOM 5140 C CA . ALA A 1 668 ? -25.920 7.801 -7.945 1.00 90.12 668 ALA A CA 1
ATOM 5141 C C . ALA A 1 668 ? -26.290 8.425 -6.581 1.00 90.12 668 ALA A C 1
ATOM 5143 O O . ALA A 1 668 ? -27.211 7.933 -5.922 1.00 90.12 668 ALA A O 1
ATOM 5144 N N . ALA A 1 669 ? -25.579 9.475 -6.156 1.00 82.06 669 ALA A N 1
ATOM 5145 C CA . ALA A 1 669 ? -25.835 10.262 -4.945 1.00 82.06 669 ALA A CA 1
ATOM 5146 C C . ALA A 1 669 ? -27.019 11.225 -5.114 1.00 82.06 669 ALA A C 1
ATOM 5148 O O . ALA A 1 669 ? -27.792 11.369 -4.129 1.00 82.06 669 ALA A O 1
#

Secondary structure (DSSP, 8-state):
--HHHHHHHHHHHHHHHHHHHHHHHHHTT--HHHHHHHHHHHHTS-HHHHHHHHHHHHHHHHHHHHHH---S-SSEEEETTEEEETTSHHHHHHHHHH---HHHHHHHHHHHHHHHHHHHHHHHHTTSPPPTTSEEGGG----S----SB--SSPPTT--EEEEEEEEE---TTTTTS--BBSS---GGGTT--B--EE-S--EEEEEEEE-SSSS-EEEEEEESSS---HHHHHHHHHHHHHHHHHTTPPEEEEEEEE---SSSB-SSSTTSSHHHHHHHHHHHHHHT-SPPPPSS-HHHHHHHHHHHHHHHHHHHHT-EEEEEEEEEEE--GGGEEE-S-TT------EEEEEEEEESSTTSPPEEEEEE--B--GGGSPPTTSS--S-EE--HHHHHHHHHHHH---TTSGGGTT--S-EEEEEE-S-TTEEE--SSS---PPPSSTHHHHHHHHHHHHHHHHHTT--HHHHHH-HHHH-HHHHHHHHHHHT-TTS---TTTT--PPP-EEPPS-EEEEEEEEEEE---HHHHHHHHTT-S---EEEPTTS-EEEEEEEEEEEETTTEEEEE-SSEE-HHHHH--GGGSTTTSTTSS--SS--HHHHHT-TT-EEETTBS---SEE--TTT--TTSHHHHTSS-TTHHHHHHHHHHHHHHHHHHH-

Foldseek 3Di:
DDPVLVLLVVVVVVLVVLLVVVQVCQLPPHDPVPVVVSVVVVVVPDPVNVVVLLVLLVVQVVVVCVQDPDDPDDQFDQAPNDTARLSHPVSVVVQLVRDPDPVSNVLSVQVNSQSSSQSSLQVLLVLFDFDPLAAAPVPDDDALDFQFLADDPAADVVWFKKKFKFKDFLDDPCLVPDWFFFAADQDVLLVRGQTFDAAPDTWMKIKMWIARRRPSFTEIEIEGAGLFAALVLVSLLSVLLVVLCVVVVGDYRYYKYFYLNARQATHRWLCSHPNPVLVSVLSVCRNVVDDDRDASHDPVSSVSVSVNSSVRSSNRVVRMATFWKKKDKDQLDPQFKDQQDRPLLPDAGSMKIWMWTDGPPLQDAIAIEIEEAARQYQQLDADPVRLRSSNHRDSFLQVLLQVLQQQDDDVVRPNPVPGTGHHYHYFYFLHARMHTHCRQLWQVQDDSGRSVVRNSSSLLVSLCNVPQQPALVRQVVDCSSQVVVVSVVSCVVVVRVPTHHRSCVVPDHTDMGIANSDKHKGKDKFKFWQPQSLVSSCSSSNSGDFSWYAYPSRTIIGIFMKIKIDTRNQAIEIEEQANERCCLAQNGRCQALNSASQSHHQPDHRLCVLLVHNNYIYRHSMSHHQFYQGGLRRAGCSHPSNVSHSHSRRNVRRVVVSSVSSVSNVVND

Solvent-accessible surface area (backbone atoms only — not comparable to full-atom values): 34275 Å² total; per-residue (Å²): 132,59,74,67,55,57,54,50,51,52,48,51,53,52,47,53,51,51,47,51,59,48,42,57,42,68,74,49,83,60,55,76,69,57,60,57,48,55,53,50,54,60,70,66,49,57,66,72,59,51,53,55,50,51,52,54,45,54,55,43,54,51,52,49,65,75,70,61,84,65,80,85,80,87,57,59,49,74,58,97,88,40,80,32,47,38,88,37,71,70,30,35,51,52,45,64,75,67,52,88,48,70,66,62,39,50,50,55,52,50,54,39,51,34,52,52,52,46,43,52,35,41,58,54,34,72,67,38,65,81,42,87,75,52,37,51,48,91,74,67,72,97,64,65,77,53,52,33,58,39,86,72,90,64,54,46,88,90,32,42,33,29,46,7,58,29,61,40,77,66,69,64,91,55,58,94,80,44,94,46,24,22,9,50,78,75,40,79,89,46,71,65,51,25,58,57,76,48,72,79,57,61,26,38,36,29,34,40,29,39,29,26,55,64,79,66,38,34,35,34,42,33,22,33,49,15,48,27,45,31,39,59,59,51,29,52,23,41,48,52,31,51,51,51,32,52,78,70,73,48,59,73,20,29,78,44,45,26,14,50,36,19,23,16,16,61,32,60,50,12,71,30,36,74,39,67,64,47,50,56,49,19,53,52,26,50,66,72,72,52,78,83,64,59,60,25,44,58,64,69,59,51,52,48,50,32,49,52,49,19,53,28,50,48,44,5,59,73,48,51,37,51,36,50,39,32,40,37,68,45,75,76,43,65,38,50,43,36,81,72,39,59,88,29,51,65,39,76,69,45,43,45,35,40,32,43,37,42,44,70,52,58,72,52,72,30,35,40,38,39,36,38,34,40,45,31,41,58,31,26,37,55,39,96,86,66,76,19,64,23,28,43,28,33,30,42,24,63,42,29,22,39,51,47,34,32,69,36,78,57,88,85,48,73,31,66,89,82,49,67,29,32,46,63,37,66,44,24,14,45,28,40,42,24,26,61,32,54,61,42,72,23,49,82,70,86,69,73,39,41,47,57,56,23,44,54,50,11,38,51,50,31,27,50,68,72,39,48,65,37,46,49,69,60,34,63,74,34,52,83,53,54,35,53,67,62,52,50,51,54,26,61,76,69,72,31,84,89,49,54,53,66,79,58,68,90,49,72,50,40,73,73,42,80,42,56,32,33,63,28,27,39,40,45,81,43,72,32,50,49,66,28,38,58,47,53,32,36,45,49,39,32,31,42,62,71,61,37,27,35,41,97,88,72,50,43,29,33,70,46,41,38,34,39,39,33,45,31,90,70,51,38,32,37,34,31,33,15,32,27,39,32,16,54,44,76,40,39,33,26,40,28,32,88,38,14,79,65,55,33,58,31,97,59,75,23,47,25,67,65,64,70,33,93,79,53,46,46,32,13,21,20,49,13,43,47,35,40,30,43,43,46,27,44,52,52,70,66,42,75,64,40,48,57,7,41,27,58,43,38,29,55,44,52,52,50,53,51,49,50,51,38,51,52,51,64,74,70,101